Protein AF-A0A0F8YC65-F1 (afdb_monomer_lite)

Structure (mmCIF, N/CA/C/O backbone):
data_AF-A0A0F8YC65-F1
#
_entry.id   AF-A0A0F8YC65-F1
#
loop_
_atom_site.group_PDB
_atom_site.id
_atom_site.type_symbol
_atom_site.label_atom_id
_atom_site.label_alt_id
_atom_site.label_comp_id
_atom_site.label_asym_id
_atom_site.label_entity_id
_atom_site.label_seq_id
_atom_site.pdbx_PDB_ins_code
_atom_site.Cartn_x
_atom_site.Cartn_y
_atom_site.Cartn_z
_atom_site.occupancy
_atom_site.B_iso_or_equiv
_atom_site.auth_seq_id
_atom_site.auth_comp_id
_atom_site.auth_asym_id
_atom_site.auth_atom_id
_atom_site.pdbx_PDB_model_num
ATOM 1 N N . ILE A 1 1 ? 24.825 3.970 12.256 1.00 79.50 1 ILE A N 1
ATOM 2 C CA . ILE A 1 1 ? 26.077 4.246 11.510 1.00 79.50 1 ILE A CA 1
ATOM 3 C C . ILE A 1 1 ? 26.152 5.718 11.125 1.00 79.50 1 ILE A C 1
ATOM 5 O O . ILE A 1 1 ? 26.924 6.404 11.767 1.00 79.50 1 ILE A O 1
ATOM 9 N N . ILE A 1 2 ? 25.295 6.236 10.233 1.00 83.81 2 ILE A N 1
ATOM 10 C CA . ILE A 1 2 ? 25.283 7.670 9.850 1.00 83.81 2 ILE A CA 1
ATOM 11 C C . ILE A 1 2 ? 25.228 8.607 11.068 1.00 83.81 2 ILE A C 1
ATOM 13 O O . ILE A 1 2 ? 26.026 9.524 11.170 1.00 83.81 2 ILE A O 1
ATOM 17 N N . PHE A 1 3 ? 24.347 8.339 12.039 1.00 83.88 3 PHE A N 1
ATOM 18 C CA . PHE A 1 3 ? 24.266 9.139 13.270 1.00 83.88 3 PHE A CA 1
ATOM 19 C C . PHE A 1 3 ? 25.581 9.158 14.071 1.00 83.88 3 PHE A C 1
ATOM 21 O O . PHE A 1 3 ? 26.007 10.207 14.534 1.00 83.88 3 PHE A O 1
ATOM 28 N N . ILE A 1 4 ? 26.251 8.006 14.189 1.00 86.06 4 ILE A N 1
ATOM 29 C CA . ILE A 1 4 ? 27.536 7.882 14.896 1.00 86.06 4 ILE A CA 1
ATOM 30 C C . ILE A 1 4 ? 28.634 8.612 14.114 1.00 86.06 4 ILE A C 1
ATOM 32 O O . ILE A 1 4 ? 29.395 9.370 14.703 1.00 86.06 4 ILE A O 1
ATOM 36 N N . ALA A 1 5 ? 28.672 8.443 12.789 1.00 85.50 5 ALA A N 1
ATOM 37 C CA . ALA A 1 5 ? 29.586 9.169 11.913 1.00 85.50 5 ALA A CA 1
ATOM 38 C C . ALA A 1 5 ? 29.375 10.688 12.010 1.00 85.50 5 ALA A C 1
ATOM 40 O O . ALA A 1 5 ? 30.346 11.428 12.041 1.00 85.50 5 ALA A O 1
ATOM 41 N N . GLY A 1 6 ? 28.128 11.146 12.156 1.00 84.75 6 GLY A N 1
ATOM 42 C CA . GLY A 1 6 ? 27.801 12.553 12.392 1.00 84.75 6 GLY A CA 1
ATOM 43 C C . GLY A 1 6 ? 28.335 13.087 13.720 1.00 84.75 6 GLY A C 1
ATOM 44 O O . GLY A 1 6 ? 28.867 14.192 13.751 1.00 84.75 6 GLY A O 1
ATOM 45 N N . ILE A 1 7 ? 28.264 12.300 14.800 1.00 85.75 7 ILE A N 1
ATOM 46 C CA . ILE A 1 7 ? 28.873 12.666 16.091 1.00 85.75 7 ILE A CA 1
ATOM 47 C C . ILE A 1 7 ? 30.396 12.776 15.947 1.00 85.75 7 ILE A C 1
ATOM 49 O O . ILE A 1 7 ? 30.976 13.768 16.380 1.00 85.75 7 ILE A O 1
ATOM 53 N N . ILE A 1 8 ? 31.035 11.794 15.303 1.00 88.00 8 ILE A N 1
ATOM 54 C CA . ILE A 1 8 ? 32.488 11.786 15.068 1.00 88.00 8 ILE A CA 1
ATOM 55 C C . ILE A 1 8 ? 32.904 12.988 14.210 1.00 88.00 8 ILE A C 1
ATOM 57 O O . ILE A 1 8 ? 33.835 13.701 14.570 1.00 88.00 8 ILE A O 1
ATOM 61 N N . SER A 1 9 ? 32.185 13.257 13.119 1.00 87.25 9 SER A N 1
ATOM 62 C CA . SER A 1 9 ? 32.426 14.413 12.253 1.00 87.25 9 SER A CA 1
ATOM 63 C C . SER A 1 9 ? 32.269 15.740 12.985 1.00 87.25 9 SER A C 1
ATOM 65 O O . SER A 1 9 ? 33.091 16.632 12.797 1.00 87.25 9 SER A O 1
ATOM 67 N N . SER A 1 10 ? 31.252 15.867 13.844 1.00 86.56 10 SER A N 1
ATOM 68 C CA . SER A 1 10 ? 31.053 17.065 14.665 1.00 86.56 10 SER A CA 1
ATOM 69 C C . SER A 1 10 ? 32.160 17.245 15.703 1.00 86.56 10 SER A C 1
ATOM 71 O O . SER A 1 10 ? 32.519 18.377 16.001 1.00 86.56 10 SER A O 1
ATOM 73 N N . TYR A 1 11 ? 32.687 16.151 16.256 1.00 90.31 11 TYR A N 1
ATOM 74 C CA . TYR A 1 11 ? 33.773 16.184 17.234 1.00 90.31 11 TYR A CA 1
ATOM 75 C C . TYR A 1 11 ? 35.121 16.541 16.592 1.00 90.31 11 TYR A C 1
ATOM 77 O O . TYR A 1 11 ? 35.874 17.339 17.138 1.00 90.31 11 TYR A O 1
ATOM 85 N N . LEU A 1 12 ? 35.411 15.982 15.413 1.00 90.00 12 LEU A N 1
ATOM 86 C CA . LEU A 1 12 ? 36.660 16.206 14.674 1.00 90.00 12 LEU A CA 1
ATOM 87 C C . LEU A 1 12 ? 36.631 17.456 13.780 1.00 90.00 12 LEU A C 1
ATOM 89 O O . LEU A 1 12 ? 37.616 17.733 13.101 1.00 90.00 12 LEU A O 1
ATOM 93 N N . ASN A 1 13 ? 35.504 18.176 13.740 1.00 86.81 13 ASN A N 1
ATOM 94 C CA . ASN A 1 13 ? 35.242 19.294 12.828 1.00 86.81 13 ASN A CA 1
ATOM 95 C C . ASN A 1 13 ? 35.592 18.974 11.357 1.00 86.81 13 ASN A C 1
ATOM 97 O O . ASN A 1 13 ? 36.109 19.813 10.624 1.00 86.81 13 ASN A O 1
ATOM 101 N N . ASN A 1 14 ? 35.335 17.729 10.939 1.00 84.69 14 ASN A N 1
ATOM 102 C CA . ASN A 1 14 ? 35.646 17.216 9.608 1.00 84.69 14 ASN A CA 1
ATOM 103 C C . ASN A 1 14 ? 34.463 16.389 9.080 1.00 84.69 14 ASN A C 1
ATOM 105 O O . ASN A 1 14 ? 34.074 15.377 9.675 1.00 84.69 14 ASN A O 1
ATOM 109 N N . SER A 1 15 ? 33.886 16.803 7.950 1.00 85.12 15 SER A N 1
ATOM 110 C CA . SER A 1 15 ? 32.696 16.167 7.374 1.00 85.12 15 SER A CA 1
ATOM 111 C C . SER A 1 15 ? 32.973 14.820 6.702 1.00 85.12 15 SER A C 1
ATOM 113 O O . SER A 1 15 ? 32.024 14.077 6.461 1.00 85.12 15 SER A O 1
ATOM 115 N N . ILE A 1 16 ? 34.240 14.441 6.481 1.00 85.75 16 ILE A N 1
ATOM 116 C CA . ILE A 1 16 ? 34.607 13.260 5.685 1.00 85.75 16 ILE A CA 1
ATOM 117 C C . ILE A 1 16 ? 33.971 11.957 6.188 1.00 85.75 16 ILE A C 1
ATOM 119 O O . ILE A 1 16 ? 33.531 11.138 5.384 1.00 85.75 16 ILE A O 1
ATOM 123 N N . PHE A 1 17 ? 33.857 11.759 7.508 1.00 86.00 17 PHE A N 1
ATOM 124 C CA . PHE A 1 17 ? 33.253 10.548 8.078 1.00 86.00 17 PHE A CA 1
ATOM 125 C C . PHE A 1 17 ? 31.749 10.484 7.813 1.00 86.00 17 PHE A C 1
ATOM 127 O O . PHE A 1 17 ? 31.231 9.431 7.434 1.00 86.00 17 PHE A O 1
ATOM 134 N N . LEU A 1 18 ? 31.045 11.602 7.999 1.00 87.44 18 LEU A N 1
ATOM 135 C CA . LEU A 1 18 ? 29.626 11.723 7.689 1.00 87.44 18 LEU A CA 1
ATOM 136 C C . LEU A 1 18 ? 29.374 11.543 6.189 1.00 87.44 18 LEU A C 1
ATOM 138 O O . LEU A 1 18 ? 28.502 10.760 5.810 1.00 87.44 18 LEU A O 1
ATOM 142 N N . ASP A 1 19 ? 30.162 12.215 5.353 1.00 88.50 19 ASP A N 1
ATOM 143 C CA . ASP A 1 19 ? 30.016 12.198 3.900 1.00 88.50 19 ASP A CA 1
ATOM 144 C C . ASP A 1 19 ? 30.293 10.796 3.338 1.00 88.50 19 ASP A C 1
ATOM 146 O O . ASP A 1 19 ? 29.484 10.260 2.580 1.00 88.50 19 ASP A O 1
ATOM 150 N N . THR A 1 20 ? 31.350 10.132 3.817 1.00 88.31 20 THR A N 1
ATOM 151 C CA . THR A 1 20 ? 31.661 8.730 3.487 1.00 88.31 20 THR A CA 1
ATOM 152 C C . THR A 1 20 ? 30.544 7.790 3.935 1.00 88.31 20 THR A C 1
ATOM 154 O O . THR A 1 20 ? 30.114 6.917 3.177 1.00 88.31 20 THR A O 1
ATOM 157 N N . ALA A 1 21 ? 30.017 7.971 5.151 1.00 87.19 21 ALA A N 1
ATOM 158 C CA . ALA A 1 21 ? 28.910 7.156 5.643 1.00 87.19 21 ALA A CA 1
ATOM 159 C C . ALA A 1 21 ? 27.643 7.319 4.788 1.00 87.19 21 ALA A C 1
ATOM 161 O O . ALA A 1 21 ? 26.904 6.347 4.616 1.00 87.19 21 ALA A O 1
ATOM 162 N N . PHE A 1 22 ? 27.393 8.510 4.236 1.00 87.44 22 PHE A N 1
ATOM 163 C CA . PHE A 1 22 ? 26.302 8.742 3.291 1.00 87.44 22 PHE A CA 1
ATOM 164 C C . PHE A 1 22 ? 26.574 8.116 1.919 1.00 87.44 22 PHE A C 1
ATOM 166 O O . PHE A 1 22 ? 25.712 7.381 1.430 1.00 87.44 22 PHE A O 1
ATOM 173 N N . ALA A 1 23 ? 27.758 8.318 1.334 1.00 86.38 23 ALA A N 1
ATOM 174 C CA . ALA A 1 23 ? 28.126 7.756 0.030 1.00 86.38 23 ALA A CA 1
ATOM 175 C C . ALA A 1 23 ? 28.064 6.218 0.004 1.00 86.38 23 ALA A C 1
ATOM 177 O O . ALA A 1 23 ? 27.632 5.612 -0.979 1.00 86.38 23 ALA A O 1
ATOM 178 N N . PHE A 1 24 ? 28.412 5.568 1.117 1.00 87.62 24 PHE A N 1
ATOM 179 C CA . PHE A 1 24 ? 28.343 4.111 1.260 1.00 87.62 24 PHE A CA 1
ATOM 180 C C . PHE A 1 24 ? 27.090 3.599 1.980 1.00 87.62 24 PHE A C 1
ATOM 182 O O . PHE A 1 24 ? 26.946 2.390 2.167 1.00 87.62 24 PHE A O 1
ATOM 189 N N . SER A 1 25 ? 26.149 4.475 2.347 1.00 86.19 25 SER A N 1
ATOM 190 C CA . SER A 1 25 ? 24.951 4.110 3.123 1.00 86.19 25 SER A CA 1
ATOM 191 C C . SER A 1 25 ? 24.153 2.965 2.495 1.00 86.19 25 SER A C 1
ATOM 193 O O . SER A 1 25 ? 23.695 2.062 3.193 1.00 86.19 25 SER A O 1
ATOM 195 N N . PHE A 1 26 ? 24.039 2.956 1.171 1.00 81.50 26 PHE A N 1
ATOM 196 C CA . PHE A 1 26 ? 23.331 1.922 0.430 1.00 81.50 26 PHE A CA 1
ATOM 197 C C . PHE A 1 26 ? 24.027 0.553 0.487 1.00 81.50 26 PHE A C 1
ATOM 199 O O . PHE A 1 26 ? 23.371 -0.460 0.729 1.00 81.50 26 PHE A O 1
ATOM 206 N N . TRP A 1 27 ? 25.356 0.514 0.358 1.00 83.94 27 TRP A N 1
ATOM 207 C CA . TRP A 1 27 ? 26.142 -0.717 0.517 1.00 83.94 27 TRP A CA 1
ATOM 208 C C . TRP A 1 27 ? 26.082 -1.243 1.940 1.00 83.94 27 TRP A C 1
ATOM 210 O O . TRP A 1 27 ? 25.949 -2.445 2.150 1.00 83.94 27 TRP A O 1
ATOM 220 N N . ILE A 1 28 ? 26.105 -0.339 2.918 1.00 84.56 28 ILE A N 1
ATOM 221 C CA . ILE A 1 28 ? 25.918 -0.679 4.326 1.00 84.56 28 ILE A CA 1
ATOM 222 C C . ILE A 1 28 ? 24.555 -1.348 4.526 1.00 84.56 28 ILE A C 1
ATOM 224 O O . ILE A 1 28 ? 24.494 -2.397 5.160 1.00 84.56 28 ILE A O 1
ATOM 228 N N . ILE A 1 29 ? 23.474 -0.792 3.964 1.00 82.31 29 ILE A N 1
ATOM 229 C CA . ILE A 1 29 ? 22.130 -1.391 4.033 1.00 82.31 29 ILE A CA 1
ATOM 230 C C . ILE A 1 29 ? 22.116 -2.784 3.392 1.00 82.31 29 ILE A C 1
ATOM 232 O O . ILE A 1 29 ? 21.541 -3.706 3.967 1.00 82.31 29 ILE A O 1
ATOM 236 N N . LEU A 1 30 ? 22.775 -2.958 2.244 1.00 79.06 30 LEU A N 1
ATOM 237 C CA . LEU A 1 30 ? 22.858 -4.239 1.540 1.00 79.06 30 LEU A CA 1
ATOM 238 C C . LEU A 1 30 ? 23.606 -5.296 2.365 1.00 79.06 30 LEU A C 1
ATOM 240 O O . LEU A 1 30 ? 23.101 -6.406 2.549 1.00 79.06 30 LEU A O 1
ATOM 244 N N . ILE A 1 31 ? 24.775 -4.946 2.907 1.00 84.06 31 ILE A N 1
ATOM 245 C CA . ILE A 1 31 ? 25.578 -5.822 3.771 1.00 84.06 31 ILE A CA 1
ATOM 246 C C . ILE A 1 31 ? 24.783 -6.186 5.026 1.00 84.06 31 ILE A C 1
ATOM 248 O O . ILE A 1 31 ? 24.700 -7.360 5.384 1.00 84.06 31 ILE A O 1
ATOM 252 N N . LEU A 1 32 ? 24.139 -5.206 5.664 1.00 84.00 32 LEU A N 1
ATOM 253 C CA . LEU A 1 32 ? 23.306 -5.438 6.840 1.00 84.00 32 LEU A CA 1
ATOM 254 C C . LEU A 1 32 ? 22.121 -6.357 6.510 1.00 84.00 32 LEU A C 1
ATOM 256 O O . LEU A 1 32 ? 21.806 -7.255 7.285 1.00 84.00 32 LEU A O 1
ATOM 260 N N . GLY A 1 33 ? 21.495 -6.176 5.344 1.00 80.94 33 GLY A N 1
ATOM 261 C CA . GLY A 1 33 ? 20.435 -7.047 4.841 1.00 80.94 33 GLY A CA 1
ATOM 262 C C . GLY A 1 33 ? 20.907 -8.492 4.682 1.00 80.94 33 GLY A C 1
ATOM 263 O O . GLY A 1 33 ? 20.236 -9.417 5.141 1.00 80.94 33 GLY A O 1
ATOM 264 N N . PHE A 1 34 ? 22.097 -8.704 4.119 1.00 82.88 34 PHE A N 1
ATOM 265 C CA . PHE A 1 34 ? 22.683 -10.039 4.016 1.00 82.88 34 PHE A CA 1
ATOM 266 C C . PHE A 1 34 ? 23.042 -10.633 5.388 1.00 82.88 34 PHE A C 1
ATOM 268 O O . PHE A 1 34 ? 22.783 -11.810 5.619 1.00 82.88 34 PHE A O 1
ATOM 275 N N . ILE A 1 35 ? 23.567 -9.835 6.325 1.00 84.88 35 ILE A N 1
ATOM 276 C CA . ILE A 1 35 ? 23.860 -10.278 7.701 1.00 84.88 35 ILE A CA 1
ATOM 277 C C . ILE A 1 35 ? 22.574 -10.707 8.426 1.00 84.88 35 ILE A C 1
ATOM 279 O O . ILE A 1 35 ? 22.557 -11.737 9.095 1.00 84.88 35 ILE A O 1
ATOM 283 N N . LEU A 1 36 ? 21.487 -9.944 8.279 1.00 81.75 36 LEU A N 1
ATOM 284 C CA . LEU A 1 36 ? 20.227 -10.186 8.988 1.00 81.75 36 LEU A CA 1
ATOM 285 C C . LEU A 1 36 ? 19.387 -11.316 8.373 1.00 81.75 36 LEU A C 1
ATOM 287 O O . LEU A 1 36 ? 18.750 -12.074 9.102 1.00 81.75 36 LEU A O 1
ATOM 291 N N . PHE A 1 37 ? 19.363 -11.434 7.042 1.00 78.31 37 PHE A N 1
ATOM 292 C CA . PHE A 1 37 ? 18.476 -12.362 6.325 1.00 78.31 37 PHE A CA 1
ATOM 293 C C . PHE A 1 37 ? 19.219 -13.512 5.614 1.00 78.31 37 PHE A C 1
ATOM 295 O O . PHE A 1 37 ? 18.586 -14.423 5.064 1.00 78.31 37 PHE A O 1
ATOM 302 N N . GLY A 1 38 ? 20.554 -13.510 5.635 1.00 82.50 38 GLY A N 1
ATOM 303 C CA . GLY A 1 38 ? 21.412 -14.537 5.047 1.00 82.50 38 GLY A CA 1
ATOM 304 C C . GLY A 1 38 ? 21.206 -14.707 3.541 1.00 82.50 38 GLY A C 1
ATOM 305 O O . GLY A 1 38 ? 20.854 -13.776 2.816 1.00 82.50 38 GLY A O 1
ATOM 306 N N . ARG A 1 39 ? 21.342 -15.952 3.060 1.00 79.69 39 ARG A N 1
ATOM 307 C CA . ARG A 1 39 ? 21.152 -16.312 1.639 1.00 79.69 39 ARG A CA 1
ATOM 308 C C . ARG A 1 39 ? 19.777 -15.929 1.078 1.00 79.69 39 ARG A C 1
ATOM 310 O O . ARG A 1 39 ? 19.642 -15.821 -0.132 1.00 79.69 39 ARG A O 1
ATOM 317 N N . LYS A 1 40 ? 18.756 -15.709 1.915 1.00 73.56 40 LYS A N 1
ATOM 318 C CA . LYS A 1 40 ? 17.415 -15.309 1.450 1.00 73.56 40 LYS A CA 1
ATOM 319 C C . LYS A 1 40 ? 17.401 -13.893 0.885 1.00 73.56 40 LYS A C 1
ATOM 321 O O . LYS A 1 40 ? 16.663 -13.620 -0.057 1.00 73.56 40 LYS A O 1
ATOM 326 N N . TYR A 1 41 ? 18.269 -13.023 1.403 1.00 76.69 41 TYR A N 1
ATOM 327 C CA . TYR A 1 41 ? 18.435 -11.676 0.869 1.00 76.69 41 TYR A CA 1
ATOM 328 C C . TYR A 1 41 ? 18.953 -11.682 -0.574 1.00 76.69 41 TYR A C 1
ATOM 330 O O . TYR A 1 41 ? 18.733 -10.718 -1.295 1.00 76.69 41 TYR A O 1
ATOM 338 N N . LEU A 1 42 ? 19.553 -12.790 -1.043 1.00 74.50 42 LEU A N 1
ATOM 339 C CA . LEU A 1 42 ? 19.951 -12.934 -2.445 1.00 74.50 42 LEU A CA 1
ATOM 340 C C . LEU A 1 42 ? 18.760 -12.838 -3.401 1.00 74.50 42 LEU A C 1
ATOM 342 O O . LEU A 1 42 ? 18.946 -12.416 -4.531 1.00 74.50 42 LEU A O 1
ATOM 346 N N . ILE A 1 43 ? 17.545 -13.208 -2.984 1.00 70.62 43 ILE A N 1
ATOM 347 C CA . ILE A 1 43 ? 16.355 -13.057 -3.836 1.00 70.62 43 ILE A CA 1
ATOM 348 C C . ILE A 1 43 ? 16.064 -11.570 -4.050 1.00 70.62 43 ILE A C 1
ATOM 350 O O . ILE A 1 43 ? 15.949 -11.132 -5.191 1.00 70.62 43 ILE A O 1
ATOM 354 N N . VAL A 1 44 ? 16.028 -10.790 -2.966 1.00 70.75 44 VAL A N 1
ATOM 355 C CA . VAL A 1 44 ? 15.873 -9.326 -3.021 1.00 70.75 44 VAL A CA 1
ATOM 356 C C . VAL A 1 44 ? 17.005 -8.698 -3.833 1.00 70.75 44 VAL A C 1
ATOM 358 O O . VAL A 1 44 ? 16.754 -7.874 -4.706 1.00 70.75 44 VAL A O 1
ATOM 361 N N . TRP A 1 45 ? 18.238 -9.161 -3.622 1.00 70.50 45 TRP A N 1
ATOM 362 C CA . TRP A 1 45 ? 19.406 -8.725 -4.381 1.00 70.50 45 TRP A CA 1
ATOM 363 C C . TRP A 1 45 ? 19.284 -9.005 -5.884 1.00 70.50 45 TRP A C 1
ATOM 365 O O . TRP A 1 45 ? 19.608 -8.144 -6.696 1.00 70.50 45 TRP A O 1
ATOM 375 N N . ARG A 1 46 ? 18.765 -10.179 -6.269 1.00 71.81 46 ARG A N 1
ATOM 376 C CA . ARG A 1 46 ? 18.518 -10.530 -7.674 1.00 71.81 46 ARG A CA 1
ATOM 377 C C . ARG A 1 46 ? 17.468 -9.608 -8.291 1.00 71.81 46 ARG A C 1
ATOM 379 O O . ARG A 1 46 ? 17.695 -9.120 -9.389 1.00 71.81 46 ARG A O 1
ATOM 386 N N . PHE A 1 47 ? 16.371 -9.311 -7.597 1.00 65.75 47 PHE A N 1
ATOM 387 C CA . PHE A 1 47 ? 15.318 -8.435 -8.133 1.00 65.75 47 PHE A CA 1
ATOM 388 C C . PHE A 1 47 ? 15.726 -6.963 -8.277 1.00 65.75 47 PHE A C 1
ATOM 390 O O . PHE A 1 47 ? 15.209 -6.286 -9.154 1.00 65.75 47 PHE A O 1
ATOM 397 N N . LEU A 1 48 ? 16.673 -6.493 -7.471 1.00 68.19 48 LEU A N 1
ATOM 398 C CA . LEU A 1 48 ? 17.246 -5.140 -7.539 1.00 68.19 48 LEU A CA 1
ATOM 399 C C . LEU A 1 48 ? 18.567 -5.099 -8.351 1.00 68.19 48 LEU A C 1
ATOM 401 O O . LEU A 1 48 ? 19.312 -4.118 -8.325 1.00 68.19 48 LEU A O 1
ATOM 405 N N . SER A 1 49 ? 18.912 -6.206 -9.023 1.00 62.34 49 SER A N 1
ATOM 406 C CA . SER A 1 49 ? 20.226 -6.416 -9.644 1.00 62.34 49 SER A CA 1
ATOM 407 C C . S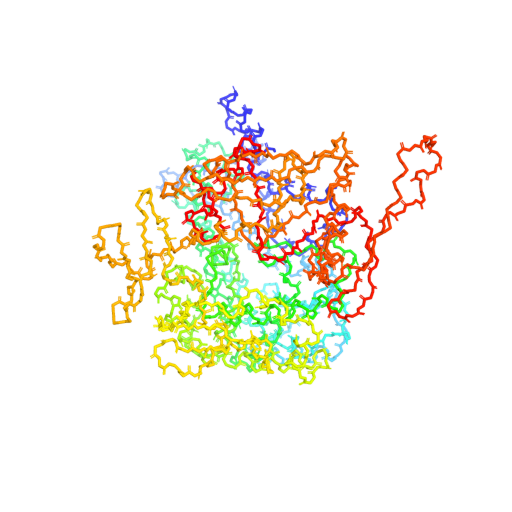ER A 1 49 ? 20.618 -5.456 -10.779 1.00 62.34 49 SER A C 1
ATOM 409 O O . SER A 1 49 ? 21.814 -5.162 -10.855 1.00 62.34 49 SER A O 1
ATOM 411 N N . PRO A 1 50 ? 19.716 -4.931 -11.640 1.00 66.06 50 PRO A N 1
ATOM 412 C CA . PRO A 1 50 ? 20.112 -3.970 -12.673 1.00 66.06 50 PRO A CA 1
ATOM 413 C C . PRO A 1 50 ? 20.657 -2.657 -12.088 1.00 66.06 50 PRO A C 1
ATOM 415 O O . PRO A 1 50 ? 21.700 -2.158 -12.521 1.00 66.06 50 PRO A O 1
ATOM 418 N N . GLU A 1 51 ? 19.983 -2.107 -11.079 1.00 72.31 51 GLU A N 1
ATOM 419 C CA . GLU A 1 51 ? 20.374 -0.863 -10.418 1.00 72.31 51 GLU A CA 1
ATOM 420 C C . GLU A 1 51 ? 21.657 -1.059 -9.605 1.00 72.31 51 GLU A C 1
ATOM 422 O O . GLU A 1 51 ? 22.553 -0.217 -9.655 1.00 72.31 51 GLU A O 1
ATOM 427 N N . TYR A 1 52 ? 21.792 -2.201 -8.916 1.00 71.06 52 TYR A N 1
ATOM 428 C CA . TYR A 1 52 ? 23.019 -2.557 -8.198 1.00 71.06 52 TYR A CA 1
ATOM 429 C C . TYR A 1 52 ? 24.217 -2.703 -9.117 1.00 71.06 52 TYR A C 1
ATOM 431 O O . TYR A 1 52 ? 25.290 -2.199 -8.799 1.00 71.06 52 TYR A O 1
ATOM 439 N N . LEU A 1 53 ? 24.044 -3.392 -10.244 1.00 69.69 53 LEU A N 1
ATOM 440 C CA . LEU A 1 53 ? 25.090 -3.545 -11.242 1.00 69.69 53 LEU A CA 1
ATOM 441 C C . LEU A 1 53 ? 25.534 -2.175 -11.753 1.00 69.69 53 LEU A C 1
ATOM 443 O O . LEU A 1 53 ? 26.727 -1.915 -11.848 1.00 69.69 53 LEU A O 1
ATOM 447 N N . THR A 1 54 ? 24.575 -1.294 -12.033 1.00 74.19 54 THR A N 1
ATOM 448 C CA . THR A 1 54 ? 24.863 0.064 -12.495 1.00 74.19 54 THR A CA 1
ATOM 449 C C . THR A 1 54 ? 25.630 0.854 -11.439 1.00 74.19 54 THR A C 1
ATOM 451 O O . THR A 1 54 ? 26.684 1.406 -11.741 1.00 74.19 54 THR A O 1
ATOM 454 N N . LEU A 1 55 ? 25.173 0.841 -10.184 1.00 79.31 55 LEU A N 1
ATOM 455 C CA . LEU A 1 55 ? 25.859 1.524 -9.086 1.00 79.31 55 LEU A CA 1
ATOM 456 C C . LEU A 1 55 ? 27.260 0.950 -8.835 1.00 79.31 55 LEU A C 1
ATOM 458 O O . LEU A 1 55 ? 28.205 1.699 -8.616 1.00 79.31 55 LEU A O 1
ATOM 462 N N . PHE A 1 56 ? 27.407 -0.373 -8.885 1.00 80.31 56 PHE A N 1
ATOM 463 C CA . PHE A 1 56 ? 28.689 -1.053 -8.732 1.00 80.31 56 PHE A CA 1
ATOM 464 C C . PHE A 1 56 ? 29.672 -0.657 -9.833 1.00 80.31 56 PHE A C 1
ATOM 466 O O . PHE A 1 56 ? 30.820 -0.329 -9.548 1.00 80.31 56 PHE A O 1
ATOM 473 N N . LEU A 1 57 ? 29.219 -0.638 -11.088 1.00 78.94 57 LEU A N 1
ATOM 474 C CA . LEU A 1 57 ? 30.039 -0.220 -12.221 1.00 78.94 57 LEU A CA 1
ATOM 475 C C . LEU A 1 57 ? 30.375 1.271 -12.162 1.00 78.94 57 LEU A C 1
ATOM 477 O O . LEU A 1 57 ? 31.491 1.639 -12.511 1.00 78.94 57 LEU A O 1
ATOM 481 N N . TYR A 1 58 ? 29.470 2.118 -11.665 1.00 81.69 58 TYR A N 1
ATOM 482 C CA . TYR A 1 58 ? 29.768 3.528 -11.399 1.00 81.69 58 TYR A CA 1
ATOM 483 C C . TYR A 1 58 ? 30.844 3.694 -10.329 1.00 81.69 58 TYR A C 1
ATOM 485 O O . TYR A 1 58 ? 31.706 4.551 -10.477 1.00 81.69 58 TYR A O 1
ATOM 493 N N . ILE A 1 59 ? 30.849 2.857 -9.290 1.00 83.94 59 ILE A N 1
ATOM 494 C CA . ILE A 1 59 ? 31.910 2.864 -8.276 1.00 83.94 59 ILE A CA 1
ATOM 495 C C . ILE A 1 59 ? 33.227 2.389 -8.859 1.00 83.94 59 ILE A C 1
ATOM 497 O O . ILE A 1 59 ? 34.235 3.042 -8.635 1.00 83.94 59 ILE A O 1
ATOM 501 N N . ILE A 1 60 ? 33.238 1.283 -9.609 1.00 83.19 60 ILE A N 1
ATOM 502 C CA . ILE A 1 60 ? 34.462 0.799 -10.263 1.00 83.19 60 ILE A CA 1
ATOM 503 C C . ILE A 1 60 ? 35.027 1.883 -11.168 1.00 83.19 60 ILE A C 1
ATOM 505 O O . ILE A 1 60 ? 36.211 2.179 -11.107 1.00 83.19 60 ILE A O 1
ATOM 509 N N . ALA A 1 61 ? 34.184 2.495 -11.987 1.00 78.69 61 ALA A N 1
ATOM 510 C CA . ALA A 1 61 ? 34.603 3.556 -12.878 1.00 78.69 61 ALA A CA 1
ATOM 511 C C . ALA A 1 61 ? 35.141 4.774 -12.149 1.00 78.69 61 ALA A C 1
ATOM 513 O O . ALA A 1 61 ? 36.165 5.320 -12.537 1.00 78.69 61 ALA A O 1
ATOM 514 N N . TRP A 1 62 ? 34.464 5.172 -11.078 1.00 79.50 62 TRP A N 1
ATOM 515 C CA . TRP A 1 62 ? 34.921 6.251 -10.229 1.00 79.50 62 TRP A CA 1
ATOM 516 C C . TRP A 1 62 ? 36.268 5.910 -9.567 1.00 79.50 62 TRP A C 1
ATOM 518 O O . TRP A 1 62 ? 37.177 6.728 -9.599 1.00 79.50 62 TRP A O 1
ATOM 528 N N . LEU A 1 63 ? 36.453 4.684 -9.064 1.00 81.31 63 LEU A N 1
ATOM 529 C CA . LEU A 1 63 ? 37.726 4.210 -8.507 1.00 81.31 63 LEU A CA 1
ATOM 530 C C . LEU A 1 63 ? 38.843 4.179 -9.554 1.00 81.31 63 LEU A C 1
ATOM 532 O O . LEU A 1 63 ? 39.972 4.538 -9.243 1.00 81.31 63 LEU A O 1
ATOM 536 N N . VAL A 1 64 ? 38.537 3.760 -10.785 1.00 79.06 64 VAL A N 1
ATOM 537 C CA . VAL A 1 64 ? 39.481 3.794 -11.909 1.00 79.06 64 VAL A CA 1
ATOM 538 C C . VAL A 1 64 ? 39.889 5.235 -12.202 1.00 79.06 64 VAL A C 1
ATOM 540 O O . VAL A 1 64 ? 41.075 5.501 -12.322 1.00 79.06 64 VAL A O 1
ATOM 543 N N . VAL A 1 65 ? 38.934 6.166 -12.249 1.00 75.19 65 VAL A N 1
ATOM 544 C CA . VAL A 1 65 ? 39.204 7.599 -12.436 1.00 75.19 65 VAL A CA 1
ATOM 545 C C . VAL A 1 65 ? 40.114 8.144 -11.334 1.00 75.19 65 VAL A C 1
ATOM 547 O O . VAL A 1 65 ? 41.150 8.718 -11.643 1.00 75.19 65 VAL A O 1
ATOM 550 N N . VAL A 1 66 ? 39.796 7.889 -10.063 1.00 73.25 66 VAL A N 1
ATOM 551 C CA . VAL A 1 66 ? 40.625 8.323 -8.923 1.00 73.25 66 VAL A CA 1
ATOM 552 C C . VAL A 1 66 ? 42.024 7.722 -8.970 1.00 73.25 66 VAL A C 1
ATOM 554 O O . VAL A 1 66 ? 43.003 8.413 -8.714 1.00 73.25 66 VAL A O 1
ATOM 557 N N . PHE A 1 67 ? 42.133 6.433 -9.292 1.00 77.19 67 PHE A N 1
ATOM 558 C CA . PHE A 1 67 ? 43.425 5.770 -9.416 1.00 77.19 67 PHE A CA 1
ATOM 559 C C . PHE A 1 67 ? 44.267 6.418 -10.518 1.00 77.19 67 PHE A C 1
ATOM 561 O O . PHE A 1 67 ? 45.454 6.665 -10.326 1.00 77.19 67 PHE A O 1
ATOM 568 N N . ILE A 1 68 ? 43.663 6.715 -11.668 1.00 73.94 68 ILE A N 1
ATOM 569 C CA . ILE A 1 68 ? 44.389 7.346 -12.762 1.00 73.94 68 ILE A CA 1
ATOM 570 C C . ILE A 1 68 ? 44.822 8.770 -12.372 1.00 73.94 68 ILE A C 1
ATOM 572 O O . ILE A 1 68 ? 45.985 9.102 -12.590 1.00 73.94 68 ILE A O 1
ATOM 576 N N . ASP A 1 69 ? 43.966 9.553 -11.714 1.00 70.31 69 ASP A N 1
ATOM 577 C CA . ASP A 1 69 ? 44.310 10.897 -11.215 1.00 70.31 69 ASP A CA 1
ATOM 578 C C . ASP A 1 69 ? 45.440 10.888 -10.189 1.00 70.31 69 ASP A C 1
ATOM 580 O O . ASP A 1 69 ? 46.279 11.784 -10.165 1.00 70.31 69 ASP A O 1
ATOM 584 N N . GLN A 1 70 ? 45.478 9.866 -9.334 1.00 72.88 70 GLN A N 1
ATOM 585 C CA . GLN A 1 70 ? 46.491 9.749 -8.292 1.00 72.88 70 GLN A CA 1
ATOM 586 C C . GLN A 1 70 ? 47.854 9.290 -8.836 1.00 72.88 70 GLN A C 1
ATOM 588 O O . GLN A 1 70 ? 48.891 9.684 -8.301 1.00 72.88 70 GLN A O 1
ATOM 593 N N . TYR A 1 71 ? 47.866 8.426 -9.856 1.00 73.94 71 TYR A N 1
ATOM 594 C CA . TYR A 1 71 ? 49.073 7.713 -10.297 1.00 73.94 71 TYR A CA 1
ATOM 595 C C . TYR A 1 71 ? 49.540 8.057 -11.717 1.00 73.94 71 TYR A C 1
ATOM 597 O O . TYR A 1 71 ? 50.564 7.535 -12.163 1.00 73.94 71 TYR A O 1
ATOM 605 N N . THR A 1 72 ? 48.835 8.926 -12.442 1.00 67.88 72 THR A N 1
ATOM 606 C CA . THR A 1 72 ? 49.217 9.369 -13.791 1.00 67.88 72 THR A CA 1
ATOM 607 C C . THR A 1 72 ? 49.137 10.895 -13.912 1.00 67.88 72 THR A C 1
ATOM 609 O O . THR A 1 72 ? 48.416 11.528 -13.150 1.00 67.88 72 THR A O 1
ATOM 612 N N . PRO A 1 73 ? 49.836 11.524 -14.877 1.00 59.78 73 PRO A N 1
ATOM 613 C CA . PRO A 1 73 ? 49.744 12.971 -15.105 1.00 59.78 73 PRO A CA 1
ATOM 614 C C . PRO A 1 73 ? 48.427 13.404 -15.781 1.00 59.78 73 PRO A C 1
ATOM 616 O O . PRO A 1 73 ? 48.305 14.549 -16.212 1.00 59.78 73 PRO A O 1
ATOM 619 N N . LEU A 1 74 ? 47.466 12.490 -15.942 1.00 60.88 74 LEU A N 1
ATOM 620 C CA . LEU A 1 74 ? 46.161 12.761 -16.531 1.00 60.88 74 LEU A CA 1
ATOM 621 C C . LEU A 1 74 ? 45.181 13.120 -15.409 1.00 60.88 74 LEU A C 1
ATOM 623 O O . LEU A 1 74 ? 44.985 12.318 -14.505 1.00 60.88 74 LEU A O 1
ATOM 627 N N . THR A 1 75 ? 44.554 14.293 -15.488 1.00 61.97 75 THR A N 1
ATOM 628 C CA . THR A 1 75 ? 43.534 14.746 -14.531 1.00 61.97 75 THR A CA 1
ATOM 629 C C . THR A 1 75 ? 42.127 14.564 -15.111 1.00 61.97 75 THR A C 1
ATOM 631 O O . THR A 1 75 ? 41.666 15.315 -15.969 1.00 61.97 75 THR A O 1
ATOM 634 N N . PHE A 1 76 ? 41.431 13.531 -14.654 1.00 60.38 76 PHE A N 1
ATOM 635 C CA . PHE A 1 76 ? 40.072 13.150 -15.032 1.00 60.38 76 PHE A CA 1
ATOM 636 C C . PHE A 1 76 ? 39.007 13.809 -14.141 1.00 60.38 76 PHE A C 1
ATOM 638 O O . PHE A 1 76 ? 37.884 14.086 -14.582 1.00 60.38 76 PHE A O 1
ATOM 645 N N . ILE A 1 77 ? 39.342 14.134 -12.892 1.00 58.47 77 ILE A N 1
ATOM 646 C CA . ILE A 1 77 ? 38.548 15.011 -12.026 1.00 58.47 77 ILE A CA 1
ATOM 647 C C . ILE A 1 77 ? 38.904 16.458 -12.399 1.00 58.47 77 ILE A C 1
ATOM 649 O O . ILE A 1 77 ? 39.603 17.175 -11.695 1.00 58.47 77 ILE A O 1
ATOM 653 N N . SER A 1 78 ? 38.477 16.883 -13.589 1.00 54.03 78 SER A N 1
ATOM 654 C CA . SER A 1 78 ? 38.650 18.267 -14.030 1.00 54.03 78 SER A CA 1
ATOM 655 C C . SER A 1 78 ? 37.567 19.158 -13.417 1.00 54.03 78 SER A C 1
ATOM 657 O O . SER A 1 78 ? 36.376 18.986 -13.696 1.00 54.03 78 SER A O 1
ATOM 659 N N . ASP A 1 79 ? 37.984 20.146 -12.620 1.00 53.53 79 ASP A N 1
ATOM 660 C CA . ASP A 1 79 ? 37.126 21.202 -12.053 1.00 53.53 79 ASP A CA 1
ATOM 661 C C . ASP A 1 79 ? 36.685 22.258 -13.066 1.00 53.53 79 ASP A C 1
ATOM 663 O O . ASP A 1 79 ? 35.882 23.149 -12.757 1.00 53.53 79 ASP A O 1
ATOM 667 N N . LYS A 1 80 ? 37.240 22.212 -14.280 1.00 56.50 80 LYS A N 1
ATOM 668 C CA . LYS A 1 80 ? 36.963 23.223 -15.291 1.00 56.50 80 LYS A CA 1
ATOM 669 C C . LYS A 1 80 ? 35.516 23.083 -15.749 1.00 56.50 80 LYS A C 1
ATOM 671 O O . LYS A 1 80 ? 35.133 22.124 -16.421 1.00 56.50 80 LYS A O 1
ATOM 676 N N . ARG A 1 81 ? 34.695 24.068 -15.382 1.00 56.03 81 ARG A N 1
ATOM 677 C CA . ARG A 1 81 ? 33.330 24.204 -15.898 1.00 56.03 81 ARG A CA 1
ATOM 678 C C . ARG A 1 81 ? 33.397 24.334 -17.417 1.00 56.03 81 ARG A C 1
ATOM 680 O O . ARG A 1 81 ? 34.226 25.077 -17.936 1.00 56.03 81 ARG A O 1
ATOM 687 N N . ILE A 1 82 ? 32.493 23.661 -18.129 1.00 56.28 82 ILE A N 1
ATOM 688 C CA . ILE A 1 82 ? 32.339 23.866 -19.574 1.00 56.28 82 ILE A CA 1
ATOM 689 C C . ILE A 1 82 ? 32.135 25.369 -19.822 1.00 56.28 82 ILE A C 1
ATOM 691 O O . ILE A 1 82 ? 31.179 25.953 -19.314 1.00 56.28 82 ILE A O 1
ATOM 695 N N . GLY A 1 83 ? 33.054 25.984 -20.572 1.00 58.19 83 GLY A N 1
ATOM 696 C CA . GLY A 1 83 ? 33.058 27.423 -20.857 1.00 58.19 83 GLY A CA 1
ATOM 697 C C . GLY A 1 83 ? 34.014 28.277 -20.011 1.00 58.19 83 GLY A C 1
ATOM 698 O O . GLY A 1 83 ? 34.063 29.483 -20.232 1.00 58.19 83 GLY A O 1
ATOM 699 N N . SER A 1 84 ? 34.786 27.704 -19.078 1.00 65.38 84 SER A N 1
ATOM 700 C CA . SER A 1 84 ? 35.915 28.414 -18.456 1.00 65.38 84 SER A CA 1
ATOM 701 C C . SER A 1 84 ? 37.086 28.555 -19.435 1.00 65.38 84 SER A C 1
ATOM 703 O O . SER A 1 84 ? 37.306 27.669 -20.266 1.00 65.38 84 SER A O 1
ATOM 705 N N . GLU A 1 85 ? 37.873 29.628 -19.314 1.00 54.94 85 GLU A N 1
ATOM 706 C CA . GLU A 1 85 ? 39.092 29.804 -20.113 1.00 54.94 85 GLU A CA 1
ATOM 707 C C . GLU A 1 85 ? 40.020 28.580 -19.980 1.00 54.94 85 GLU A C 1
ATOM 709 O O . GLU A 1 85 ? 40.287 28.095 -18.880 1.00 54.94 85 GLU A O 1
ATOM 714 N N . GLY A 1 86 ? 40.468 28.032 -21.115 1.00 63.97 86 GLY A N 1
ATOM 715 C CA . GLY A 1 86 ? 41.352 26.861 -21.155 1.00 63.97 86 GLY A CA 1
ATOM 716 C C . GLY A 1 86 ? 40.674 25.491 -21.003 1.00 63.97 86 GLY A C 1
ATOM 717 O O . GLY A 1 86 ? 41.372 24.525 -20.688 1.00 63.97 86 GLY A O 1
ATOM 718 N N . PHE A 1 87 ? 39.352 25.380 -21.197 1.00 65.62 87 PHE A N 1
ATOM 719 C CA . PHE A 1 87 ? 38.656 24.091 -21.330 1.00 65.62 87 PHE A CA 1
ATOM 720 C C . PHE A 1 87 ? 38.876 23.495 -22.730 1.00 65.62 87 PHE A C 1
ATOM 722 O O . PHE A 1 87 ? 38.478 24.083 -23.737 1.00 65.62 87 PHE A O 1
ATOM 729 N N . THR A 1 88 ? 39.504 22.324 -22.803 1.00 71.44 88 THR A N 1
ATOM 730 C CA . THR A 1 88 ? 39.792 21.617 -24.058 1.00 71.44 88 THR A CA 1
ATOM 731 C C . THR A 1 88 ? 38.803 20.478 -24.320 1.00 71.44 88 THR A C 1
ATOM 733 O O . THR A 1 88 ? 38.118 19.987 -23.426 1.00 71.44 88 THR A O 1
ATOM 736 N N . PHE A 1 89 ? 38.740 19.998 -25.565 1.00 70.44 89 PHE A N 1
ATOM 737 C CA . PHE A 1 89 ? 37.961 18.800 -25.903 1.00 70.44 89 PHE A CA 1
ATOM 738 C C . PHE A 1 89 ? 38.467 17.539 -25.174 1.00 70.44 89 PHE A C 1
ATOM 740 O O . PHE A 1 89 ? 37.678 16.653 -24.849 1.00 70.44 89 PHE A O 1
ATOM 747 N N . LEU A 1 90 ? 39.767 17.477 -24.867 1.00 68.75 90 LEU A N 1
ATOM 748 C CA . LEU A 1 90 ? 40.337 16.412 -24.042 1.00 68.75 90 LEU A CA 1
ATOM 749 C C . LEU A 1 90 ? 39.825 16.496 -22.598 1.00 68.75 90 LEU A C 1
ATOM 751 O O . LEU A 1 90 ? 39.412 15.472 -22.065 1.00 68.75 90 LEU A O 1
ATOM 755 N N . ASP A 1 91 ? 39.729 17.694 -22.011 1.00 68.69 91 ASP A N 1
ATOM 756 C CA . ASP A 1 91 ? 39.147 17.881 -20.669 1.00 68.69 91 ASP A CA 1
ATOM 757 C C . ASP A 1 91 ? 37.688 17.394 -20.599 1.00 68.69 91 ASP A C 1
ATOM 759 O O . ASP A 1 91 ? 37.254 16.862 -19.580 1.00 68.69 91 ASP A O 1
ATOM 763 N N . PHE A 1 92 ? 36.928 17.532 -21.691 1.00 72.62 92 PHE A N 1
ATOM 764 C CA . PHE A 1 92 ? 35.560 17.016 -21.785 1.00 72.62 92 PHE A CA 1
ATOM 765 C C . PHE A 1 92 ? 35.500 15.485 -21.779 1.00 72.62 92 PHE A C 1
ATOM 767 O O . PHE A 1 92 ? 34.710 14.905 -21.034 1.00 72.62 92 PHE A O 1
ATOM 774 N N . ILE A 1 93 ? 36.323 14.827 -22.603 1.00 73.50 93 ILE A N 1
ATOM 775 C CA . ILE A 1 93 ? 36.357 13.358 -22.703 1.00 73.50 93 ILE A CA 1
ATOM 776 C C . ILE A 1 93 ? 36.845 12.731 -21.397 1.00 73.50 93 ILE A C 1
ATOM 778 O O . ILE A 1 93 ? 36.349 11.684 -20.984 1.00 73.50 93 ILE A O 1
ATOM 782 N N . MET A 1 94 ? 37.808 13.375 -20.745 1.00 70.50 94 MET A N 1
ATOM 783 C CA . MET A 1 94 ? 38.423 12.865 -19.523 1.00 70.50 94 MET A CA 1
ATOM 784 C C . MET A 1 94 ? 37.584 13.167 -18.280 1.00 70.50 94 MET A C 1
ATOM 786 O O . MET A 1 94 ? 37.911 12.708 -17.197 1.00 70.50 94 MET A O 1
ATOM 790 N N . ASN A 1 95 ? 36.464 13.877 -18.413 1.00 77.25 95 ASN A N 1
ATOM 791 C CA . ASN A 1 95 ? 35.625 14.216 -17.279 1.00 77.25 95 ASN A CA 1
ATOM 792 C C . ASN A 1 95 ? 34.828 13.005 -16.741 1.00 77.25 95 ASN A C 1
ATOM 794 O O . ASN A 1 95 ? 34.229 12.238 -17.505 1.00 77.25 95 ASN A O 1
ATOM 798 N N . ILE A 1 96 ? 34.717 12.892 -15.411 1.00 80.44 96 ILE A N 1
ATOM 799 C CA . ILE A 1 96 ? 33.893 11.884 -14.725 1.00 80.44 96 ILE A CA 1
ATOM 800 C C . ILE A 1 96 ? 32.452 11.784 -15.264 1.00 80.44 96 ILE A C 1
ATOM 802 O O . ILE A 1 96 ? 31.939 10.672 -15.402 1.00 80.44 96 ILE A O 1
ATOM 806 N N . TYR A 1 97 ? 31.791 12.893 -15.634 1.00 86.19 97 TYR A N 1
ATOM 807 C CA . TYR A 1 97 ? 30.435 12.837 -16.207 1.00 86.19 97 TYR A CA 1
ATOM 808 C C . TYR A 1 97 ? 30.422 12.084 -17.544 1.00 86.19 97 TYR A C 1
ATOM 810 O O . TYR A 1 97 ? 29.536 11.259 -17.772 1.00 86.19 97 TYR A O 1
ATOM 818 N N . PHE A 1 98 ? 31.404 12.332 -18.418 1.00 86.62 98 PHE A N 1
ATOM 819 C CA . PHE A 1 98 ? 31.505 11.668 -19.719 1.00 86.62 98 PHE A CA 1
ATOM 820 C C . PHE A 1 98 ? 31.767 10.168 -19.556 1.00 86.62 98 PHE A C 1
ATOM 822 O O . PHE A 1 98 ? 31.104 9.350 -20.197 1.00 86.62 98 PHE A O 1
ATOM 829 N N . ILE A 1 99 ? 32.659 9.797 -18.636 1.00 85.56 99 ILE A N 1
ATOM 830 C CA . ILE A 1 99 ? 32.951 8.396 -18.311 1.00 85.56 99 ILE A CA 1
ATOM 831 C C . ILE A 1 99 ? 31.690 7.679 -17.822 1.00 85.56 99 ILE A C 1
ATOM 833 O O . ILE A 1 99 ? 31.342 6.618 -18.346 1.00 85.56 99 ILE A O 1
ATOM 837 N N . LEU A 1 100 ? 30.950 8.274 -16.881 1.00 87.38 100 LEU A N 1
ATOM 838 C CA . LEU A 1 100 ? 29.694 7.704 -16.383 1.00 87.38 100 LEU A CA 1
ATOM 839 C C . LEU A 1 100 ? 28.638 7.568 -17.491 1.00 87.38 100 LEU A C 1
ATOM 841 O O . LEU A 1 100 ? 27.933 6.559 -17.541 1.00 87.38 100 LEU A O 1
ATOM 845 N N . ILE A 1 101 ? 28.563 8.528 -18.421 1.00 91.00 101 ILE A N 1
ATOM 846 C CA . ILE A 1 101 ? 27.711 8.423 -19.614 1.00 91.00 101 ILE A CA 1
ATOM 847 C C . ILE A 1 101 ? 28.139 7.224 -20.470 1.00 91.00 101 ILE A C 1
ATOM 849 O O . ILE A 1 101 ? 27.286 6.413 -20.834 1.00 91.00 101 ILE A O 1
ATOM 853 N N . MET A 1 102 ? 29.430 7.061 -20.766 1.00 90.38 102 MET A N 1
ATOM 854 C CA . MET A 1 102 ? 29.936 5.921 -21.543 1.00 90.38 102 MET A CA 1
ATOM 855 C C . MET A 1 102 ? 29.611 4.579 -20.885 1.00 90.38 102 MET A C 1
ATOM 857 O O . MET A 1 102 ? 29.171 3.649 -21.561 1.00 90.38 102 MET A O 1
ATOM 861 N N . ILE A 1 103 ? 29.743 4.482 -19.564 1.00 88.31 103 ILE A N 1
ATOM 862 C CA . ILE A 1 103 ? 29.408 3.264 -18.816 1.00 88.31 103 ILE A CA 1
ATOM 863 C C . ILE A 1 103 ? 27.914 2.981 -18.848 1.00 88.31 103 ILE A C 1
ATOM 865 O O . ILE A 1 103 ? 27.522 1.836 -19.052 1.00 88.31 103 ILE A O 1
ATOM 869 N N . ASN A 1 104 ? 27.072 4.002 -18.702 1.00 89.81 104 ASN A N 1
ATOM 870 C CA . ASN A 1 104 ? 25.624 3.862 -18.828 1.00 89.81 104 ASN A CA 1
ATOM 871 C C . ASN A 1 104 ? 25.234 3.277 -20.202 1.00 89.81 104 ASN A C 1
ATOM 873 O O . ASN A 1 104 ? 24.413 2.361 -20.286 1.00 89.81 104 ASN A O 1
ATOM 877 N N . TRP A 1 105 ? 25.882 3.732 -21.280 1.00 93.25 105 TRP A N 1
ATOM 878 C CA . TRP A 1 105 ? 25.691 3.173 -22.623 1.00 93.25 105 TRP A CA 1
ATOM 879 C C . TRP A 1 105 ? 26.246 1.755 -22.769 1.00 93.25 105 TRP A C 1
ATOM 881 O O . TRP A 1 105 ? 25.573 0.893 -23.340 1.00 93.25 105 TRP A O 1
ATOM 891 N N . LEU A 1 106 ? 27.432 1.480 -22.223 1.00 91.19 106 LEU A N 1
ATOM 892 C CA . LEU A 1 106 ? 28.006 0.135 -22.197 1.00 91.19 106 LEU A CA 1
ATOM 893 C C . LEU A 1 106 ? 27.045 -0.847 -21.514 1.00 91.19 106 LEU A C 1
ATOM 895 O O . LEU A 1 106 ? 26.705 -1.874 -22.103 1.00 91.19 106 LEU A O 1
ATOM 899 N N . ILE A 1 107 ? 26.548 -0.493 -20.322 1.00 88.50 107 ILE A N 1
ATOM 900 C CA . ILE A 1 107 ? 25.557 -1.265 -19.560 1.00 88.50 107 ILE A CA 1
ATOM 901 C C . ILE A 1 107 ? 24.312 -1.496 -20.399 1.00 88.50 107 ILE A C 1
ATOM 903 O O . ILE A 1 107 ? 23.857 -2.632 -20.494 1.00 88.50 107 ILE A O 1
ATOM 907 N N . TYR A 1 108 ? 23.775 -0.457 -21.040 1.00 91.56 108 TYR A N 1
ATOM 908 C CA . TYR A 1 108 ? 22.597 -0.588 -21.888 1.00 91.56 108 TYR A CA 1
ATOM 909 C C . TYR A 1 108 ? 22.778 -1.687 -22.948 1.00 91.56 108 TYR A C 1
ATOM 911 O O . TYR A 1 108 ? 21.923 -2.573 -23.050 1.00 91.56 108 TYR A O 1
ATOM 919 N N . PHE A 1 109 ? 23.906 -1.707 -23.667 1.00 92.62 109 PHE A N 1
ATOM 920 C CA . PHE A 1 109 ? 24.165 -2.711 -24.704 1.00 92.62 109 PHE A CA 1
ATOM 921 C C . PHE A 1 109 ? 24.353 -4.133 -24.160 1.00 92.62 109 PHE A C 1
ATOM 923 O O . PHE A 1 109 ? 23.834 -5.076 -24.761 1.00 92.62 109 PHE A O 1
ATOM 930 N N . ILE A 1 110 ? 25.045 -4.301 -23.028 1.00 90.38 110 ILE A N 1
ATOM 931 C CA . ILE A 1 110 ? 25.361 -5.629 -22.462 1.00 90.38 110 ILE A CA 1
ATOM 932 C C . ILE A 1 110 ? 24.318 -6.142 -21.452 1.00 90.38 110 ILE A C 1
ATOM 934 O O . ILE A 1 110 ? 24.348 -7.318 -21.073 1.00 90.38 110 ILE A O 1
ATOM 938 N N . SER A 1 111 ? 23.373 -5.289 -21.038 1.00 87.62 111 SER A N 1
ATOM 939 C CA . SER A 1 111 ? 22.380 -5.548 -19.982 1.00 87.62 111 SER A CA 1
ATOM 940 C C . SER A 1 111 ? 21.633 -6.864 -20.173 1.00 87.62 111 SER A C 1
ATOM 942 O O . SER A 1 111 ? 21.466 -7.621 -19.221 1.00 87.62 111 SER A O 1
ATOM 944 N N . GLY A 1 112 ? 21.237 -7.191 -21.407 1.00 88.81 112 GLY A N 1
ATOM 945 C CA . GLY A 1 112 ? 20.491 -8.410 -21.717 1.00 88.81 112 GLY A CA 1
ATOM 946 C C . GLY A 1 112 ? 21.214 -9.692 -21.296 1.00 88.81 112 GLY A C 1
ATOM 947 O O . GLY A 1 112 ? 20.596 -10.607 -20.753 1.00 88.81 112 GLY A O 1
ATOM 948 N N . PHE A 1 113 ? 22.526 -9.773 -21.526 1.00 88.62 113 PHE A N 1
ATOM 949 C CA . PHE A 1 113 ? 23.327 -10.931 -21.127 1.00 88.62 113 PHE A CA 1
ATOM 950 C C . PHE A 1 113 ? 23.555 -10.974 -19.615 1.00 88.62 113 PHE A C 1
ATOM 952 O O . PHE A 1 113 ? 23.422 -12.038 -19.007 1.00 88.62 113 PHE A O 1
ATOM 959 N N . ILE A 1 114 ? 23.873 -9.829 -19.011 1.00 86.62 114 ILE A N 1
ATOM 960 C CA . ILE A 1 114 ? 24.172 -9.771 -17.580 1.00 86.62 114 ILE A CA 1
ATOM 961 C C . ILE A 1 114 ? 22.925 -10.103 -16.755 1.00 86.62 114 ILE A C 1
ATOM 963 O O . ILE A 1 114 ? 23.002 -10.904 -15.823 1.00 86.62 114 ILE A O 1
ATOM 967 N N . LEU A 1 115 ? 21.764 -9.563 -17.133 1.00 86.62 115 LEU A N 1
ATOM 968 C CA . LEU A 1 115 ? 20.513 -9.803 -16.418 1.00 86.62 115 LEU A CA 1
ATOM 969 C C . LEU A 1 115 ? 20.068 -11.263 -16.485 1.00 86.62 115 LEU A C 1
ATOM 971 O O . LEU A 1 115 ? 19.644 -11.785 -15.461 1.00 86.62 115 LEU A O 1
ATOM 975 N N . ASP A 1 116 ? 20.255 -11.970 -17.608 1.00 88.44 116 ASP A N 1
ATOM 976 C CA . ASP A 1 116 ? 20.011 -13.423 -17.657 1.00 88.44 116 ASP A CA 1
ATOM 977 C C . ASP A 1 116 ? 20.789 -14.163 -16.553 1.00 88.44 116 ASP A C 1
ATOM 979 O O . ASP A 1 116 ? 20.261 -15.077 -15.918 1.00 88.44 116 ASP A O 1
ATOM 983 N N . LYS A 1 117 ? 22.051 -13.776 -16.319 1.00 87.25 117 LYS A N 1
ATOM 984 C CA . LYS A 1 117 ? 22.926 -14.412 -15.326 1.00 87.25 117 LYS A CA 1
ATOM 985 C C . LYS A 1 117 ? 22.562 -14.009 -13.900 1.00 87.25 117 LYS A C 1
ATOM 987 O O . LYS A 1 117 ? 22.399 -14.893 -13.063 1.00 87.25 117 LYS A O 1
ATOM 992 N N . LEU A 1 118 ? 22.391 -12.712 -13.633 1.00 82.94 118 LEU A N 1
ATOM 993 C CA . LEU A 1 118 ? 22.057 -12.197 -12.299 1.00 82.94 118 LEU A CA 1
ATOM 994 C C . LEU A 1 118 ? 20.679 -12.691 -11.839 1.00 82.94 118 LEU A C 1
ATOM 996 O O . LEU A 1 118 ? 20.527 -13.221 -10.737 1.00 82.94 118 LEU A O 1
ATOM 1000 N N . LEU A 1 119 ? 19.679 -12.621 -12.717 1.00 81.31 119 LEU A N 1
ATOM 1001 C CA . LEU A 1 119 ? 18.333 -13.124 -12.454 1.00 81.31 119 LEU A CA 1
ATOM 1002 C C . LEU A 1 119 ? 18.221 -14.642 -12.658 1.00 81.31 119 LEU A C 1
ATOM 1004 O O . LEU A 1 119 ? 17.169 -15.215 -12.408 1.00 81.31 119 LEU A O 1
ATOM 1008 N N . GLY A 1 120 ? 19.288 -15.345 -13.047 1.00 86.44 120 GLY A N 1
ATOM 1009 C CA . GLY A 1 120 ? 19.275 -16.797 -13.274 1.00 86.44 120 GLY A CA 1
ATOM 1010 C C . GLY A 1 120 ? 18.140 -17.263 -14.193 1.00 86.44 120 GLY A C 1
ATOM 1011 O O . GLY A 1 120 ? 17.531 -18.307 -13.949 1.00 86.44 120 GLY A O 1
ATOM 1012 N N . ILE A 1 121 ? 17.845 -16.468 -15.221 1.00 89.94 121 ILE A N 1
ATOM 1013 C CA . ILE A 1 121 ? 16.797 -16.724 -16.205 1.00 89.94 121 ILE A CA 1
ATOM 1014 C C . ILE A 1 121 ? 17.278 -17.799 -17.175 1.00 89.94 121 ILE A C 1
ATOM 1016 O O . ILE A 1 121 ? 18.361 -17.711 -17.758 1.00 89.94 121 ILE A O 1
ATOM 1020 N N . LYS A 1 122 ? 16.448 -18.822 -17.378 1.00 92.06 122 LYS A N 1
ATOM 1021 C CA . LYS A 1 122 ? 16.712 -19.916 -18.318 1.00 92.06 122 LYS A CA 1
ATOM 1022 C C . LYS A 1 122 ? 15.830 -19.772 -19.548 1.00 92.06 122 LYS A C 1
ATOM 1024 O O . LYS A 1 122 ? 14.708 -19.290 -19.461 1.00 92.06 122 LYS A O 1
ATOM 1029 N N . ARG A 1 123 ? 16.320 -20.192 -20.714 1.00 93.62 123 ARG A N 1
ATOM 1030 C CA . ARG A 1 123 ? 15.541 -20.121 -21.958 1.00 93.62 123 ARG A CA 1
ATOM 1031 C C . ARG A 1 123 ? 14.367 -21.094 -21.925 1.00 93.62 123 ARG A C 1
ATOM 1033 O O . ARG A 1 123 ? 14.545 -22.263 -21.587 1.00 93.62 123 ARG A O 1
ATOM 1040 N N . VAL A 1 124 ? 13.190 -20.592 -22.291 1.00 91.00 124 VAL A N 1
ATOM 1041 C CA . VAL A 1 124 ? 11.961 -21.387 -22.373 1.00 91.00 124 VAL A CA 1
ATOM 1042 C C . VAL A 1 124 ? 12.050 -22.338 -23.562 1.00 91.00 124 VAL A C 1
ATOM 1044 O O . VAL A 1 124 ? 12.444 -21.934 -24.655 1.00 91.00 124 VAL A O 1
ATOM 1047 N N . LYS A 1 125 ? 11.679 -23.602 -23.336 1.00 88.56 125 LYS A N 1
ATOM 1048 C CA . LYS A 1 125 ? 11.513 -24.624 -24.384 1.00 88.56 125 LYS A CA 1
ATOM 1049 C C . LYS A 1 125 ? 10.046 -24.958 -24.666 1.00 88.56 125 LYS A C 1
ATOM 1051 O O . LYS A 1 125 ? 9.758 -25.588 -25.679 1.00 88.56 125 LYS A O 1
ATOM 1056 N N . ASP A 1 126 ? 9.150 -24.555 -23.771 1.00 88.56 126 ASP A N 1
ATOM 1057 C CA . ASP A 1 126 ? 7.715 -24.770 -23.891 1.00 88.56 126 ASP A CA 1
ATOM 1058 C C . ASP A 1 126 ? 7.160 -24.052 -25.130 1.00 88.56 126 ASP A C 1
ATOM 1060 O O . ASP A 1 126 ? 7.268 -22.831 -25.266 1.00 88.56 126 ASP A O 1
ATOM 1064 N N . LYS A 1 127 ? 6.585 -24.832 -26.050 1.00 89.88 127 LYS A N 1
ATOM 1065 C CA . LYS A 1 127 ? 6.054 -24.333 -27.319 1.00 89.88 127 LYS A CA 1
ATOM 1066 C C . LYS A 1 127 ? 4.785 -23.508 -27.129 1.00 89.88 127 LYS A C 1
ATOM 1068 O O . LYS A 1 127 ? 4.567 -22.599 -27.925 1.00 89.88 127 LYS A O 1
ATOM 1073 N N . GLU A 1 128 ? 3.956 -23.807 -26.133 1.00 89.94 128 GLU A N 1
ATOM 1074 C CA . GLU A 1 128 ? 2.703 -23.077 -25.912 1.00 89.94 128 GLU A CA 1
ATOM 1075 C C . GLU A 1 128 ? 2.988 -21.679 -25.383 1.00 89.94 128 GLU A C 1
ATOM 1077 O O . GLU A 1 128 ? 2.522 -20.689 -25.949 1.00 89.94 128 GLU A O 1
ATOM 1082 N N . LEU A 1 129 ? 3.876 -21.587 -24.393 1.00 89.69 129 LEU A N 1
ATOM 1083 C CA . LEU A 1 129 ? 4.323 -20.313 -23.845 1.00 89.69 129 LEU A CA 1
ATOM 1084 C C . LEU A 1 129 ? 5.010 -19.436 -24.902 1.00 89.69 129 LEU A C 1
ATOM 1086 O O . LEU A 1 129 ? 4.768 -18.232 -24.973 1.00 89.69 129 LEU A O 1
ATOM 1090 N N . LEU A 1 130 ? 5.836 -20.037 -25.767 1.00 93.50 130 LEU A N 1
ATOM 1091 C CA . LEU A 1 130 ? 6.460 -19.324 -26.885 1.00 93.50 130 LEU A CA 1
ATOM 1092 C C . LEU A 1 130 ? 5.423 -18.818 -27.898 1.00 93.50 130 LEU A C 1
ATOM 1094 O O . LEU A 1 130 ? 5.509 -17.663 -28.310 1.00 93.50 130 LEU A O 1
ATOM 1098 N N . LYS A 1 131 ? 4.423 -19.637 -28.257 1.00 94.31 131 LYS A N 1
ATOM 1099 C CA . LYS A 1 131 ? 3.319 -19.225 -29.142 1.00 94.31 131 LYS A CA 1
ATOM 1100 C C . LYS A 1 131 ? 2.508 -18.076 -28.542 1.00 94.31 131 LYS A C 1
ATOM 1102 O O . LYS A 1 131 ? 2.168 -17.143 -29.267 1.00 94.31 131 LYS A O 1
ATOM 1107 N N . LEU A 1 132 ? 2.225 -18.122 -27.239 1.00 94.00 132 LEU A N 1
ATOM 1108 C CA . LEU A 1 132 ? 1.510 -17.060 -26.532 1.00 94.00 132 LEU A CA 1
ATOM 1109 C C . LEU A 1 132 ? 2.283 -15.738 -26.591 1.00 94.00 132 LEU A C 1
ATOM 1111 O O . LEU A 1 132 ? 1.729 -14.715 -26.992 1.00 94.00 132 LEU A O 1
ATOM 1115 N N . VAL A 1 133 ? 3.577 -15.764 -26.254 1.00 95.19 133 VAL A N 1
ATOM 1116 C CA . VAL A 1 133 ? 4.437 -14.573 -26.327 1.00 95.19 133 VAL A CA 1
ATOM 1117 C C . VAL A 1 133 ? 4.524 -14.050 -27.760 1.00 95.19 133 VAL A C 1
ATOM 1119 O O . VAL A 1 133 ? 4.438 -12.842 -27.969 1.00 95.19 133 VAL A O 1
ATOM 1122 N N . ASP A 1 134 ? 4.665 -14.929 -28.755 1.00 95.94 134 ASP A N 1
ATOM 1123 C CA . ASP A 1 134 ? 4.726 -14.529 -30.162 1.00 95.94 134 ASP A CA 1
ATOM 1124 C C . ASP A 1 134 ? 3.420 -13.891 -30.650 1.00 95.94 134 ASP A C 1
ATOM 1126 O O . ASP A 1 134 ? 3.480 -12.900 -31.382 1.00 95.94 134 ASP A O 1
ATOM 1130 N N . LYS A 1 135 ? 2.260 -14.396 -30.212 1.00 96.50 135 LYS A N 1
ATOM 1131 C CA . LYS A 1 135 ? 0.953 -13.786 -30.491 1.00 96.50 135 LYS A CA 1
ATOM 1132 C C . LYS A 1 135 ? 0.885 -12.363 -29.934 1.00 96.50 135 LYS A C 1
ATOM 1134 O O . LYS A 1 135 ? 0.713 -11.422 -30.701 1.00 96.50 135 LYS A O 1
ATOM 1139 N N . ILE A 1 136 ? 1.135 -12.188 -28.635 1.00 97.25 136 ILE A N 1
ATOM 1140 C CA . ILE A 1 136 ? 1.063 -10.872 -27.975 1.00 97.25 136 ILE A CA 1
ATOM 1141 C C . ILE A 1 136 ? 2.091 -9.902 -28.575 1.00 97.25 136 ILE A C 1
ATOM 1143 O O . ILE A 1 136 ? 1.801 -8.734 -28.818 1.00 97.25 136 ILE A O 1
ATOM 1147 N N . LYS A 1 137 ? 3.302 -10.381 -28.880 1.00 96.75 137 LYS A N 1
ATOM 1148 C CA . LYS A 1 137 ? 4.340 -9.603 -29.573 1.00 96.75 137 LYS A CA 1
ATOM 1149 C C . LYS A 1 137 ? 3.836 -9.049 -30.909 1.00 96.75 137 LYS A C 1
ATOM 1151 O O . LYS A 1 137 ? 4.149 -7.899 -31.237 1.00 96.75 137 LYS A O 1
ATOM 1156 N N . ASN A 1 138 ? 3.096 -9.853 -31.671 1.00 96.56 138 ASN A N 1
ATOM 1157 C CA . ASN A 1 138 ? 2.513 -9.434 -32.942 1.00 96.56 138 ASN A CA 1
ATOM 1158 C C . ASN A 1 138 ? 1.389 -8.413 -32.726 1.00 96.56 138 ASN A C 1
ATOM 1160 O O . ASN A 1 138 ? 1.406 -7.382 -33.394 1.00 96.56 138 ASN A O 1
ATOM 1164 N N . ASP A 1 139 ? 0.511 -8.633 -31.745 1.00 96.88 139 ASP A N 1
ATOM 1165 C CA . ASP A 1 139 ? -0.580 -7.708 -31.398 1.00 96.88 139 ASP A CA 1
ATOM 1166 C C . ASP A 1 139 ? -0.048 -6.329 -30.957 1.00 96.88 139 ASP A C 1
ATOM 1168 O O . ASP A 1 139 ? -0.547 -5.283 -31.368 1.00 96.88 139 ASP A O 1
ATOM 1172 N N . ILE A 1 140 ? 1.048 -6.306 -30.189 1.00 96.94 140 ILE A N 1
ATOM 1173 C CA . ILE A 1 140 ? 1.757 -5.077 -29.782 1.00 96.94 140 ILE A CA 1
ATOM 1174 C C . ILE A 1 140 ? 2.531 -4.440 -30.962 1.00 96.94 140 ILE A C 1
ATOM 1176 O O . ILE A 1 140 ? 2.898 -3.255 -30.935 1.00 96.94 140 ILE A O 1
ATOM 1180 N N . GLY A 1 141 ? 2.795 -5.204 -32.025 1.00 95.56 141 GLY A N 1
ATOM 1181 C CA . GLY A 1 141 ? 3.457 -4.746 -33.247 1.00 95.56 141 GLY A CA 1
ATOM 1182 C C . GLY A 1 141 ? 4.985 -4.690 -33.155 1.00 95.56 141 GLY A C 1
ATOM 1183 O O . GLY A 1 141 ? 5.615 -3.777 -33.714 1.00 95.56 141 GLY A O 1
ATOM 1184 N N . ILE A 1 142 ? 5.615 -5.615 -32.427 1.00 94.94 142 ILE A N 1
ATOM 1185 C CA . ILE A 1 142 ? 7.080 -5.713 -32.334 1.00 94.94 142 ILE A CA 1
ATOM 1186 C C . ILE A 1 142 ? 7.623 -6.544 -33.498 1.00 94.94 142 ILE A C 1
ATOM 1188 O O . ILE A 1 142 ? 7.313 -7.720 -33.651 1.00 94.94 142 ILE A O 1
ATOM 1192 N N . LYS A 1 143 ? 8.522 -5.941 -34.282 1.00 90.12 143 LYS A N 1
ATOM 1193 C CA . LYS A 1 143 ? 9.267 -6.637 -35.339 1.00 90.12 143 LYS A CA 1
ATOM 1194 C C . LYS A 1 143 ? 10.516 -7.329 -34.780 1.00 90.12 143 LYS A C 1
ATOM 1196 O O . LYS A 1 143 ? 11.208 -6.772 -33.916 1.00 90.12 143 LYS A O 1
ATOM 1201 N N . GLY A 1 144 ? 10.843 -8.490 -35.343 1.00 88.12 144 GLY A N 1
ATOM 1202 C CA . GLY A 1 144 ? 12.034 -9.272 -35.009 1.00 88.12 144 GLY A CA 1
ATOM 1203 C C . GLY A 1 144 ? 11.823 -10.282 -33.877 1.00 88.12 144 GLY A C 1
ATOM 1204 O O . GLY A 1 144 ? 10.723 -10.451 -33.351 1.00 88.12 144 GLY A O 1
ATOM 1205 N N . LYS A 1 145 ? 12.901 -10.985 -33.522 1.00 91.06 145 LYS A N 1
ATOM 1206 C CA . LYS A 1 145 ? 12.886 -12.026 -32.490 1.00 91.06 145 LYS A CA 1
ATOM 1207 C C . LYS A 1 145 ? 12.972 -11.405 -31.094 1.00 91.06 145 LYS A C 1
ATOM 1209 O O . LYS A 1 145 ? 13.836 -10.568 -30.847 1.00 91.06 145 LYS A O 1
ATOM 1214 N N . VAL A 1 146 ? 12.109 -11.855 -30.185 1.00 94.69 146 VAL A N 1
ATOM 1215 C CA . VAL A 1 146 ? 12.202 -11.581 -28.745 1.00 94.69 146 VAL A CA 1
ATOM 1216 C C . VAL A 1 146 ? 12.654 -12.867 -28.067 1.00 94.69 146 VAL A C 1
ATOM 1218 O O . VAL A 1 146 ? 12.074 -13.929 -28.291 1.00 94.69 146 VAL A O 1
ATOM 1221 N N . LYS A 1 147 ? 13.728 -12.810 -27.277 1.00 95.31 147 LYS A N 1
ATOM 1222 C CA . LYS A 1 147 ? 14.230 -13.997 -26.578 1.00 95.31 147 LYS A CA 1
ATOM 1223 C C . LYS A 1 147 ? 13.448 -14.186 -25.280 1.00 95.31 147 LYS A C 1
ATOM 1225 O O . LYS A 1 147 ? 13.584 -13.379 -24.363 1.00 95.31 147 LYS A O 1
ATOM 1230 N N . VAL A 1 148 ? 12.699 -15.278 -25.186 1.00 95.69 148 VAL A N 1
ATOM 1231 C CA . VAL A 1 148 ? 11.887 -15.610 -24.008 1.00 95.69 148 VAL A CA 1
ATOM 1232 C C . VAL A 1 148 ? 12.712 -16.401 -22.995 1.00 95.69 148 VAL A C 1
ATOM 1234 O O . VAL A 1 148 ? 13.495 -17.290 -23.351 1.00 95.69 148 VAL A O 1
ATOM 1237 N N . GLY A 1 149 ? 12.586 -16.038 -21.729 1.00 94.44 149 GLY A N 1
ATOM 1238 C CA . GLY A 1 149 ? 13.204 -16.709 -20.599 1.00 94.44 149 GLY A CA 1
ATOM 1239 C C . GLY A 1 149 ? 12.205 -16.944 -19.472 1.00 94.44 149 GLY A C 1
ATOM 1240 O O . GLY A 1 149 ? 11.128 -16.358 -19.460 1.00 94.44 149 GLY A O 1
ATOM 1241 N N . TYR A 1 150 ? 12.570 -17.814 -18.539 1.00 92.69 150 TYR A N 1
ATOM 1242 C CA . TYR A 1 150 ? 11.794 -18.142 -17.355 1.00 92.69 150 TYR A CA 1
ATOM 1243 C C . TYR A 1 150 ? 12.687 -18.169 -16.115 1.00 92.69 150 TYR A C 1
ATOM 1245 O O . TYR A 1 150 ? 13.796 -18.717 -16.148 1.00 92.69 150 TYR A O 1
ATOM 1253 N N . GLY A 1 151 ? 12.197 -17.585 -15.026 1.00 89.06 151 GLY A N 1
ATOM 1254 C CA . GLY A 1 151 ? 12.798 -17.625 -13.700 1.00 89.06 151 GLY A CA 1
ATOM 1255 C C . GLY A 1 151 ? 11.810 -18.184 -12.680 1.00 89.06 151 GLY A C 1
ATOM 1256 O O . GLY A 1 151 ? 10.655 -17.772 -12.657 1.00 89.06 151 GLY A O 1
ATOM 1257 N N . ASN A 1 152 ? 12.276 -19.097 -11.823 1.00 87.19 152 ASN A N 1
ATOM 1258 C CA . ASN A 1 152 ? 11.456 -19.671 -10.756 1.00 87.19 152 ASN A CA 1
ATOM 1259 C C . ASN A 1 152 ? 11.471 -18.762 -9.515 1.00 87.19 152 ASN A C 1
ATOM 1261 O O . ASN A 1 152 ? 12.509 -18.639 -8.854 1.00 87.19 152 ASN A O 1
ATOM 1265 N N . TYR A 1 153 ? 10.333 -18.126 -9.231 1.00 82.12 153 TYR A N 1
ATOM 1266 C CA . TYR A 1 153 ? 10.158 -17.141 -8.164 1.00 82.12 153 TYR A CA 1
ATOM 1267 C C . TYR A 1 153 ? 8.721 -17.148 -7.617 1.00 82.12 153 TYR A C 1
ATOM 1269 O O . TYR A 1 153 ? 7.792 -17.379 -8.375 1.00 82.12 153 TYR A O 1
ATOM 1277 N N . PRO A 1 154 ? 8.485 -16.808 -6.339 1.00 74.94 154 PRO A N 1
ATOM 1278 C CA . PRO A 1 154 ? 7.176 -16.962 -5.683 1.00 74.94 154 PRO A CA 1
ATOM 1279 C C . PRO A 1 154 ? 6.101 -15.931 -6.098 1.00 74.94 154 PRO A C 1
ATOM 1281 O O . PRO A 1 154 ? 5.106 -15.776 -5.395 1.00 74.94 154 PRO A O 1
ATOM 1284 N N . ILE A 1 155 ? 6.306 -15.188 -7.190 1.00 78.25 155 ILE A N 1
ATOM 1285 C CA . ILE A 1 155 ? 5.417 -14.125 -7.682 1.00 78.25 155 ILE A CA 1
ATOM 1286 C C . ILE A 1 155 ? 5.185 -14.348 -9.168 1.00 78.25 155 ILE A C 1
ATOM 1288 O O . ILE A 1 155 ? 6.146 -14.639 -9.875 1.00 78.25 155 ILE A O 1
ATOM 1292 N N . LEU A 1 156 ? 3.953 -14.137 -9.637 1.00 84.19 156 LEU A N 1
ATOM 1293 C CA . LEU A 1 156 ? 3.665 -14.003 -11.059 1.00 84.19 156 LEU A CA 1
ATOM 1294 C C . LEU A 1 156 ? 4.008 -12.590 -11.538 1.00 84.19 156 LEU A C 1
ATOM 1296 O O . LEU A 1 156 ? 3.354 -11.621 -11.155 1.00 84.19 156 LEU A O 1
ATOM 1300 N N . ASN A 1 157 ? 5.030 -12.483 -12.377 1.00 87.12 157 ASN A N 1
ATOM 1301 C CA . ASN A 1 157 ? 5.417 -11.253 -13.047 1.00 87.12 157 ASN A CA 1
ATOM 1302 C C . ASN A 1 157 ? 6.081 -11.572 -14.400 1.00 87.12 157 ASN A C 1
ATOM 1304 O O . ASN A 1 157 ? 6.389 -12.723 -14.716 1.00 87.12 157 ASN A O 1
ATOM 1308 N N . ALA A 1 158 ? 6.356 -10.553 -15.198 1.00 90.31 158 ALA A N 1
ATOM 1309 C CA . ALA A 1 158 ? 7.306 -10.649 -16.290 1.00 90.31 158 ALA A CA 1
ATOM 1310 C C . ALA A 1 158 ? 8.163 -9.386 -16.315 1.00 90.31 158 ALA A C 1
ATOM 1312 O O . ALA A 1 158 ? 7.863 -8.405 -15.646 1.00 90.31 158 ALA A O 1
ATOM 1313 N N . MET A 1 159 ? 9.257 -9.430 -17.060 1.00 90.88 159 MET A N 1
ATOM 1314 C CA . MET A 1 159 ? 10.138 -8.286 -17.232 1.00 90.88 159 MET A CA 1
ATOM 1315 C C . MET A 1 159 ? 10.630 -8.257 -18.668 1.00 90.88 159 MET A C 1
ATOM 1317 O O . MET A 1 159 ? 11.238 -9.228 -19.133 1.00 90.88 159 MET A O 1
ATOM 1321 N N . ALA A 1 160 ? 10.410 -7.147 -19.362 1.00 92.06 160 ALA A N 1
ATOM 1322 C CA . ALA A 1 160 ? 11.094 -6.852 -20.611 1.00 92.06 160 ALA A CA 1
ATOM 1323 C C . ALA A 1 160 ? 12.414 -6.122 -20.347 1.00 92.06 160 ALA A C 1
ATOM 1325 O O . ALA A 1 160 ? 12.475 -5.154 -19.593 1.00 92.06 160 ALA A O 1
ATOM 1326 N N . TYR A 1 161 ? 13.491 -6.579 -20.982 1.00 90.81 161 TYR A N 1
ATOM 1327 C CA . TYR A 1 161 ? 14.829 -6.033 -20.761 1.00 90.81 161 TYR A CA 1
ATOM 1328 C C . TYR A 1 161 ? 15.735 -6.211 -21.980 1.00 90.81 161 TYR A C 1
ATOM 1330 O O . TYR A 1 161 ? 15.414 -6.914 -22.944 1.00 90.81 161 TYR A O 1
ATOM 1338 N N . GLY A 1 162 ? 16.897 -5.566 -21.904 1.00 88.94 162 GLY A N 1
ATOM 1339 C CA . GLY A 1 162 ? 17.889 -5.520 -22.967 1.00 88.94 162 GLY A CA 1
ATOM 1340 C C . GLY A 1 162 ? 17.812 -4.246 -23.807 1.00 88.94 162 GLY A C 1
ATOM 1341 O O . GLY A 1 162 ? 16.979 -3.354 -23.595 1.00 88.94 162 GLY A O 1
ATOM 1342 N N . SER A 1 163 ? 18.738 -4.155 -24.756 1.00 92.12 163 SER A N 1
ATOM 1343 C CA . SER A 1 163 ? 18.863 -3.016 -25.659 1.00 92.12 163 SER A CA 1
ATOM 1344 C C . SER A 1 163 ? 17.927 -3.142 -26.862 1.00 92.12 163 SER A C 1
ATOM 1346 O O . SER A 1 163 ? 17.330 -4.185 -27.129 1.00 92.12 163 SER A O 1
ATOM 1348 N N . LEU A 1 164 ? 17.848 -2.080 -27.663 1.00 91.94 164 LEU A N 1
ATOM 1349 C CA . LEU A 1 164 ? 17.086 -2.048 -28.914 1.00 91.94 164 LEU A CA 1
ATOM 1350 C C . LEU A 1 164 ? 17.438 -3.202 -29.876 1.00 91.94 164 LEU A C 1
ATOM 1352 O O . LEU A 1 164 ? 16.570 -3.652 -30.630 1.00 91.94 164 LEU A O 1
ATOM 1356 N N . ILE A 1 165 ? 18.693 -3.664 -29.844 1.00 91.50 165 ILE A N 1
ATOM 1357 C CA . ILE A 1 165 ? 19.223 -4.744 -30.689 1.00 91.50 165 ILE A CA 1
ATOM 1358 C C . ILE A 1 165 ? 19.145 -6.130 -30.026 1.00 91.50 165 ILE A C 1
ATOM 1360 O O . ILE A 1 165 ? 19.267 -7.139 -30.715 1.00 91.50 165 ILE A O 1
ATOM 1364 N N . ASP A 1 166 ? 18.892 -6.202 -28.716 1.00 93.25 166 ASP A N 1
ATOM 1365 C CA . ASP A 1 166 ? 18.783 -7.449 -27.951 1.00 93.25 166 ASP A CA 1
ATOM 1366 C C . ASP A 1 166 ? 17.508 -7.460 -27.099 1.00 93.25 166 ASP A C 1
ATOM 1368 O O . ASP A 1 166 ? 17.535 -7.216 -25.896 1.00 93.25 166 ASP A O 1
ATOM 1372 N N . LYS A 1 167 ? 16.373 -7.754 -27.740 1.00 94.88 167 LYS A N 1
ATOM 1373 C CA . LYS A 1 167 ? 15.053 -7.762 -27.096 1.00 94.88 167 LYS A CA 1
ATOM 1374 C C . LYS A 1 167 ? 14.834 -9.058 -26.323 1.00 94.88 167 LYS A C 1
ATOM 1376 O O . LYS A 1 167 ? 14.841 -10.146 -26.914 1.00 94.88 167 LYS A O 1
ATOM 1381 N N . ARG A 1 168 ? 14.588 -8.955 -25.018 1.00 95.00 168 ARG A N 1
ATOM 1382 C CA . ARG A 1 168 ? 14.358 -10.102 -24.134 1.00 95.00 168 ARG A CA 1
ATOM 1383 C C . ARG A 1 168 ? 13.123 -9.892 -23.277 1.00 95.00 168 ARG A C 1
ATOM 1385 O O . ARG A 1 168 ? 12.778 -8.765 -22.938 1.00 95.00 168 ARG A O 1
ATOM 1392 N N . ILE A 1 169 ? 12.492 -11.001 -22.916 1.00 95.19 169 ILE A N 1
ATOM 1393 C CA . ILE A 1 169 ? 11.430 -11.033 -21.917 1.00 95.19 169 ILE A CA 1
ATOM 1394 C C . ILE A 1 169 ? 11.638 -12.235 -21.002 1.00 95.19 169 ILE A C 1
ATOM 1396 O O . ILE A 1 169 ? 11.924 -13.336 -21.480 1.00 95.19 169 ILE A O 1
ATOM 1400 N N . ALA A 1 170 ? 11.532 -12.024 -19.696 1.00 93.00 170 ALA A N 1
ATOM 1401 C CA . ALA A 1 170 ? 11.605 -13.068 -18.685 1.00 93.00 170 ALA A CA 1
ATOM 1402 C C . ALA A 1 170 ? 10.252 -13.195 -18.000 1.00 93.00 170 ALA A C 1
ATOM 1404 O O . ALA A 1 170 ? 9.729 -12.210 -17.496 1.00 93.00 170 ALA A O 1
ATOM 1405 N N . ILE A 1 171 ? 9.713 -14.407 -17.964 1.00 92.88 171 ILE A N 1
ATOM 1406 C CA . ILE A 1 171 ? 8.525 -14.748 -17.187 1.00 92.88 171 ILE A CA 1
ATOM 1407 C C . ILE A 1 171 ? 8.997 -15.230 -15.820 1.00 92.88 171 ILE A C 1
ATOM 1409 O O . ILE A 1 171 ? 9.921 -16.036 -15.712 1.00 92.88 171 ILE A O 1
ATOM 1413 N N . ILE A 1 172 ? 8.389 -14.697 -14.777 1.00 88.56 172 ILE A N 1
ATOM 1414 C CA . ILE A 1 172 ? 8.758 -14.900 -13.384 1.00 88.56 172 ILE A CA 1
ATOM 1415 C C . ILE A 1 172 ? 7.525 -15.507 -12.728 1.00 88.56 172 ILE A C 1
ATOM 1417 O O . ILE A 1 172 ? 6.478 -14.873 -12.692 1.00 88.56 172 ILE A O 1
ATOM 1421 N N . ALA A 1 173 ? 7.619 -16.761 -12.303 1.00 87.00 173 ALA A N 1
ATOM 1422 C CA . ALA A 1 173 ? 6.520 -17.471 -11.655 1.00 87.00 173 ALA A CA 1
ATOM 1423 C C . ALA A 1 173 ? 7.061 -18.655 -10.849 1.00 87.00 173 ALA A C 1
ATOM 1425 O O . ALA A 1 173 ? 8.208 -19.063 -11.036 1.00 87.00 173 ALA A O 1
ATOM 1426 N N . GLU A 1 174 ? 6.252 -19.197 -9.938 1.00 82.25 174 GLU A N 1
ATOM 1427 C CA . GLU A 1 174 ? 6.685 -20.314 -9.088 1.00 82.25 174 GLU A CA 1
ATOM 1428 C C . GLU A 1 174 ? 6.704 -21.622 -9.888 1.00 82.25 174 GLU A C 1
ATOM 1430 O O . GLU A 1 174 ? 7.631 -22.429 -9.789 1.00 82.25 174 GLU A O 1
ATOM 1435 N N . SER A 1 175 ? 5.689 -21.791 -10.732 1.00 81.00 175 SER A N 1
ATOM 1436 C CA . SER A 1 175 ? 5.526 -22.920 -11.636 1.00 81.00 175 SER A CA 1
ATOM 1437 C C . SER A 1 175 ? 4.938 -22.434 -12.962 1.00 81.00 175 SER A C 1
ATOM 1439 O O . SER A 1 175 ? 4.031 -21.602 -12.935 1.00 81.00 175 SER A O 1
ATOM 1441 N N . PRO A 1 176 ? 5.408 -22.922 -14.127 1.00 73.56 176 PRO A N 1
ATOM 1442 C CA . PRO A 1 176 ? 4.785 -22.619 -15.415 1.00 73.56 176 PRO A CA 1
ATOM 1443 C C . PRO A 1 176 ? 3.335 -23.114 -15.515 1.00 73.56 176 PRO A C 1
ATOM 1445 O O . PRO A 1 176 ? 2.546 -22.518 -16.237 1.00 73.56 176 PRO A O 1
ATOM 1448 N N . ALA A 1 177 ? 2.987 -24.180 -14.785 1.00 72.38 177 ALA A N 1
ATOM 1449 C CA . ALA A 1 177 ? 1.685 -24.847 -14.872 1.00 72.38 177 ALA A CA 1
ATOM 1450 C C . ALA A 1 177 ? 0.565 -24.155 -14.070 1.00 72.38 177 ALA A C 1
ATOM 1452 O O . ALA A 1 177 ? -0.603 -24.468 -14.263 1.00 72.38 177 ALA A O 1
ATOM 1453 N N . GLU A 1 178 ? 0.906 -23.231 -13.168 1.00 69.75 178 GLU A N 1
ATOM 1454 C CA . GLU A 1 178 ? -0.044 -22.599 -12.234 1.00 69.75 178 GLU A CA 1
ATOM 1455 C C . GLU A 1 178 ? -0.306 -21.122 -12.564 1.00 69.75 178 GLU A C 1
ATOM 1457 O O . GLU A 1 178 ? -0.796 -20.363 -11.729 1.00 69.75 178 GLU A O 1
ATOM 1462 N N . ILE A 1 179 ? 0.057 -20.684 -13.770 1.00 79.00 179 ILE A N 1
ATOM 1463 C CA . ILE A 1 179 ? -0.077 -19.289 -14.178 1.00 79.00 179 ILE A CA 1
ATOM 1464 C C . ILE A 1 179 ? -1.471 -19.064 -14.780 1.00 79.00 179 ILE A C 1
ATOM 1466 O O . ILE A 1 179 ? -1.761 -19.643 -15.827 1.00 79.00 179 ILE A O 1
ATOM 1470 N N . PRO A 1 180 ? -2.318 -18.186 -14.207 1.00 85.25 180 PRO A N 1
ATOM 1471 C CA . PRO A 1 180 ? -3.562 -17.787 -14.852 1.00 85.25 180 PRO A CA 1
ATOM 1472 C C . PRO A 1 180 ? -3.268 -17.132 -16.208 1.00 85.25 180 PRO A C 1
ATOM 1474 O O . PRO A 1 180 ? -2.609 -16.089 -16.274 1.00 85.25 180 PRO A O 1
ATOM 1477 N N . GLU A 1 181 ? -3.745 -17.748 -17.292 1.00 88.69 181 GLU A N 1
ATOM 1478 C CA . GLU A 1 181 ? -3.401 -17.354 -18.665 1.00 88.69 181 GLU A CA 1
ATOM 1479 C C . GLU A 1 181 ? -3.777 -15.893 -18.959 1.00 88.69 181 GLU A C 1
ATOM 1481 O O . GLU A 1 181 ? -2.991 -15.157 -19.555 1.00 88.69 181 GLU A O 1
ATOM 1486 N N . ASP A 1 182 ? -4.946 -15.447 -18.487 1.00 89.94 182 ASP A N 1
ATOM 1487 C CA . ASP A 1 182 ? -5.409 -14.061 -18.617 1.00 89.94 182 ASP A CA 1
ATOM 1488 C C . ASP A 1 182 ? -4.443 -13.067 -17.970 1.00 89.94 182 ASP A C 1
ATOM 1490 O O . ASP A 1 182 ? -4.085 -12.059 -18.568 1.00 89.94 182 ASP A O 1
ATOM 1494 N N . GLU A 1 183 ? -3.979 -13.339 -16.751 1.00 91.81 183 GLU A N 1
ATOM 1495 C CA . GLU A 1 183 ? -3.066 -12.428 -16.056 1.00 91.81 183 GLU A CA 1
ATOM 1496 C C . GLU A 1 183 ? -1.714 -12.369 -16.759 1.00 91.81 183 GLU A C 1
ATOM 1498 O O . GLU A 1 183 ? -1.155 -11.289 -16.951 1.00 91.81 183 GLU A O 1
ATOM 1503 N N . LEU A 1 184 ? -1.218 -13.527 -17.201 1.00 93.81 184 LEU A N 1
ATOM 1504 C CA . LEU A 1 184 ? 0.020 -13.607 -17.958 1.00 93.81 184 LEU A CA 1
ATOM 1505 C C . LEU A 1 184 ? -0.070 -12.828 -19.269 1.00 93.81 184 LEU A C 1
ATOM 1507 O O . LEU A 1 184 ? 0.867 -12.105 -19.592 1.00 93.81 184 LEU A O 1
ATOM 1511 N N . LYS A 1 185 ? -1.189 -12.921 -20.000 1.00 96.00 185 LYS A N 1
ATOM 1512 C CA . LYS A 1 185 ? -1.424 -12.125 -21.216 1.00 96.00 185 LYS A CA 1
ATOM 1513 C C . LYS A 1 185 ? -1.295 -10.631 -20.940 1.00 96.00 185 LYS A C 1
ATOM 1515 O O . LYS A 1 185 ? -0.560 -9.947 -21.649 1.00 96.00 185 LYS A O 1
ATOM 1520 N N . GLY A 1 186 ? -1.960 -10.145 -19.892 1.00 96.06 186 GLY A N 1
ATOM 1521 C CA . GLY A 1 186 ? -1.922 -8.737 -19.495 1.00 96.06 186 GLY A CA 1
ATOM 1522 C C . GLY A 1 186 ? -0.515 -8.261 -19.139 1.00 96.06 186 GLY A C 1
ATOM 1523 O O . GLY A 1 186 ? -0.060 -7.236 -19.645 1.00 96.06 186 GLY A O 1
ATOM 1524 N N . ILE A 1 187 ? 0.202 -9.034 -18.319 1.00 95.50 187 ILE A N 1
ATOM 1525 C CA . ILE A 1 187 ? 1.577 -8.720 -17.906 1.00 95.50 187 ILE A CA 1
ATOM 1526 C C . ILE A 1 187 ? 2.523 -8.740 -19.116 1.00 95.50 187 ILE A C 1
ATOM 1528 O O . ILE A 1 187 ? 3.295 -7.806 -19.318 1.00 95.50 187 ILE A O 1
ATOM 1532 N N . LEU A 1 188 ? 2.449 -9.772 -19.961 1.00 97.00 188 LEU A N 1
ATOM 1533 C CA . LEU A 1 188 ? 3.272 -9.870 -21.168 1.00 97.00 188 LEU A CA 1
ATOM 1534 C C . LEU A 1 188 ? 3.000 -8.715 -22.136 1.00 97.00 188 LEU A C 1
ATOM 1536 O O . LEU A 1 188 ? 3.948 -8.182 -22.709 1.00 97.00 188 LEU A O 1
ATOM 1540 N N . ALA A 1 189 ? 1.738 -8.315 -22.314 1.00 97.81 189 ALA A N 1
ATOM 1541 C CA . ALA A 1 189 ? 1.375 -7.177 -23.152 1.00 97.81 189 ALA A CA 1
ATOM 1542 C C . ALA A 1 189 ? 2.020 -5.877 -22.645 1.00 97.81 189 ALA A C 1
ATOM 1544 O O . ALA A 1 189 ? 2.635 -5.162 -23.440 1.00 97.81 189 ALA A O 1
ATOM 1545 N N . HIS A 1 190 ? 1.969 -5.630 -21.330 1.00 97.38 190 HIS A N 1
ATOM 1546 C CA . HIS A 1 190 ? 2.600 -4.477 -20.672 1.00 97.38 190 HIS A CA 1
ATOM 1547 C C . HIS A 1 190 ? 4.114 -4.438 -20.871 1.00 97.38 190 HIS A C 1
ATOM 1549 O O . HIS A 1 190 ? 4.675 -3.455 -21.361 1.00 97.38 190 HIS A O 1
ATOM 1555 N N . GLU A 1 191 ? 4.786 -5.546 -20.582 1.00 96.50 191 GLU A N 1
ATOM 1556 C CA . GLU A 1 191 ? 6.239 -5.636 -20.712 1.00 96.50 191 GLU A CA 1
ATOM 1557 C C . GLU A 1 191 ? 6.691 -5.528 -22.181 1.00 96.50 191 GLU A C 1
ATOM 1559 O O . GLU A 1 191 ? 7.645 -4.823 -22.532 1.00 96.50 191 GLU A O 1
ATOM 1564 N N . LEU A 1 192 ? 5.973 -6.165 -23.107 1.00 97.56 192 LEU A N 1
ATOM 1565 C CA . LEU A 1 192 ? 6.249 -6.025 -24.536 1.00 97.56 192 LEU A CA 1
ATOM 1566 C C . LEU A 1 192 ? 5.973 -4.596 -25.023 1.00 97.56 192 LEU A C 1
ATOM 1568 O O . LEU A 1 192 ? 6.722 -4.082 -25.860 1.00 97.56 192 LEU A O 1
ATOM 1572 N N . ALA A 1 193 ? 4.982 -3.897 -24.471 1.00 97.44 193 ALA A N 1
ATOM 1573 C CA . ALA A 1 193 ? 4.760 -2.490 -24.771 1.00 97.44 193 ALA A CA 1
ATOM 1574 C C . ALA A 1 193 ? 5.964 -1.609 -24.392 1.00 97.44 193 ALA A C 1
ATOM 1576 O O . ALA A 1 193 ? 6.323 -0.723 -25.175 1.00 97.44 193 ALA A O 1
ATOM 1577 N N . HIS A 1 194 ? 6.663 -1.889 -23.284 1.00 96.31 194 HIS A N 1
ATOM 1578 C CA . HIS A 1 194 ? 7.939 -1.228 -22.972 1.00 96.31 194 HIS A CA 1
ATOM 1579 C C . HIS A 1 194 ? 8.995 -1.454 -24.060 1.00 96.31 194 HIS A C 1
ATOM 1581 O O . HIS A 1 194 ? 9.671 -0.512 -24.493 1.00 96.31 194 HIS A O 1
ATOM 1587 N N . THR A 1 195 ? 9.100 -2.690 -24.561 1.00 95.75 195 THR A N 1
ATOM 1588 C CA . THR A 1 195 ? 10.012 -3.036 -25.663 1.00 95.75 195 THR A CA 1
ATOM 1589 C C . THR A 1 195 ? 9.650 -2.278 -26.942 1.00 95.75 195 THR A C 1
ATOM 1591 O O . THR A 1 195 ? 10.522 -1.727 -27.618 1.00 95.75 195 THR A O 1
ATOM 1594 N N . LYS A 1 196 ? 8.357 -2.211 -27.282 1.00 96.50 196 LYS A N 1
ATOM 1595 C CA . LYS A 1 196 ? 7.854 -1.482 -28.454 1.00 96.50 196 LYS A CA 1
ATOM 1596 C C . LYS A 1 196 ? 8.119 0.019 -28.354 1.00 96.50 196 LYS A C 1
ATOM 1598 O O . LYS A 1 196 ? 8.537 0.625 -29.343 1.00 96.50 196 LYS A O 1
ATOM 1603 N N . GLY A 1 197 ? 7.900 0.593 -27.173 1.00 95.31 197 GLY A N 1
ATOM 1604 C CA . GLY A 1 197 ? 8.143 2.000 -26.864 1.00 95.31 197 GLY A CA 1
ATOM 1605 C C . GLY A 1 197 ? 9.621 2.367 -26.716 1.00 95.31 197 GLY A C 1
ATOM 1606 O O . GLY A 1 197 ? 9.935 3.548 -26.601 1.00 95.31 197 GLY A O 1
ATOM 1607 N N . LYS A 1 198 ? 10.534 1.382 -26.746 1.00 95.62 198 LYS A N 1
ATOM 1608 C CA . LYS A 1 198 ? 11.983 1.563 -26.540 1.00 95.62 198 LYS A CA 1
ATOM 1609 C C . LYS A 1 198 ? 12.297 2.246 -25.203 1.00 95.62 198 LYS A C 1
ATOM 1611 O O . LYS A 1 198 ? 13.191 3.086 -25.125 1.00 95.62 198 LYS A O 1
ATOM 1616 N N . HIS A 1 199 ? 11.551 1.916 -24.150 1.00 94.88 199 HIS A N 1
ATOM 1617 C CA . HIS A 1 199 ? 11.643 2.637 -22.878 1.00 94.88 199 HIS A CA 1
ATOM 1618 C C . HIS A 1 199 ? 13.020 2.519 -22.215 1.00 94.88 199 HIS A C 1
ATOM 1620 O O . HIS A 1 199 ? 13.481 3.497 -21.639 1.00 94.88 199 HIS A O 1
ATOM 1626 N N . THR A 1 200 ? 13.717 1.388 -22.372 1.00 91.56 200 THR A N 1
ATOM 1627 C CA . THR A 1 200 ? 15.095 1.224 -21.876 1.00 91.56 200 THR A CA 1
ATOM 1628 C C . THR A 1 200 ? 16.056 2.230 -22.516 1.00 91.56 200 THR A C 1
ATOM 1630 O O . THR A 1 200 ? 16.824 2.866 -21.806 1.00 91.56 200 THR A O 1
ATOM 1633 N N . LEU A 1 201 ? 15.949 2.466 -23.831 1.00 95.50 201 LEU A N 1
ATOM 1634 C CA . LEU A 1 201 ? 16.731 3.490 -24.537 1.00 95.50 201 LEU A CA 1
ATOM 1635 C C . LEU A 1 201 ? 16.387 4.904 -24.056 1.00 95.50 201 LEU A C 1
ATOM 1637 O O . LEU A 1 201 ? 17.279 5.722 -23.855 1.00 95.50 201 LEU A O 1
ATOM 1641 N N . ILE A 1 202 ? 15.094 5.199 -23.884 1.00 95.94 202 ILE A N 1
ATOM 1642 C CA . ILE A 1 202 ? 14.646 6.507 -23.387 1.00 95.94 202 ILE A CA 1
ATOM 1643 C C . ILE A 1 202 ? 15.200 6.750 -21.981 1.00 95.94 202 ILE A C 1
ATOM 1645 O O . ILE A 1 202 ? 15.658 7.852 -21.700 1.00 95.94 202 ILE A O 1
ATOM 1649 N N . LEU A 1 203 ? 15.205 5.731 -21.120 1.00 92.56 203 LEU A N 1
ATOM 1650 C CA . LEU A 1 203 ? 15.758 5.837 -19.775 1.00 92.56 203 LEU A CA 1
ATOM 1651 C C . LEU A 1 203 ? 17.271 6.089 -19.804 1.00 92.56 203 LEU A C 1
ATOM 1653 O O . LEU A 1 203 ? 17.729 6.987 -19.106 1.00 92.56 203 LEU A O 1
ATOM 1657 N N . THR A 1 204 ? 18.022 5.381 -20.656 1.00 93.19 204 THR A N 1
ATOM 1658 C CA . THR A 1 204 ? 19.458 5.637 -20.878 1.00 93.19 204 THR A CA 1
ATOM 1659 C C . THR A 1 204 ? 19.713 7.070 -21.348 1.00 93.19 204 THR A C 1
ATOM 1661 O O . THR A 1 204 ? 20.630 7.724 -20.860 1.00 93.19 204 THR A O 1
ATOM 1664 N N . LEU A 1 205 ? 18.880 7.600 -22.250 1.00 96.06 205 LEU A N 1
ATOM 1665 C CA . LEU A 1 205 ? 18.981 8.992 -22.698 1.00 96.06 205 LEU A CA 1
ATOM 1666 C C . LEU A 1 205 ? 18.677 9.982 -21.569 1.00 96.06 205 LEU A C 1
ATOM 1668 O O . LEU A 1 205 ? 19.404 10.956 -21.411 1.00 96.06 205 LEU A O 1
ATOM 1672 N N . ILE A 1 206 ? 17.636 9.734 -20.768 1.00 94.75 206 ILE A N 1
ATOM 1673 C CA . ILE A 1 206 ? 17.281 10.580 -19.621 1.00 94.75 206 ILE A CA 1
ATOM 1674 C C . ILE A 1 206 ? 18.427 10.621 -18.605 1.00 94.75 206 ILE A C 1
ATOM 1676 O O . ILE A 1 206 ? 18.778 11.705 -18.145 1.00 94.75 206 ILE A O 1
ATOM 1680 N N . THR A 1 207 ? 19.035 9.478 -18.275 1.00 91.38 207 THR A N 1
ATOM 1681 C CA . THR A 1 207 ? 20.163 9.436 -17.331 1.00 91.38 207 THR A CA 1
ATOM 1682 C C . THR A 1 207 ? 21.418 10.097 -17.903 1.00 91.38 207 THR A C 1
ATOM 1684 O O . THR A 1 207 ? 22.130 10.779 -17.170 1.00 91.38 207 THR A O 1
ATOM 1687 N N . SER A 1 208 ? 21.665 9.996 -19.213 1.00 94.44 208 SER A N 1
ATOM 1688 C CA . SER A 1 208 ? 22.724 10.773 -19.871 1.00 94.44 208 SER A CA 1
ATOM 1689 C C . SER A 1 208 ? 22.457 12.280 -19.833 1.00 94.44 208 SER A C 1
ATOM 1691 O O . SER A 1 208 ? 23.371 13.047 -19.549 1.00 94.44 208 SER A O 1
ATOM 1693 N N . ILE A 1 209 ? 21.217 12.714 -20.077 1.00 95.19 209 ILE A N 1
ATOM 1694 C CA . ILE A 1 209 ? 20.830 14.129 -19.995 1.00 95.19 209 ILE A CA 1
ATOM 1695 C C . ILE A 1 209 ? 20.976 14.646 -18.560 1.00 95.19 209 ILE A C 1
ATOM 1697 O O . ILE A 1 209 ? 21.487 15.746 -18.380 1.00 95.19 209 ILE A O 1
ATOM 1701 N N . ASP A 1 210 ? 20.588 13.867 -17.546 1.00 94.00 210 ASP A N 1
ATOM 1702 C CA . ASP A 1 210 ? 20.783 14.228 -16.134 1.00 94.00 210 ASP A CA 1
ATOM 1703 C C . ASP A 1 210 ? 22.264 14.491 -15.821 1.00 94.00 210 ASP A C 1
ATOM 1705 O O . ASP A 1 210 ? 22.601 15.540 -15.274 1.00 94.00 210 ASP A O 1
ATOM 1709 N N . LEU A 1 211 ? 23.164 13.600 -16.253 1.00 91.12 211 LEU A N 1
ATOM 1710 C CA . LEU A 1 211 ? 24.609 13.787 -16.086 1.00 91.12 211 LEU A CA 1
ATOM 1711 C C . LEU A 1 211 ? 25.131 15.024 -16.832 1.00 91.12 211 LEU A C 1
ATOM 1713 O O . LEU A 1 211 ? 25.948 15.760 -16.282 1.00 91.12 211 LEU A O 1
ATOM 1717 N N . ILE A 1 212 ? 24.631 15.302 -18.041 1.00 90.75 212 ILE A N 1
ATOM 1718 C CA . ILE A 1 212 ? 24.994 16.512 -18.797 1.00 90.75 212 ILE A CA 1
ATOM 1719 C C . ILE A 1 212 ? 24.519 17.776 -18.073 1.00 90.75 212 ILE A C 1
ATOM 1721 O O . ILE A 1 212 ? 25.274 18.736 -17.946 1.00 90.75 212 ILE A O 1
ATOM 1725 N N . VAL A 1 213 ? 23.285 17.793 -17.568 1.00 90.88 213 VAL A N 1
ATOM 1726 C CA . VAL A 1 213 ? 22.742 18.940 -16.824 1.00 90.88 213 VAL A CA 1
ATOM 1727 C C . VAL A 1 213 ? 23.531 19.169 -15.536 1.00 90.88 213 VAL A C 1
ATOM 1729 O O . VAL A 1 213 ? 23.879 20.307 -15.229 1.00 90.88 213 VAL A O 1
ATOM 1732 N N . ARG A 1 214 ? 23.869 18.102 -14.805 1.00 90.06 214 ARG A N 1
ATOM 1733 C CA . ARG A 1 214 ? 24.720 18.180 -13.608 1.00 90.06 214 ARG A CA 1
ATOM 1734 C C . ARG A 1 214 ? 26.092 18.759 -13.923 1.00 90.06 214 ARG A C 1
ATOM 1736 O O . ARG A 1 214 ? 26.524 19.674 -13.228 1.00 90.06 214 ARG A O 1
ATOM 1743 N N . MET A 1 215 ? 26.712 18.296 -15.007 1.00 85.00 215 MET A N 1
ATOM 1744 C CA . MET A 1 215 ? 27.982 18.818 -15.505 1.00 85.00 215 MET A CA 1
ATOM 1745 C C . MET A 1 215 ? 27.907 20.321 -15.798 1.00 85.00 215 MET A C 1
ATOM 1747 O O . MET A 1 215 ? 28.750 21.076 -15.322 1.00 85.00 215 MET A O 1
ATOM 1751 N N . LEU A 1 216 ? 26.874 20.775 -16.520 1.00 84.31 216 LEU A N 1
ATOM 1752 C CA . LEU A 1 216 ? 26.682 22.192 -16.862 1.00 84.31 216 LEU A CA 1
ATOM 1753 C C . LEU A 1 216 ? 26.435 23.077 -15.632 1.00 84.31 216 LEU A C 1
ATOM 1755 O O . LEU A 1 216 ? 26.883 24.220 -15.590 1.00 84.31 216 LEU A O 1
ATOM 1759 N N . LEU A 1 217 ? 25.730 22.555 -14.627 1.00 86.00 217 LEU A N 1
ATOM 1760 C CA . LEU A 1 217 ? 25.407 23.279 -13.394 1.00 86.00 217 LEU A CA 1
ATOM 1761 C C . LEU A 1 217 ? 26.480 23.133 -12.301 1.00 86.00 217 LEU A C 1
ATOM 1763 O O . LEU A 1 217 ? 26.331 23.712 -11.225 1.00 86.00 217 LEU A O 1
ATOM 1767 N N . GLY A 1 218 ? 27.542 22.357 -12.543 1.00 81.00 218 GLY A N 1
ATOM 1768 C CA . GLY A 1 218 ? 28.578 22.058 -11.551 1.00 81.00 218 GLY A CA 1
ATOM 1769 C C . GLY A 1 218 ? 28.071 21.258 -10.344 1.00 81.00 218 GLY A C 1
ATOM 1770 O O . GLY A 1 218 ? 28.669 21.318 -9.271 1.00 81.00 218 GLY A O 1
ATOM 1771 N N . ILE A 1 219 ? 26.958 20.536 -10.493 1.00 88.25 219 ILE A N 1
ATOM 1772 C CA . ILE A 1 219 ? 26.392 19.674 -9.450 1.00 88.25 219 ILE A CA 1
ATOM 1773 C C . ILE A 1 219 ? 27.150 18.345 -9.474 1.00 88.25 219 ILE A C 1
ATOM 1775 O O . ILE A 1 219 ? 27.200 17.739 -10.541 1.00 88.25 219 ILE A O 1
ATOM 1779 N N . PRO A 1 220 ? 27.655 17.832 -8.336 1.00 88.19 220 PRO A N 1
ATOM 1780 C CA . PRO A 1 220 ? 28.333 16.538 -8.309 1.00 88.19 220 PRO A CA 1
ATOM 1781 C C . PRO A 1 220 ? 27.510 15.412 -8.959 1.00 88.19 220 PRO A C 1
ATOM 1783 O O . PRO A 1 220 ? 26.287 15.310 -8.776 1.00 88.19 220 PRO A O 1
ATOM 1786 N N . ALA A 1 221 ? 28.190 14.562 -9.730 1.00 86.31 221 ALA A N 1
ATOM 1787 C CA . ALA A 1 221 ? 27.601 13.477 -10.511 1.00 86.31 221 ALA A CA 1
ATOM 1788 C C . ALA A 1 221 ? 26.958 12.416 -9.613 1.00 86.31 221 ALA A C 1
ATOM 1790 O O . ALA A 1 221 ? 25.879 11.903 -9.903 1.00 86.31 221 ALA A O 1
ATOM 1791 N N . THR A 1 222 ? 27.630 12.086 -8.509 1.00 87.25 222 THR A N 1
ATOM 1792 C CA . THR A 1 222 ? 27.231 11.046 -7.555 1.00 87.25 222 THR A CA 1
ATOM 1793 C C . THR A 1 222 ? 27.586 11.460 -6.127 1.00 87.25 222 THR A C 1
ATOM 1795 O O . THR A 1 222 ? 28.291 12.443 -5.910 1.00 87.25 222 THR A O 1
ATOM 1798 N N . PHE A 1 223 ? 27.133 10.694 -5.130 1.00 87.00 223 PHE A N 1
ATOM 1799 C CA . PHE A 1 223 ? 27.597 10.878 -3.751 1.00 87.00 223 PHE A CA 1
ATOM 1800 C C . PHE A 1 223 ? 29.091 10.559 -3.576 1.00 87.00 223 PHE A C 1
ATOM 1802 O O . PHE A 1 223 ? 29.720 11.161 -2.719 1.00 87.00 223 PHE A O 1
ATOM 1809 N N . TYR A 1 224 ? 29.674 9.677 -4.396 1.00 85.06 224 TYR A N 1
ATOM 1810 C CA . TYR A 1 224 ? 31.119 9.405 -4.370 1.00 85.06 224 TYR A CA 1
ATOM 1811 C C . TYR A 1 224 ? 31.915 10.612 -4.859 1.00 85.06 224 TYR A C 1
ATOM 1813 O O . TYR A 1 224 ? 32.834 11.066 -4.187 1.00 85.06 224 TYR A O 1
ATOM 1821 N N . ASP A 1 225 ? 31.486 11.179 -5.984 1.00 83.56 225 ASP A N 1
ATOM 1822 C CA . ASP A 1 225 ? 32.047 12.410 -6.538 1.00 83.56 225 ASP A CA 1
ATOM 1823 C C . ASP A 1 225 ? 31.854 13.603 -5.584 1.00 83.56 225 ASP A C 1
ATOM 1825 O O . ASP A 1 225 ? 32.744 14.425 -5.450 1.00 83.56 225 ASP A O 1
ATOM 1829 N N . TYR A 1 226 ? 30.751 13.671 -4.830 1.00 87.44 226 TYR A N 1
ATOM 1830 C CA . TYR A 1 226 ? 30.613 14.670 -3.765 1.00 87.44 226 TYR A CA 1
ATOM 1831 C C . TYR A 1 226 ? 31.658 14.481 -2.646 1.00 87.44 226 TYR A C 1
ATOM 1833 O O . TYR A 1 226 ? 32.248 15.454 -2.188 1.00 87.44 226 TYR A O 1
ATOM 1841 N N . THR A 1 227 ? 31.851 13.249 -2.163 1.00 86.25 227 THR A N 1
ATOM 1842 C CA . THR A 1 227 ? 32.646 12.970 -0.952 1.00 86.25 227 THR A CA 1
ATOM 1843 C C . THR A 1 227 ? 34.152 13.041 -1.175 1.00 86.25 227 THR A C 1
ATOM 1845 O O . THR A 1 227 ? 34.881 13.409 -0.259 1.00 86.25 227 THR A O 1
ATOM 1848 N N . PHE A 1 228 ? 34.619 12.646 -2.355 1.00 80.81 228 PHE A N 1
ATOM 1849 C CA . PHE A 1 228 ? 36.035 12.370 -2.604 1.00 80.81 228 PHE A CA 1
ATOM 1850 C C . PHE A 1 228 ? 36.649 13.243 -3.705 1.00 80.81 228 PHE A C 1
ATOM 1852 O O . PHE A 1 228 ? 37.788 13.006 -4.098 1.00 80.81 228 PHE A O 1
ATOM 1859 N N . ARG A 1 229 ? 35.904 14.220 -4.232 1.00 77.19 229 ARG A N 1
ATOM 1860 C CA . ARG A 1 229 ? 36.454 15.224 -5.146 1.00 77.19 229 ARG A CA 1
ATOM 1861 C C . ARG A 1 229 ? 37.389 16.168 -4.390 1.00 77.19 229 ARG A C 1
ATOM 1863 O O . ARG A 1 229 ? 37.075 16.584 -3.275 1.00 77.19 229 ARG A O 1
ATOM 1870 N N . ASP A 1 230 ? 38.487 16.533 -5.041 1.00 72.75 230 ASP A N 1
ATOM 1871 C CA . ASP A 1 230 ? 39.414 17.575 -4.605 1.00 72.75 230 ASP A CA 1
ATOM 1872 C C . ASP A 1 230 ? 39.484 18.658 -5.696 1.00 72.75 230 ASP A C 1
ATOM 1874 O O . ASP A 1 230 ? 39.791 18.305 -6.836 1.00 72.75 230 ASP A O 1
ATOM 1878 N N . PRO A 1 231 ? 39.145 19.929 -5.396 1.00 73.50 231 PRO A N 1
ATOM 1879 C CA . PRO A 1 231 ? 38.688 20.464 -4.120 1.00 73.50 231 PRO A CA 1
ATOM 1880 C C . PRO A 1 231 ? 37.248 20.041 -3.780 1.00 73.50 231 PRO A C 1
ATOM 1882 O O . PRO A 1 231 ? 36.418 19.808 -4.667 1.00 73.50 231 PRO A O 1
ATOM 1885 N N . PRO A 1 232 ? 36.904 19.978 -2.481 1.00 77.06 232 PRO A N 1
ATOM 1886 C CA . PRO A 1 232 ? 35.584 19.550 -2.046 1.00 77.06 232 PRO A CA 1
ATOM 1887 C C . PRO A 1 232 ? 34.478 20.496 -2.553 1.00 77.06 232 PRO A C 1
ATOM 1889 O O . PRO A 1 232 ? 34.692 21.708 -2.681 1.00 77.06 232 PRO A O 1
ATOM 1892 N N . PRO A 1 233 ? 33.258 19.984 -2.804 1.00 81.62 233 PRO A N 1
ATOM 1893 C CA . PRO A 1 233 ? 32.141 20.812 -3.242 1.00 81.62 233 PRO A CA 1
ATOM 1894 C C . PRO A 1 233 ? 31.814 21.923 -2.234 1.00 81.62 233 PRO A C 1
ATOM 1896 O O . PRO A 1 233 ? 31.682 21.679 -1.039 1.00 81.62 233 PRO A O 1
ATOM 1899 N N . GLN A 1 234 ? 31.568 23.141 -2.725 1.00 83.31 234 GLN A N 1
ATOM 1900 C CA . GLN A 1 234 ? 31.145 24.272 -1.879 1.00 83.31 234 GLN A CA 1
ATOM 1901 C C . GLN A 1 234 ? 29.727 24.099 -1.297 1.00 83.31 234 GLN A C 1
ATOM 1903 O O . GLN A 1 234 ? 29.348 24.768 -0.338 1.00 83.31 234 GLN A O 1
ATOM 1908 N N . MET A 1 235 ? 28.908 23.231 -1.898 1.00 86.50 235 MET A N 1
ATOM 1909 C CA . MET A 1 235 ? 27.530 22.984 -1.476 1.00 86.50 235 MET A CA 1
ATOM 1910 C C . MET A 1 235 ? 27.493 22.052 -0.255 1.00 86.50 235 MET A C 1
ATOM 1912 O O . MET A 1 235 ? 28.032 20.957 -0.350 1.00 86.50 235 MET A O 1
ATOM 1916 N N . PRO A 1 236 ? 26.776 22.386 0.837 1.00 89.31 236 PRO A N 1
ATOM 1917 C CA . PRO A 1 236 ? 26.618 21.476 1.971 1.00 89.31 236 PRO A CA 1
ATOM 1918 C C . PRO A 1 236 ? 25.892 20.170 1.607 1.00 89.31 236 PRO A C 1
ATOM 1920 O O . PRO A 1 236 ? 24.894 20.190 0.880 1.00 89.31 236 PRO A O 1
ATOM 1923 N N . MET A 1 237 ? 26.294 19.050 2.217 1.00 86.56 237 MET A N 1
ATOM 1924 C CA . MET A 1 237 ? 25.759 17.706 1.932 1.00 86.56 237 MET A CA 1
ATOM 1925 C C . MET A 1 237 ? 24.235 17.639 2.076 1.00 86.56 237 MET A C 1
ATOM 1927 O O . MET A 1 237 ? 23.548 17.024 1.266 1.00 86.56 237 MET A O 1
ATOM 1931 N N . ILE A 1 238 ? 23.668 18.321 3.075 1.00 88.62 238 ILE A N 1
ATOM 1932 C CA . ILE A 1 238 ? 22.214 18.349 3.272 1.00 88.62 238 ILE A CA 1
ATOM 1933 C C . ILE A 1 238 ? 21.479 18.995 2.088 1.00 88.62 238 ILE A C 1
ATOM 1935 O O . ILE A 1 238 ? 20.429 18.504 1.674 1.00 88.62 238 ILE A O 1
ATOM 1939 N N . VAL A 1 239 ? 22.051 20.052 1.499 1.00 91.69 239 VAL A N 1
ATOM 1940 C CA . VAL A 1 239 ? 21.508 20.709 0.302 1.00 91.69 239 VAL A CA 1
ATOM 1941 C C . VAL A 1 239 ? 21.623 19.764 -0.889 1.00 91.69 239 VAL A C 1
ATOM 1943 O O . VAL A 1 239 ? 20.649 19.593 -1.620 1.00 91.69 239 VAL A O 1
ATOM 1946 N N . PHE A 1 240 ? 22.759 19.078 -1.033 1.00 91.69 240 PHE A N 1
ATOM 1947 C CA . PHE A 1 240 ? 22.965 18.087 -2.088 1.00 91.69 240 PHE A CA 1
ATOM 1948 C C . PHE A 1 240 ? 21.982 16.906 -1.993 1.00 91.69 240 PHE A C 1
ATOM 1950 O O . PHE A 1 240 ? 21.436 16.475 -3.011 1.00 91.69 240 PHE A O 1
ATOM 1957 N N . ILE A 1 241 ? 21.675 16.420 -0.784 1.00 90.75 241 ILE A N 1
ATOM 1958 C CA . ILE A 1 241 ? 20.667 15.373 -0.550 1.00 90.75 241 ILE A CA 1
ATOM 1959 C C . ILE A 1 241 ? 19.279 15.843 -1.004 1.00 90.75 241 ILE A C 1
ATOM 1961 O O . ILE A 1 241 ? 18.613 15.136 -1.763 1.00 90.75 241 ILE A O 1
ATOM 1965 N N . PHE A 1 242 ? 18.838 17.032 -0.577 1.00 92.81 242 PHE A N 1
ATOM 1966 C CA . PHE A 1 242 ? 17.522 17.557 -0.961 1.00 92.81 242 PHE A CA 1
ATOM 1967 C C . PHE A 1 242 ? 17.427 17.881 -2.457 1.00 92.81 242 PHE A C 1
ATOM 1969 O O . PHE A 1 242 ? 16.381 17.643 -3.064 1.00 92.81 242 PHE A O 1
ATOM 1976 N N . LEU A 1 243 ? 18.514 18.360 -3.065 1.00 93.44 243 LEU A N 1
ATOM 1977 C CA . LEU A 1 243 ? 18.604 18.583 -4.506 1.00 93.44 243 LEU A CA 1
ATOM 1978 C C . LEU A 1 243 ? 18.442 17.269 -5.279 1.00 93.44 243 LEU A C 1
ATOM 1980 O O . LEU A 1 243 ? 17.587 17.183 -6.158 1.00 93.44 243 LEU A O 1
ATOM 1984 N N . ASN A 1 244 ? 19.192 16.223 -4.911 1.00 91.81 244 ASN A N 1
ATOM 1985 C CA . ASN A 1 244 ? 19.061 14.905 -5.536 1.00 91.81 244 ASN A CA 1
ATOM 1986 C C . ASN A 1 244 ? 17.661 14.324 -5.343 1.00 91.81 244 ASN A C 1
ATOM 1988 O O . ASN A 1 244 ? 17.090 13.789 -6.286 1.00 91.81 244 ASN A O 1
ATOM 1992 N N . PHE A 1 245 ? 17.072 14.473 -4.156 1.00 90.69 245 PHE A N 1
ATOM 1993 C CA . PHE A 1 245 ? 15.694 14.059 -3.900 1.00 90.69 245 PHE A CA 1
ATOM 1994 C C . PHE A 1 245 ? 14.697 14.751 -4.845 1.00 90.69 245 PHE A C 1
ATOM 1996 O O . PHE A 1 245 ? 13.828 14.093 -5.417 1.00 90.69 245 PHE A O 1
ATOM 2003 N N . GLY A 1 246 ? 14.852 16.061 -5.065 1.00 92.31 246 GLY A N 1
ATOM 2004 C CA . GLY A 1 246 ? 14.053 16.815 -6.033 1.00 92.31 246 GLY A CA 1
ATOM 2005 C C . GLY A 1 246 ? 14.243 16.330 -7.474 1.00 92.31 246 GLY A C 1
ATOM 2006 O O . GLY A 1 246 ? 13.257 16.122 -8.183 1.00 92.31 246 GLY A O 1
ATOM 2007 N N . ILE A 1 247 ? 15.490 16.083 -7.889 1.00 92.19 247 ILE A N 1
ATOM 2008 C CA . ILE A 1 247 ? 15.815 15.531 -9.213 1.00 92.19 247 ILE A CA 1
ATOM 2009 C C . ILE A 1 247 ? 15.171 14.149 -9.391 1.00 92.19 247 ILE A C 1
ATOM 2011 O O . ILE A 1 247 ? 14.496 13.919 -10.391 1.00 92.19 247 ILE A O 1
ATOM 2015 N N . TYR A 1 248 ? 15.280 13.252 -8.406 1.00 90.00 248 TYR A N 1
ATOM 2016 C CA . TYR A 1 248 ? 14.666 11.922 -8.467 1.00 90.00 248 TYR A CA 1
ATOM 2017 C C . TYR A 1 248 ? 13.148 11.976 -8.624 1.00 90.00 248 TYR A C 1
ATOM 2019 O O . TYR A 1 248 ? 12.595 11.224 -9.424 1.00 90.00 248 TYR A O 1
ATOM 2027 N N . ILE A 1 249 ? 12.468 12.892 -7.927 1.00 90.12 249 ILE A N 1
ATOM 2028 C CA . ILE A 1 249 ? 11.025 13.104 -8.099 1.00 90.12 249 ILE A CA 1
ATOM 2029 C C . ILE A 1 249 ? 10.696 13.458 -9.557 1.00 90.12 249 ILE A C 1
ATOM 2031 O O . ILE A 1 249 ? 9.739 12.923 -10.117 1.00 90.12 249 ILE A O 1
ATOM 2035 N N . ILE A 1 250 ? 11.489 14.331 -10.185 1.00 91.50 250 ILE A N 1
ATOM 2036 C CA . ILE A 1 250 ? 11.305 14.725 -11.589 1.00 91.50 250 ILE A CA 1
ATOM 2037 C C . ILE A 1 250 ? 11.571 13.539 -12.525 1.00 91.50 250 ILE A C 1
ATOM 2039 O O . ILE A 1 250 ? 10.751 13.252 -13.399 1.00 91.50 250 ILE A O 1
ATOM 2043 N N . LEU A 1 251 ? 12.670 12.807 -12.322 1.00 92.31 251 LEU A N 1
ATOM 2044 C CA . LEU A 1 251 ? 13.012 11.622 -13.114 1.00 92.31 251 LEU A CA 1
ATOM 2045 C C . LEU A 1 251 ? 11.921 10.545 -13.025 1.00 92.31 251 LEU A C 1
ATOM 2047 O O . LEU A 1 251 ? 11.514 9.986 -14.044 1.00 92.31 251 LEU A O 1
ATOM 2051 N N . PHE A 1 252 ? 11.366 10.308 -11.836 1.00 91.06 252 PHE A N 1
ATOM 2052 C CA . PHE A 1 252 ? 10.261 9.368 -11.650 1.00 91.06 252 PHE A CA 1
ATOM 2053 C C . PHE A 1 252 ? 8.975 9.805 -12.342 1.00 91.06 252 PHE A C 1
ATOM 2055 O O . PHE A 1 252 ? 8.226 8.941 -12.789 1.00 91.06 252 PHE A O 1
ATOM 2062 N N . ILE A 1 253 ? 8.717 11.104 -12.520 1.00 93.19 253 ILE A N 1
ATOM 2063 C CA . ILE A 1 253 ? 7.591 11.542 -13.357 1.00 93.19 253 ILE A CA 1
ATOM 2064 C C . ILE A 1 253 ? 7.785 11.050 -14.797 1.00 93.19 253 ILE A C 1
ATOM 2066 O O . ILE A 1 253 ? 6.833 10.534 -15.379 1.00 93.19 253 ILE A O 1
ATOM 2070 N N . PHE A 1 254 ? 8.994 11.134 -15.363 1.00 94.75 254 PHE A N 1
ATOM 2071 C CA . PHE A 1 254 ? 9.260 10.590 -16.699 1.00 94.75 254 PHE A CA 1
ATOM 2072 C C . PHE A 1 254 ? 9.090 9.072 -16.751 1.00 94.75 254 PHE A C 1
ATOM 2074 O O . PHE A 1 254 ? 8.423 8.582 -17.660 1.00 94.75 254 PHE A O 1
ATOM 2081 N N . VAL A 1 255 ? 9.607 8.336 -15.761 1.00 93.75 255 VAL A N 1
ATOM 2082 C CA . VAL A 1 255 ? 9.419 6.877 -15.668 1.00 93.75 255 VAL A CA 1
ATOM 2083 C C . VAL A 1 255 ? 7.930 6.524 -15.634 1.00 93.75 255 VAL A C 1
ATOM 2085 O O . VAL A 1 255 ? 7.471 5.715 -16.431 1.00 93.75 255 VAL A O 1
ATOM 2088 N N . ARG A 1 256 ? 7.128 7.222 -14.826 1.00 94.81 256 ARG A N 1
ATOM 2089 C CA . ARG A 1 256 ? 5.672 7.022 -14.762 1.00 94.81 256 ARG A CA 1
ATOM 2090 C C . ARG A 1 256 ? 4.943 7.341 -16.062 1.00 94.81 256 ARG A C 1
ATOM 2092 O O . ARG A 1 256 ? 3.915 6.737 -16.348 1.00 94.81 256 ARG A O 1
ATOM 2099 N N . ILE A 1 257 ? 5.439 8.294 -16.850 1.00 96.44 257 ILE A N 1
ATOM 2100 C CA . ILE A 1 257 ? 4.890 8.563 -18.186 1.00 96.44 257 ILE A CA 1
ATOM 2101 C C . ILE A 1 257 ? 5.142 7.366 -19.104 1.00 96.44 257 ILE A C 1
ATOM 2103 O O . ILE A 1 257 ? 4.271 7.024 -19.904 1.00 96.44 257 ILE A O 1
ATOM 2107 N N . LEU A 1 258 ? 6.316 6.737 -19.004 1.00 96.50 258 LEU A N 1
ATOM 2108 C CA . LEU A 1 258 ? 6.633 5.517 -19.744 1.00 96.50 258 LEU A CA 1
ATOM 2109 C C . LEU A 1 258 ? 5.751 4.346 -19.282 1.00 96.50 258 LEU A C 1
ATOM 2111 O O . LEU A 1 258 ? 5.238 3.626 -20.134 1.00 96.50 258 LEU A O 1
ATOM 2115 N N . GLU A 1 259 ? 5.481 4.217 -17.981 1.00 95.94 259 GLU A N 1
ATOM 2116 C CA . GLU A 1 259 ? 4.506 3.251 -17.445 1.00 95.94 259 GLU A CA 1
ATOM 2117 C C . GLU A 1 259 ? 3.114 3.443 -18.051 1.00 95.94 259 GLU A C 1
ATOM 2119 O O . GLU A 1 259 ? 2.592 2.533 -18.691 1.00 95.94 259 GLU A O 1
ATOM 2124 N N . GLY A 1 260 ? 2.556 4.656 -17.971 1.00 96.50 260 GLY A N 1
ATOM 2125 C CA . GLY A 1 260 ? 1.235 4.939 -18.539 1.00 96.50 260 GLY A CA 1
ATOM 2126 C C . GLY A 1 260 ? 1.179 4.760 -20.065 1.00 96.50 260 GLY A C 1
ATOM 2127 O O . GLY A 1 260 ? 0.137 4.423 -20.621 1.00 96.50 260 GLY A O 1
ATOM 2128 N N . ARG A 1 261 ? 2.298 4.957 -20.782 1.00 97.44 261 ARG A N 1
ATOM 2129 C CA . ARG A 1 261 ? 2.387 4.661 -22.227 1.00 97.44 261 ARG A CA 1
ATOM 2130 C C . ARG A 1 261 ? 2.345 3.162 -22.512 1.00 97.44 261 ARG A C 1
ATOM 2132 O O . ARG A 1 261 ? 1.766 2.773 -23.524 1.00 97.44 261 ARG A O 1
ATOM 2139 N N . ALA A 1 262 ? 2.953 2.341 -21.661 1.00 97.31 262 ALA A N 1
ATOM 2140 C CA . ALA A 1 262 ? 2.886 0.890 -21.792 1.00 97.31 262 ALA A CA 1
ATOM 2141 C C . ALA A 1 262 ? 1.497 0.349 -21.442 1.00 97.31 262 ALA A C 1
ATOM 2143 O O . ALA A 1 262 ? 0.955 -0.445 -22.212 1.00 97.31 262 ALA A O 1
ATOM 2144 N N . ASP A 1 263 ? 0.876 0.871 -20.380 1.00 97.56 263 ASP A N 1
ATOM 2145 C CA . ASP A 1 263 ? -0.518 0.580 -20.027 1.00 97.56 263 ASP A CA 1
ATOM 2146 C C . ASP A 1 263 ? -1.455 0.922 -21.204 1.00 97.56 263 ASP A C 1
ATOM 2148 O O . ASP A 1 263 ? -2.241 0.084 -21.653 1.00 97.56 263 ASP A O 1
ATOM 2152 N N . LEU A 1 264 ? -1.317 2.123 -21.784 1.00 97.44 264 LEU A N 1
ATOM 2153 C CA . LEU A 1 264 ? -2.108 2.554 -22.943 1.00 97.44 264 LEU A CA 1
ATOM 2154 C C . LEU A 1 264 ? -1.898 1.646 -24.161 1.00 97.44 264 LEU A C 1
ATOM 2156 O O . LEU A 1 264 ? -2.864 1.261 -24.813 1.00 97.44 264 LEU A O 1
ATOM 2160 N N . LYS A 1 265 ? -0.655 1.272 -24.472 1.00 97.50 265 LYS A N 1
ATOM 2161 C CA . LYS A 1 265 ? -0.362 0.399 -25.616 1.00 97.50 265 LYS A CA 1
ATOM 2162 C C . LYS A 1 265 ? -0.935 -1.008 -25.425 1.00 97.50 265 LYS A C 1
ATOM 2164 O O . LYS A 1 265 ? -1.426 -1.597 -26.384 1.00 97.50 265 LYS A O 1
ATOM 2169 N N . SER A 1 266 ? -0.896 -1.525 -24.200 1.00 97.25 266 SER A N 1
ATOM 2170 C CA . SER A 1 266 ? -1.487 -2.822 -23.843 1.00 97.25 266 SER A CA 1
ATOM 2171 C C . SER A 1 266 ? -3.002 -2.791 -23.984 1.00 97.25 266 SER A C 1
ATOM 2173 O O . SER A 1 266 ? -3.598 -3.715 -24.533 1.00 97.25 266 SER A O 1
ATOM 2175 N N . LYS A 1 267 ? -3.620 -1.682 -23.560 1.00 97.00 267 LYS A N 1
ATOM 2176 C CA . LY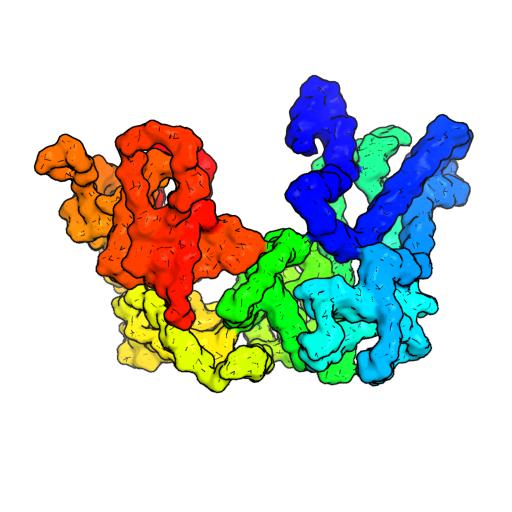S A 1 267 ? -5.042 -1.408 -23.766 1.00 97.00 267 LYS A CA 1
ATOM 2177 C C . LYS A 1 267 ? -5.409 -1.344 -25.249 1.00 97.00 267 LYS A C 1
ATOM 2179 O O . LYS A 1 267 ? -6.361 -2.003 -25.651 1.00 97.00 267 LYS A O 1
ATOM 2184 N N . GLU A 1 268 ? -4.659 -0.597 -26.059 1.00 96.88 268 GLU A N 1
ATOM 2185 C CA . GLU A 1 268 ? -4.865 -0.509 -27.515 1.00 96.88 268 GLU A CA 1
ATOM 2186 C C . GLU A 1 268 ? -4.747 -1.872 -28.210 1.00 96.88 268 GLU A C 1
ATOM 2188 O O . GLU A 1 268 ? -5.426 -2.115 -29.201 1.00 96.88 268 GLU A O 1
ATOM 2193 N N . ALA A 1 269 ? -3.900 -2.762 -27.685 1.00 97.00 269 ALA A N 1
ATOM 2194 C CA . ALA A 1 269 ? -3.747 -4.131 -28.170 1.00 97.00 269 ALA A CA 1
ATOM 2195 C C . ALA A 1 269 ? -4.831 -5.101 -27.654 1.00 97.00 269 ALA A C 1
ATOM 2197 O O . ALA A 1 269 ? -4.798 -6.278 -27.996 1.00 97.00 269 ALA A O 1
ATOM 2198 N N . GLY A 1 270 ? -5.789 -4.626 -26.849 1.00 96.88 270 GLY A N 1
ATOM 2199 C CA . GLY A 1 270 ? -6.928 -5.414 -26.369 1.00 96.88 270 GLY A CA 1
ATOM 2200 C C . GLY A 1 270 ? -6.727 -6.124 -25.028 1.00 96.88 270 GLY A C 1
ATOM 2201 O O . GLY A 1 270 ? -7.609 -6.869 -24.625 1.00 96.88 270 GLY A O 1
ATOM 2202 N N . TYR A 1 271 ? -5.629 -5.870 -24.308 1.00 97.62 271 TYR A N 1
ATOM 2203 C CA . TYR A 1 271 ? -5.253 -6.595 -23.079 1.00 97.62 271 TYR A CA 1
ATOM 2204 C C . TYR A 1 271 ? -5.577 -5.841 -21.774 1.00 97.62 271 TYR A C 1
ATOM 2206 O O . TYR A 1 271 ? -4.940 -6.044 -20.737 1.00 97.62 271 TYR A O 1
ATOM 2214 N N . ALA A 1 272 ? -6.533 -4.908 -21.808 1.00 97.00 272 ALA A N 1
ATOM 2215 C CA . ALA A 1 272 ? -6.841 -4.054 -20.659 1.00 97.00 272 ALA A CA 1
ATOM 2216 C C . ALA A 1 272 ? -7.465 -4.826 -19.484 1.00 97.00 272 ALA A C 1
ATOM 2218 O O . ALA A 1 272 ? -7.082 -4.599 -18.335 1.00 97.00 272 ALA A O 1
ATOM 2219 N N . LYS A 1 273 ? -8.419 -5.734 -19.745 1.00 97.06 273 LYS A N 1
ATOM 2220 C CA . LYS A 1 273 ? -9.116 -6.500 -18.691 1.00 97.06 273 LYS A CA 1
ATOM 2221 C C . LYS A 1 273 ? -8.142 -7.457 -17.999 1.00 97.06 273 LYS A C 1
ATOM 2223 O O . LYS A 1 273 ? -8.115 -7.538 -16.772 1.00 97.06 273 LYS A O 1
ATOM 2228 N N . GLU A 1 274 ? -7.312 -8.118 -18.790 1.00 96.69 274 GLU A N 1
ATOM 2229 C CA . GLU A 1 274 ? -6.227 -9.017 -18.410 1.00 96.69 274 GLU A CA 1
ATOM 2230 C C . GLU A 1 274 ? -5.216 -8.316 -17.499 1.00 96.69 274 GLU A C 1
ATOM 2232 O O . GLU A 1 274 ? -4.912 -8.796 -16.405 1.00 96.69 274 GLU A O 1
ATOM 2237 N N . LEU A 1 275 ? -4.752 -7.129 -17.902 1.00 97.06 275 LEU A N 1
ATOM 2238 C CA . LEU A 1 275 ? -3.808 -6.345 -17.111 1.00 97.06 275 LEU A CA 1
ATOM 2239 C C . LEU A 1 275 ? -4.433 -5.848 -15.800 1.00 97.06 275 LEU A C 1
ATOM 2241 O O . LEU A 1 275 ? -3.785 -5.882 -14.757 1.00 97.06 275 LEU A O 1
ATOM 2245 N N . VAL A 1 276 ? -5.713 -5.463 -15.799 1.00 97.69 276 VAL A N 1
ATOM 2246 C CA . VAL A 1 276 ? -6.430 -5.111 -14.560 1.00 97.69 276 VAL A CA 1
ATOM 2247 C C . VAL A 1 276 ? -6.553 -6.314 -13.617 1.00 97.69 276 VAL A C 1
ATOM 2249 O O . VAL A 1 276 ? -6.324 -6.161 -12.413 1.00 97.69 276 VAL A O 1
ATOM 2252 N N . LYS A 1 277 ? -6.855 -7.517 -14.132 1.00 96.25 277 LYS A N 1
ATOM 2253 C CA . LYS A 1 277 ? -6.856 -8.757 -13.332 1.00 96.25 277 LYS A CA 1
ATOM 2254 C C . LYS A 1 277 ? -5.472 -9.025 -12.729 1.00 96.25 277 LYS A C 1
ATOM 2256 O O . LYS A 1 277 ? -5.404 -9.420 -11.562 1.00 96.25 277 LYS A O 1
ATOM 2261 N N . ALA A 1 278 ? -4.399 -8.813 -13.491 1.00 94.06 278 ALA A N 1
ATOM 2262 C CA . ALA A 1 278 ? -3.027 -8.992 -13.024 1.00 94.06 278 ALA A CA 1
ATOM 2263 C C . ALA A 1 278 ? -2.642 -7.975 -11.937 1.00 94.06 278 ALA A C 1
ATOM 2265 O O . ALA A 1 278 ? -2.135 -8.366 -10.889 1.00 94.06 278 ALA A O 1
ATOM 2266 N N . LEU A 1 279 ? -2.953 -6.687 -12.133 1.00 95.06 279 LEU A N 1
ATOM 2267 C CA . LEU A 1 279 ? -2.714 -5.637 -11.134 1.00 95.06 279 LEU A CA 1
ATOM 2268 C C . LEU A 1 279 ? -3.454 -5.922 -9.824 1.00 95.06 279 LEU A C 1
ATOM 2270 O O . LEU A 1 279 ? -2.893 -5.717 -8.751 1.00 95.06 279 LEU A O 1
ATOM 2274 N N . TYR A 1 280 ? -4.689 -6.426 -9.900 1.00 95.44 280 TYR A N 1
ATOM 2275 C CA . TYR A 1 280 ? -5.437 -6.821 -8.710 1.00 95.44 280 TYR A CA 1
ATOM 2276 C C . TYR A 1 280 ? -4.747 -7.974 -7.959 1.00 95.44 280 TYR A C 1
ATOM 2278 O O . TYR A 1 280 ? -4.519 -7.847 -6.759 1.00 95.44 280 TYR A O 1
ATOM 2286 N N . ASN A 1 281 ? -4.335 -9.049 -8.646 1.00 91.50 281 ASN A N 1
ATOM 2287 C CA . ASN A 1 281 ? -3.606 -10.158 -8.009 1.00 91.50 281 ASN A CA 1
ATOM 2288 C C . ASN A 1 281 ? -2.264 -9.703 -7.408 1.00 91.50 281 ASN A C 1
ATOM 2290 O O . ASN A 1 281 ? -1.937 -10.067 -6.279 1.00 91.50 281 ASN A O 1
ATOM 2294 N N . LEU A 1 282 ? -1.506 -8.877 -8.134 1.00 88.75 282 LEU A N 1
ATOM 2295 C CA . LEU A 1 282 ? -0.218 -8.362 -7.676 1.00 88.75 282 LEU A CA 1
ATOM 2296 C C . LEU A 1 282 ? -0.380 -7.525 -6.399 1.00 88.75 282 LEU A C 1
ATOM 2298 O O . LEU A 1 282 ? 0.315 -7.751 -5.413 1.00 88.75 282 LEU A O 1
ATOM 2302 N N . GLU A 1 283 ? -1.336 -6.597 -6.376 1.00 90.06 283 GLU A N 1
ATOM 2303 C CA . GLU A 1 283 ? -1.636 -5.791 -5.187 1.00 90.06 283 GLU A CA 1
ATOM 2304 C C . GLU A 1 283 ? -2.106 -6.646 -4.003 1.00 90.06 283 GLU A C 1
ATOM 2306 O O . GLU A 1 283 ? -1.727 -6.370 -2.864 1.00 90.06 283 GLU A O 1
ATOM 2311 N N . SER A 1 284 ? -2.864 -7.715 -4.263 1.00 90.00 284 SER A N 1
ATOM 2312 C CA . SER A 1 284 ? -3.257 -8.690 -3.242 1.00 90.00 284 SER A CA 1
ATOM 2313 C C . SER A 1 284 ? -2.056 -9.444 -2.678 1.00 90.00 284 SER A C 1
ATOM 2315 O O . SER A 1 284 ? -1.955 -9.606 -1.467 1.00 90.00 284 SER A O 1
ATOM 2317 N N . PHE A 1 285 ? -1.094 -9.838 -3.515 1.00 84.62 285 PHE A N 1
ATOM 2318 C CA . PHE A 1 285 ? 0.155 -10.457 -3.060 1.00 84.62 285 PHE A CA 1
ATOM 2319 C C . PHE A 1 285 ? 0.976 -9.523 -2.151 1.00 84.62 285 PHE A C 1
ATOM 2321 O O . PHE A 1 285 ? 1.647 -9.968 -1.216 1.00 84.62 285 PHE A O 1
ATOM 2328 N N . TYR A 1 286 ? 0.921 -8.214 -2.409 1.00 81.62 286 TYR A N 1
ATOM 2329 C CA . TYR A 1 286 ? 1.615 -7.192 -1.624 1.00 81.62 286 TYR A CA 1
ATOM 2330 C C . TYR A 1 286 ? 0.785 -6.612 -0.475 1.00 81.62 286 TYR A C 1
ATOM 2332 O O . TYR A 1 286 ? 1.278 -5.715 0.214 1.00 81.62 286 TYR A O 1
ATOM 2340 N N . ALA A 1 287 ? -0.430 -7.115 -0.225 1.00 80.50 287 ALA A N 1
ATOM 2341 C CA . ALA A 1 287 ? -1.415 -6.494 0.659 1.00 80.50 287 ALA A CA 1
ATOM 2342 C C . ALA A 1 287 ? -0.872 -6.140 2.055 1.00 80.50 287 ALA A C 1
ATOM 2344 O O . ALA A 1 287 ? -1.131 -5.035 2.547 1.00 80.50 287 ALA A O 1
ATOM 2345 N N . SER A 1 288 ? -0.068 -7.036 2.636 1.00 62.16 288 SER A N 1
ATOM 2346 C CA . SER A 1 288 ? 0.571 -6.918 3.955 1.00 62.16 288 SER A CA 1
ATOM 2347 C C . SER A 1 288 ? 1.753 -5.932 4.016 1.00 62.16 288 SER A C 1
ATOM 2349 O O . SER A 1 288 ? 2.111 -5.476 5.101 1.00 62.16 288 SER A O 1
ATOM 2351 N N . GLY A 1 289 ? 2.341 -5.561 2.870 1.00 58.41 289 GLY A N 1
ATOM 2352 C CA . GLY A 1 289 ? 3.510 -4.675 2.746 1.00 58.41 289 GLY A CA 1
ATOM 2353 C C . GLY A 1 289 ? 3.276 -3.389 1.939 1.00 58.41 289 GLY A C 1
ATOM 2354 O O . GLY A 1 289 ? 4.225 -2.622 1.743 1.00 58.41 289 GLY A O 1
ATOM 2355 N N . ARG A 1 290 ? 2.034 -3.135 1.489 1.00 59.62 290 ARG A N 1
ATOM 2356 C CA . ARG A 1 290 ? 1.641 -2.033 0.580 1.00 59.62 290 ARG A CA 1
ATOM 2357 C C . ARG A 1 290 ? 2.210 -0.657 0.939 1.00 59.62 290 ARG A C 1
ATOM 2359 O O . ARG A 1 290 ? 2.510 0.124 0.044 1.00 59.62 290 ARG A O 1
ATOM 2366 N N . GLU A 1 291 ? 2.352 -0.343 2.227 1.00 44.97 291 GLU A N 1
ATOM 2367 C CA . GLU A 1 291 ? 2.778 0.989 2.689 1.00 44.97 291 GLU A CA 1
ATOM 2368 C C . GLU A 1 291 ? 4.290 1.127 2.943 1.00 44.97 291 GLU A C 1
ATOM 2370 O O . GLU A 1 291 ? 4.788 2.249 3.003 1.00 44.97 291 GLU A O 1
ATOM 2375 N N . ILE A 1 292 ? 5.026 0.018 3.086 1.00 49.03 292 ILE A N 1
ATOM 2376 C CA . ILE A 1 292 ? 6.452 0.019 3.479 1.00 49.03 292 ILE A CA 1
ATOM 2377 C C . ILE A 1 292 ? 7.361 -0.419 2.311 1.00 49.03 292 ILE A C 1
ATOM 2379 O O . ILE A 1 292 ? 8.574 -0.237 2.370 1.00 49.03 292 ILE A O 1
ATOM 2383 N N . GLY A 1 293 ? 6.790 -0.948 1.219 1.00 47.56 293 GLY A N 1
ATOM 2384 C CA . GLY A 1 293 ? 7.523 -1.292 -0.011 1.00 47.56 293 GLY A CA 1
ATOM 2385 C C . GLY A 1 293 ? 8.422 -2.531 0.106 1.00 47.56 293 GLY A C 1
ATOM 2386 O O . GLY A 1 293 ? 9.152 -2.857 -0.824 1.00 47.56 293 GLY A O 1
ATOM 2387 N N . LEU A 1 294 ? 8.366 -3.240 1.236 1.00 55.59 294 LEU A N 1
ATOM 2388 C CA . LEU A 1 294 ? 9.161 -4.431 1.522 1.00 55.59 294 LEU A CA 1
ATOM 2389 C C . LEU A 1 294 ? 8.208 -5.582 1.850 1.00 55.59 294 LEU A C 1
ATOM 2391 O O . LEU A 1 294 ? 7.591 -5.604 2.913 1.00 55.59 294 LEU A O 1
ATOM 2395 N N . ASN A 1 295 ? 8.065 -6.532 0.922 1.00 64.88 295 ASN A N 1
ATOM 2396 C CA . ASN A 1 295 ? 7.227 -7.706 1.145 1.00 64.88 295 ASN A CA 1
ATOM 2397 C C . ASN A 1 295 ? 8.020 -8.786 1.884 1.00 64.88 295 ASN A C 1
ATOM 2399 O O . ASN A 1 295 ? 8.916 -9.422 1.324 1.00 64.88 295 ASN A O 1
ATOM 2403 N N . THR A 1 296 ? 7.663 -9.012 3.144 1.00 65.56 296 THR A N 1
ATOM 2404 C CA . THR A 1 296 ? 8.248 -10.043 4.008 1.00 65.56 296 THR A CA 1
ATOM 2405 C C . THR A 1 296 ? 8.011 -11.460 3.484 1.00 65.56 296 THR A C 1
ATOM 2407 O O . THR A 1 296 ? 8.766 -12.365 3.847 1.00 65.56 296 THR A O 1
ATOM 2410 N N . MET A 1 297 ? 7.034 -11.664 2.591 1.00 70.88 297 MET A N 1
ATOM 2411 C CA . MET A 1 297 ? 6.788 -12.951 1.937 1.00 70.88 297 MET A CA 1
ATOM 2412 C C . MET A 1 297 ? 7.986 -13.416 1.107 1.00 70.88 297 MET A C 1
ATOM 2414 O O . MET A 1 297 ? 8.354 -14.584 1.185 1.00 70.88 297 MET A O 1
ATOM 2418 N N . LEU A 1 298 ? 8.670 -12.507 0.399 1.00 71.31 298 LEU A N 1
ATOM 2419 C CA . LEU A 1 298 ? 9.876 -12.838 -0.378 1.00 71.31 298 LEU A CA 1
ATOM 2420 C C . LEU A 1 298 ? 11.044 -13.315 0.499 1.00 71.31 298 LEU A C 1
ATOM 2422 O O . LEU A 1 298 ? 11.978 -13.953 0.015 1.00 71.31 298 LEU A O 1
ATOM 2426 N N . LEU A 1 299 ? 10.998 -12.993 1.793 1.00 72.25 299 LEU A N 1
ATOM 2427 C CA . LEU A 1 299 ? 12.025 -13.310 2.783 1.00 72.25 299 LEU A CA 1
ATOM 2428 C C . LEU A 1 299 ? 11.628 -14.499 3.683 1.00 72.25 299 LEU A C 1
ATOM 2430 O O . LEU A 1 299 ? 12.421 -14.942 4.526 1.00 72.25 299 LEU A O 1
ATOM 2434 N N . SER A 1 300 ? 10.420 -15.045 3.507 1.00 72.88 300 SER A N 1
ATOM 2435 C CA . SER A 1 300 ? 9.853 -16.129 4.312 1.00 72.88 300 SER A CA 1
ATOM 2436 C C . SER A 1 300 ? 9.802 -17.456 3.546 1.00 72.88 300 SER A C 1
ATOM 2438 O O . SER A 1 300 ? 9.683 -17.483 2.328 1.00 72.88 300 SER A O 1
ATOM 2440 N N . LYS A 1 301 ? 9.898 -18.581 4.272 1.00 73.38 301 LYS A N 1
ATOM 2441 C CA . LYS A 1 301 ? 9.589 -19.920 3.727 1.00 73.38 301 LYS A CA 1
ATOM 2442 C C . LYS A 1 301 ? 8.104 -20.266 3.858 1.00 73.38 301 LYS A C 1
ATOM 2444 O O . LYS A 1 301 ? 7.599 -21.092 3.111 1.00 73.38 301 LYS A O 1
ATOM 2449 N N . GLU A 1 302 ? 7.441 -19.695 4.862 1.00 80.88 302 GLU A N 1
ATOM 2450 C CA . GLU A 1 302 ? 6.012 -19.896 5.086 1.00 80.88 302 GLU A CA 1
ATOM 2451 C C . GLU A 1 302 ? 5.254 -19.183 3.961 1.00 80.88 302 GLU A C 1
ATOM 2453 O O . GLU A 1 302 ? 5.552 -18.024 3.666 1.00 80.88 302 GLU A O 1
ATOM 2458 N N . LYS A 1 303 ? 4.320 -19.890 3.315 1.00 82.31 303 LYS A N 1
ATOM 2459 C CA . LYS A 1 303 ? 3.408 -19.315 2.321 1.00 82.31 303 LYS A CA 1
ATOM 2460 C C . LYS A 1 303 ? 2.178 -18.741 3.017 1.00 82.31 303 LYS A C 1
ATOM 2462 O O . LYS A 1 303 ? 1.803 -19.195 4.099 1.00 82.31 303 LYS A O 1
ATOM 2467 N N . ILE A 1 304 ? 1.547 -17.756 2.386 1.00 84.50 304 ILE A N 1
ATOM 2468 C CA . ILE A 1 304 ? 0.262 -17.225 2.847 1.00 84.50 304 ILE A CA 1
ATOM 2469 C C . ILE A 1 304 ? -0.782 -18.348 2.777 1.00 84.50 304 ILE A C 1
ATOM 2471 O O . ILE A 1 304 ? -0.846 -19.073 1.783 1.00 84.50 304 ILE A O 1
ATOM 2475 N N . SER A 1 305 ? -1.556 -18.527 3.848 1.00 89.56 305 SER A N 1
ATOM 2476 C CA . SER A 1 305 ? -2.657 -19.494 3.885 1.00 89.56 305 SER A CA 1
ATOM 2477 C C . SER A 1 305 ? -3.785 -19.072 2.939 1.00 89.56 305 SER A C 1
ATOM 2479 O O . SER A 1 305 ? -3.955 -17.886 2.663 1.00 89.56 305 SER A O 1
ATOM 2481 N N . ASN A 1 306 ? -4.601 -20.018 2.468 1.00 90.62 306 ASN A N 1
ATOM 2482 C CA . ASN A 1 306 ? -5.743 -19.686 1.604 1.00 90.62 306 ASN A CA 1
ATOM 2483 C C . ASN A 1 306 ? -6.712 -18.695 2.273 1.00 90.62 306 ASN A C 1
ATOM 2485 O O . ASN A 1 306 ? -7.191 -17.782 1.611 1.00 90.62 306 ASN A O 1
ATOM 2489 N N . ASP A 1 307 ? -6.924 -18.824 3.584 1.00 91.25 307 ASP A N 1
ATOM 2490 C CA . ASP A 1 307 ? -7.776 -17.935 4.381 1.00 91.25 307 ASP A CA 1
ATOM 2491 C C . ASP A 1 307 ? -7.250 -16.488 4.377 1.00 91.25 307 ASP A C 1
ATOM 2493 O O . ASP A 1 307 ? -7.990 -15.551 4.082 1.00 91.25 307 ASP A O 1
ATOM 2497 N N . ASN A 1 308 ? -5.949 -16.294 4.626 1.00 89.56 308 ASN A N 1
ATOM 2498 C CA . ASN A 1 308 ? -5.341 -14.961 4.591 1.00 89.56 308 ASN A CA 1
ATOM 2499 C C . ASN A 1 308 ? -5.276 -14.405 3.169 1.00 89.56 308 ASN A C 1
ATOM 2501 O O . ASN A 1 308 ? -5.533 -13.224 2.965 1.00 89.56 308 ASN A O 1
ATOM 2505 N N . LYS A 1 309 ? -5.021 -15.260 2.172 1.00 91.25 309 LYS A N 1
ATOM 2506 C CA . LYS A 1 309 ? -5.058 -14.868 0.760 1.00 91.25 309 LYS A CA 1
ATOM 2507 C C . LYS A 1 309 ? -6.446 -14.366 0.359 1.00 91.25 309 LYS A C 1
ATOM 2509 O O . LYS A 1 309 ? -6.553 -13.370 -0.351 1.00 91.25 309 LYS A O 1
ATOM 2514 N N . LEU A 1 310 ? -7.504 -15.023 0.833 1.00 93.94 310 LEU A N 1
ATOM 2515 C CA . LEU A 1 310 ? -8.887 -14.598 0.627 1.00 93.94 310 LEU A CA 1
ATOM 2516 C C . LEU A 1 310 ? -9.136 -13.210 1.239 1.00 93.94 310 LEU A C 1
ATOM 2518 O O . LEU A 1 310 ? -9.692 -12.341 0.563 1.00 93.94 310 LEU A O 1
ATOM 2522 N N . LEU A 1 311 ? -8.674 -12.964 2.471 1.00 92.25 311 LEU A N 1
ATOM 2523 C CA . LEU A 1 311 ? -8.774 -11.644 3.112 1.00 92.25 311 LEU A CA 1
ATOM 2524 C C . LEU A 1 311 ? -7.965 -10.569 2.367 1.00 92.25 311 LEU A C 1
ATOM 2526 O O . LEU A 1 311 ? -8.482 -9.482 2.117 1.00 92.25 311 LEU A O 1
ATOM 2530 N N . ASP A 1 312 ? -6.743 -10.880 1.931 1.00 92.44 312 ASP A N 1
ATOM 2531 C CA . ASP A 1 312 ? -5.887 -9.967 1.165 1.00 92.44 312 ASP A CA 1
ATOM 2532 C C . ASP A 1 312 ? -6.540 -9.555 -0.163 1.00 92.44 312 ASP A C 1
ATOM 2534 O O . ASP A 1 312 ? -6.454 -8.397 -0.585 1.00 92.44 312 ASP A O 1
ATOM 2538 N N . TYR A 1 313 ? -7.241 -10.481 -0.819 1.00 94.50 313 TYR A N 1
ATOM 2539 C CA . TYR A 1 313 ? -8.031 -10.212 -2.018 1.00 94.50 313 TYR A CA 1
ATOM 2540 C C . TYR A 1 313 ? -9.226 -9.304 -1.741 1.00 94.50 313 TYR A C 1
ATOM 2542 O O . TYR A 1 313 ? -9.413 -8.310 -2.453 1.00 94.50 313 TYR A O 1
ATOM 2550 N N . ILE A 1 314 ? -9.996 -9.604 -0.697 1.00 94.12 314 ILE A N 1
ATOM 2551 C CA . ILE A 1 314 ? -11.114 -8.776 -0.242 1.00 94.12 314 ILE A CA 1
ATOM 2552 C C . ILE A 1 314 ? -10.645 -7.340 0.030 1.00 94.12 314 ILE A C 1
ATOM 2554 O O . ILE A 1 314 ? -11.169 -6.377 -0.537 1.00 94.12 314 ILE A O 1
ATOM 2558 N N . ASP A 1 315 ? -9.622 -7.191 0.869 1.00 93.19 315 ASP A N 1
ATOM 2559 C CA . ASP A 1 315 ? -9.137 -5.888 1.312 1.00 93.19 315 ASP A CA 1
ATOM 2560 C C . ASP A 1 315 ? -8.535 -5.095 0.155 1.00 93.19 315 ASP A C 1
ATOM 2562 O O . ASP A 1 315 ? -8.679 -3.873 0.081 1.00 93.19 315 ASP A O 1
ATOM 2566 N N . THR A 1 316 ? -7.895 -5.780 -0.793 1.00 95.50 316 THR A N 1
ATOM 2567 C CA . THR A 1 316 ? -7.350 -5.154 -1.999 1.00 95.50 316 THR A CA 1
ATOM 2568 C C . THR A 1 316 ? -8.424 -4.660 -2.952 1.00 95.50 316 THR A C 1
ATOM 2570 O O . THR A 1 316 ? -8.293 -3.545 -3.460 1.00 95.50 316 THR A O 1
ATOM 2573 N N . ALA A 1 317 ? -9.516 -5.398 -3.146 1.00 96.69 317 ALA A N 1
ATOM 2574 C CA . ALA A 1 317 ? -10.622 -4.915 -3.966 1.00 96.69 317 ALA A CA 1
ATOM 2575 C C . ALA A 1 317 ? -11.241 -3.638 -3.382 1.00 96.69 317 ALA A C 1
ATOM 2577 O O . ALA A 1 317 ? -11.412 -2.644 -4.098 1.00 96.69 317 ALA A O 1
ATOM 2578 N N . SER A 1 318 ? -11.520 -3.632 -2.073 1.00 94.88 318 SER A N 1
ATOM 2579 C CA . SER A 1 318 ? -12.015 -2.442 -1.371 1.00 94.88 318 SER A CA 1
ATOM 2580 C C . SER A 1 318 ? -11.008 -1.288 -1.396 1.00 94.88 318 SER A C 1
ATOM 2582 O O . SER A 1 318 ? -11.399 -0.132 -1.574 1.00 94.88 318 SER A O 1
ATOM 2584 N N . TYR A 1 319 ? -9.710 -1.577 -1.262 1.00 94.88 319 TYR A N 1
ATOM 2585 C CA . TYR A 1 319 ? -8.641 -0.582 -1.340 1.00 94.88 319 TYR A CA 1
ATOM 2586 C C . TYR A 1 319 ? -8.565 0.082 -2.718 1.00 94.88 319 TYR A C 1
ATOM 2588 O O . TYR A 1 319 ? -8.561 1.314 -2.790 1.00 94.88 319 TYR A O 1
ATOM 2596 N N . LEU A 1 320 ? -8.527 -0.698 -3.803 1.00 96.19 320 LEU A N 1
ATOM 2597 C CA . LEU A 1 320 ? -8.422 -0.179 -5.169 1.00 96.19 320 LEU A CA 1
ATOM 2598 C C . LEU A 1 320 ? -9.668 0.633 -5.543 1.00 96.19 320 LEU A C 1
ATOM 2600 O O . LEU A 1 320 ? -9.550 1.770 -6.010 1.00 96.19 320 LEU A O 1
ATOM 2604 N N . TYR A 1 321 ? -10.859 0.105 -5.243 1.00 96.19 321 TYR A N 1
ATOM 2605 C CA . TYR A 1 321 ? -12.130 0.795 -5.469 1.00 96.19 321 TYR A CA 1
ATOM 2606 C C . TYR A 1 321 ? -12.235 2.096 -4.658 1.00 96.19 321 TYR A C 1
ATOM 2608 O O . TYR A 1 321 ? -12.479 3.174 -5.208 1.00 96.19 321 TYR A O 1
ATOM 2616 N N . GLY A 1 322 ? -11.986 2.025 -3.347 1.00 94.94 322 GLY A N 1
ATOM 2617 C CA . GLY A 1 322 ? -12.053 3.172 -2.442 1.00 94.94 322 GLY A CA 1
ATOM 2618 C C . GLY A 1 322 ? -11.004 4.246 -2.741 1.00 94.94 322 GLY A C 1
ATOM 2619 O O . GLY A 1 322 ? -11.283 5.441 -2.609 1.00 94.94 322 GLY A O 1
ATOM 2620 N N . SER A 1 323 ? -9.813 3.852 -3.196 1.00 95.31 323 SER A N 1
ATOM 2621 C CA . SER A 1 323 ? -8.731 4.784 -3.539 1.00 95.31 323 SER A CA 1
ATOM 2622 C C . SER A 1 323 ? -8.964 5.514 -4.861 1.00 95.31 323 SER A C 1
ATOM 2624 O O . SER A 1 323 ? -8.518 6.652 -4.994 1.00 95.31 323 SER A O 1
ATOM 2626 N N . MET A 1 324 ? -9.739 4.945 -5.794 1.00 95.50 324 MET A N 1
ATOM 2627 C CA . MET A 1 324 ? -10.243 5.689 -6.958 1.00 95.50 324 MET A CA 1
ATOM 2628 C C . MET A 1 324 ? -11.242 6.798 -6.570 1.00 95.50 324 MET A C 1
ATOM 2630 O O . MET A 1 324 ? -11.423 7.745 -7.334 1.00 95.50 324 MET A O 1
ATOM 2634 N N . ILE A 1 325 ? -11.881 6.710 -5.395 1.00 94.50 325 ILE A N 1
ATOM 2635 C CA . ILE A 1 325 ? -12.792 7.741 -4.864 1.00 94.50 325 ILE A CA 1
ATOM 2636 C C . ILE A 1 325 ? -12.015 8.777 -4.048 1.00 94.50 325 ILE A C 1
ATOM 2638 O O . ILE A 1 325 ? -12.100 9.984 -4.284 1.00 94.50 325 ILE A O 1
ATOM 2642 N N . LYS A 1 326 ? -11.286 8.308 -3.031 1.00 93.56 326 LYS A N 1
ATOM 2643 C CA . LYS A 1 326 ? -10.591 9.162 -2.069 1.00 93.56 326 LYS A CA 1
ATOM 2644 C C . LYS A 1 326 ? -9.313 8.478 -1.574 1.00 93.56 326 LYS A C 1
ATOM 2646 O O . LYS A 1 326 ? -9.327 7.867 -0.502 1.00 93.56 326 LYS A O 1
ATOM 2651 N N . PRO A 1 327 ? -8.195 8.630 -2.299 1.00 93.38 327 PRO A N 1
ATOM 2652 C CA . PRO A 1 327 ? -6.931 8.031 -1.899 1.00 93.38 327 PRO A CA 1
ATOM 2653 C C . PRO A 1 327 ? -6.408 8.667 -0.604 1.00 93.38 327 PRO A C 1
ATOM 2655 O O . PRO A 1 327 ? -6.606 9.864 -0.331 1.00 93.38 327 PRO A O 1
ATOM 2658 N N . SER A 1 328 ? -5.742 7.856 0.222 1.00 90.56 328 SER A N 1
ATOM 2659 C CA . SER A 1 328 ? -5.173 8.319 1.487 1.00 90.56 328 SER A CA 1
ATOM 2660 C C . SER A 1 328 ? -3.976 9.245 1.234 1.00 90.56 328 SER A C 1
ATOM 2662 O O . SER A 1 328 ? -3.234 9.094 0.266 1.00 90.56 328 SER A O 1
ATOM 2664 N N . ARG A 1 329 ? -3.757 10.227 2.120 1.00 89.25 329 ARG A N 1
ATOM 2665 C CA . ARG A 1 329 ? -2.587 11.117 2.004 1.00 89.25 329 ARG A CA 1
ATOM 2666 C C . ARG A 1 329 ? -1.270 10.358 2.139 1.00 89.25 329 ARG A C 1
ATOM 2668 O O . ARG A 1 329 ? -0.318 10.724 1.468 1.00 89.25 329 ARG A O 1
ATOM 2675 N N . ALA A 1 330 ? -1.235 9.333 2.989 1.00 86.75 330 ALA A N 1
ATOM 2676 C CA . ALA A 1 330 ? -0.062 8.487 3.161 1.00 86.75 330 ALA A CA 1
ATOM 2677 C C . ALA A 1 330 ? 0.263 7.742 1.861 1.00 86.75 330 ALA A C 1
ATOM 2679 O O . ALA A 1 330 ? 1.391 7.821 1.402 1.00 86.75 330 ALA A O 1
ATOM 2680 N N . SER A 1 331 ? -0.739 7.146 1.206 1.00 87.06 331 SER A N 1
ATOM 2681 C CA . SER A 1 331 ? -0.557 6.461 -0.080 1.00 87.06 331 SER A CA 1
ATOM 2682 C C . SER A 1 331 ? -0.083 7.414 -1.185 1.00 87.06 331 SER A C 1
ATOM 2684 O O . SER A 1 331 ? 0.849 7.088 -1.914 1.00 87.06 331 SER A O 1
ATOM 2686 N N . LEU A 1 332 ? -0.649 8.625 -1.270 1.00 91.44 332 LEU A N 1
ATOM 2687 C CA . LEU A 1 332 ? -0.226 9.627 -2.258 1.00 91.44 332 LEU A CA 1
ATOM 2688 C C . LEU A 1 332 ? 1.210 10.122 -2.027 1.00 91.44 332 LEU A C 1
ATOM 2690 O O . LEU A 1 332 ? 1.957 10.275 -2.988 1.00 91.44 332 LEU A O 1
ATOM 2694 N N . LEU A 1 333 ? 1.582 10.386 -0.768 1.00 89.00 333 LEU A N 1
ATOM 2695 C CA . LEU A 1 333 ? 2.922 10.855 -0.406 1.00 89.00 333 LEU A CA 1
ATOM 2696 C C . LEU A 1 333 ? 3.969 9.745 -0.516 1.00 89.00 333 LEU A C 1
ATOM 2698 O O . LEU A 1 333 ? 5.050 9.990 -1.037 1.00 89.00 333 LEU A O 1
ATOM 2702 N N . GLY A 1 334 ? 3.642 8.531 -0.073 1.00 83.50 334 GLY A N 1
ATOM 2703 C CA . GLY A 1 334 ? 4.509 7.363 -0.215 1.00 83.50 334 GLY A CA 1
ATOM 2704 C C . GLY A 1 334 ? 4.786 7.057 -1.682 1.00 83.50 334 GLY A C 1
ATOM 2705 O O . GLY A 1 334 ? 5.926 6.795 -2.051 1.00 83.50 334 GLY A O 1
ATOM 2706 N N . ASN A 1 335 ? 3.782 7.221 -2.553 1.00 87.62 335 ASN A N 1
ATOM 2707 C CA . ASN A 1 335 ? 3.985 7.030 -3.980 1.00 87.62 335 ASN A CA 1
ATOM 2708 C C . ASN A 1 335 ? 4.945 8.056 -4.597 1.00 87.62 335 ASN A C 1
ATOM 2710 O O . ASN A 1 335 ? 5.479 7.756 -5.648 1.00 87.62 335 ASN A O 1
ATOM 2714 N N . LEU A 1 336 ? 5.246 9.213 -3.988 1.00 81.31 336 LEU A N 1
ATOM 2715 C CA . LEU A 1 336 ? 6.225 10.169 -4.543 1.00 81.31 336 LEU A CA 1
ATOM 2716 C C . LEU A 1 336 ? 7.618 9.560 -4.760 1.00 81.31 336 LEU A C 1
ATOM 2718 O O . LEU A 1 336 ? 8.351 10.039 -5.618 1.00 81.31 336 LEU A O 1
ATOM 2722 N N . LEU A 1 337 ? 7.940 8.491 -4.031 1.00 77.19 337 LEU A N 1
ATOM 2723 C CA . LEU A 1 337 ? 9.210 7.769 -4.109 1.00 77.19 337 LEU A CA 1
ATOM 2724 C C . LEU A 1 337 ? 9.119 6.453 -4.883 1.00 77.19 337 LEU A C 1
ATOM 2726 O O . LEU A 1 337 ? 10.065 5.674 -4.868 1.00 77.19 337 LEU A O 1
ATOM 2730 N N . ASN A 1 338 ? 8.007 6.215 -5.580 1.00 83.50 338 ASN A N 1
ATOM 2731 C CA . ASN A 1 338 ? 7.813 5.019 -6.392 1.00 83.50 338 ASN A CA 1
ATOM 2732 C C . ASN A 1 338 ? 7.961 5.343 -7.885 1.00 83.50 338 ASN A C 1
ATOM 2734 O O . ASN A 1 338 ? 7.463 6.366 -8.370 1.00 83.50 338 ASN A O 1
ATOM 2738 N N . SER A 1 339 ? 8.591 4.436 -8.628 1.00 81.19 339 SER A N 1
ATOM 2739 C CA . SER A 1 339 ? 8.721 4.506 -10.089 1.00 81.19 339 SER A CA 1
ATOM 2740 C C . SER A 1 339 ? 7.390 4.279 -10.815 1.00 81.19 339 SER A C 1
ATOM 2742 O O . SER A 1 339 ? 7.169 4.867 -11.869 1.00 81.19 339 SER A O 1
ATOM 2744 N N . HIS A 1 340 ? 6.474 3.498 -10.233 1.00 85.31 340 HIS A N 1
ATOM 2745 C CA . HIS A 1 340 ? 5.156 3.223 -10.809 1.00 85.31 340 HIS A CA 1
ATOM 2746 C C . HIS A 1 340 ? 4.069 4.134 -10.217 1.00 85.31 340 HIS A C 1
ATOM 2748 O O . HIS A 1 340 ? 4.062 4.394 -9.001 1.00 85.31 340 HIS A O 1
ATOM 2754 N N . PRO A 1 341 ? 3.103 4.601 -11.034 1.00 89.12 341 PRO A N 1
ATOM 2755 C CA . PRO A 1 341 ? 1.887 5.205 -10.510 1.00 89.12 341 PRO A CA 1
ATOM 2756 C C . PRO A 1 341 ? 1.134 4.208 -9.611 1.00 89.12 341 PRO A C 1
ATOM 2758 O O . PRO A 1 341 ? 1.262 2.996 -9.792 1.00 89.12 341 PRO A O 1
ATOM 2761 N N . PRO A 1 342 ? 0.318 4.682 -8.655 1.00 92.31 342 PRO A N 1
ATOM 2762 C CA . PRO A 1 342 ? -0.516 3.804 -7.847 1.00 92.31 342 PRO A CA 1
ATOM 2763 C C . PRO A 1 342 ? -1.449 2.967 -8.725 1.00 92.31 342 PRO A C 1
ATOM 2765 O O . PRO A 1 342 ? -2.097 3.506 -9.627 1.00 92.31 342 PRO A O 1
ATOM 2768 N N . SER A 1 343 ? -1.595 1.680 -8.411 1.00 94.31 343 SER A N 1
ATOM 2769 C CA . SER A 1 343 ? -2.382 0.737 -9.217 1.00 94.31 343 SER A CA 1
ATOM 2770 C C . SER A 1 343 ? -3.835 1.170 -9.417 1.00 94.31 343 SER A C 1
ATOM 2772 O O . SER A 1 343 ? -4.390 0.977 -10.491 1.00 94.31 343 SER A O 1
ATOM 2774 N N . TYR A 1 344 ? -4.450 1.852 -8.446 1.00 95.00 344 TYR A N 1
ATOM 2775 C CA . TYR A 1 344 ? -5.809 2.384 -8.603 1.00 95.00 344 TYR A CA 1
ATOM 2776 C C . TYR A 1 344 ? -5.919 3.509 -9.654 1.00 95.00 344 TYR A C 1
ATOM 2778 O O . TYR A 1 344 ? -6.985 3.683 -10.239 1.00 95.00 344 TYR A O 1
ATOM 2786 N N . PHE A 1 345 ? -4.851 4.270 -9.928 1.00 96.00 345 PHE A N 1
ATOM 2787 C CA . PHE A 1 345 ? -4.835 5.232 -11.040 1.00 96.00 345 PHE A CA 1
ATOM 2788 C C . PHE A 1 345 ? -4.558 4.546 -12.379 1.00 96.00 345 PHE A C 1
ATOM 2790 O O . PHE A 1 345 ? -5.222 4.891 -13.355 1.00 96.00 345 PHE A O 1
ATOM 2797 N N . ARG A 1 346 ? -3.678 3.537 -12.397 1.00 96.94 346 ARG A N 1
ATOM 2798 C CA . ARG A 1 346 ? -3.426 2.700 -13.583 1.00 96.94 346 ARG A CA 1
ATOM 2799 C C . ARG A 1 346 ? -4.695 1.991 -14.045 1.00 96.94 346 ARG A C 1
ATOM 2801 O O . ARG A 1 346 ? -5.101 2.118 -15.192 1.00 96.94 346 ARG A O 1
ATOM 2808 N N . ILE A 1 347 ? -5.409 1.339 -13.122 1.00 97.50 347 ILE A N 1
ATOM 2809 C CA . ILE A 1 347 ? -6.705 0.692 -13.391 1.00 97.50 347 ILE A CA 1
ATOM 2810 C C . ILE A 1 347 ? -7.720 1.708 -13.928 1.00 97.50 347 ILE A C 1
ATOM 2812 O O . ILE A 1 347 ? -8.432 1.423 -14.890 1.00 97.50 347 ILE A O 1
ATOM 2816 N N . ALA A 1 348 ? -7.771 2.915 -13.355 1.00 97.00 348 ALA A N 1
ATOM 2817 C CA . ALA A 1 348 ? -8.665 3.954 -13.851 1.00 97.00 348 ALA A CA 1
ATOM 2818 C C . ALA A 1 348 ? -8.351 4.364 -15.305 1.00 97.00 348 ALA A C 1
ATOM 2820 O O . ALA A 1 348 ? -9.291 4.588 -16.071 1.00 97.00 348 ALA A O 1
ATOM 2821 N N . ALA A 1 349 ? -7.065 4.426 -15.677 1.00 96.69 349 ALA A N 1
ATOM 2822 C CA . ALA A 1 349 ? -6.582 4.725 -17.030 1.00 96.69 349 ALA A CA 1
ATOM 2823 C C . ALA A 1 349 ? -6.813 3.572 -18.026 1.00 96.69 349 ALA A C 1
ATOM 2825 O O . ALA A 1 349 ? -7.184 3.786 -19.181 1.00 96.69 349 ALA A O 1
ATOM 2826 N N . LEU A 1 350 ? -6.636 2.329 -17.577 1.00 97.38 350 LEU A N 1
ATOM 2827 C CA . LEU A 1 350 ? -6.853 1.140 -18.400 1.00 97.38 350 LEU A CA 1
ATOM 2828 C C . LEU A 1 350 ? -8.326 0.977 -18.789 1.00 97.38 350 LEU A C 1
ATOM 2830 O O . LEU A 1 350 ? -8.625 0.562 -19.905 1.00 97.38 350 LEU A O 1
ATOM 2834 N N . LEU A 1 351 ? -9.251 1.351 -17.901 1.00 96.88 351 LEU A N 1
ATOM 2835 C CA . LEU A 1 351 ? -10.689 1.129 -18.085 1.00 96.88 351 LEU A CA 1
ATOM 2836 C C . LEU A 1 351 ? -11.466 2.329 -18.673 1.00 96.88 351 LEU A C 1
ATOM 2838 O O . LEU A 1 351 ? -12.659 2.198 -18.948 1.00 96.88 351 LEU A O 1
ATOM 2842 N N . ASP A 1 352 ? -10.835 3.492 -18.884 1.00 93.62 352 ASP A N 1
ATOM 2843 C CA . ASP A 1 352 ? -11.458 4.674 -19.519 1.00 93.62 352 ASP A CA 1
ATOM 2844 C C . ASP A 1 352 ? -10.413 5.496 -20.303 1.00 93.62 352 ASP A C 1
ATOM 2846 O O . ASP A 1 352 ? -9.238 5.508 -19.965 1.00 93.62 352 ASP A O 1
ATOM 2850 N N . ASP A 1 353 ? -10.809 6.188 -21.370 1.00 89.56 353 ASP A N 1
ATOM 2851 C CA . ASP A 1 353 ? -9.900 6.919 -22.281 1.00 89.56 353 ASP A CA 1
ATOM 2852 C C . ASP A 1 353 ? -9.637 8.370 -21.854 1.00 89.56 353 ASP A C 1
ATOM 2854 O O . ASP A 1 353 ? -8.907 9.126 -22.496 1.00 89.56 353 ASP A O 1
ATOM 2858 N N . LYS A 1 354 ? -10.233 8.797 -20.739 1.00 89.38 354 LYS A N 1
ATOM 2859 C CA . LYS A 1 354 ? -10.176 10.193 -20.279 1.00 89.38 354 LYS A CA 1
ATOM 2860 C C . LYS A 1 354 ? -8.828 10.597 -19.681 1.00 89.38 354 LYS A C 1
ATOM 2862 O O . LYS A 1 354 ? -8.591 11.795 -19.475 1.00 89.38 354 LYS A O 1
ATOM 2867 N N . LEU A 1 355 ? -7.955 9.639 -19.363 1.00 92.38 355 LEU A N 1
ATOM 2868 C CA . LEU A 1 355 ? -6.675 9.898 -18.712 1.00 92.38 355 LEU A CA 1
ATOM 2869 C C . LEU A 1 355 ? -5.507 9.647 -19.671 1.00 92.38 355 LEU A C 1
ATOM 2871 O O . LEU A 1 355 ? -5.285 8.540 -20.136 1.00 92.38 355 LEU A O 1
ATOM 2875 N N . LYS A 1 356 ? -4.736 10.704 -19.946 1.00 93.81 356 LYS A N 1
ATOM 2876 C CA . LYS A 1 356 ? -3.485 10.601 -20.709 1.00 93.81 356 LYS A CA 1
ATOM 2877 C C . LYS A 1 356 ? -2.337 10.159 -19.786 1.00 93.81 356 LYS A C 1
ATOM 2879 O O . LYS A 1 356 ? -2.318 10.631 -18.643 1.00 93.81 356 LYS A O 1
ATOM 2884 N N . PRO A 1 357 ? -1.318 9.435 -20.292 1.00 94.62 357 PRO A N 1
ATOM 2885 C CA . PRO A 1 357 ? -0.164 8.990 -19.495 1.00 94.62 357 PRO A CA 1
ATOM 2886 C C . PRO A 1 357 ? 0.540 10.115 -18.721 1.00 94.62 357 PRO A C 1
ATOM 2888 O O . PRO A 1 357 ? 0.938 9.961 -17.571 1.00 94.62 357 PRO A O 1
ATOM 2891 N N . THR A 1 358 ? 0.635 11.307 -19.320 1.00 93.69 358 THR A N 1
ATOM 2892 C CA . THR A 1 358 ? 1.232 12.484 -18.669 1.00 93.69 358 THR A CA 1
ATOM 2893 C C . THR A 1 358 ? 0.442 12.979 -17.469 1.00 93.69 358 THR A C 1
ATOM 2895 O O . THR A 1 358 ? 1.033 13.387 -16.474 1.00 93.69 358 THR A O 1
ATOM 2898 N N . LYS A 1 359 ? -0.893 12.940 -17.541 1.00 94.25 359 LYS A N 1
ATOM 2899 C CA . LYS A 1 359 ? -1.751 13.328 -16.418 1.00 94.25 359 LYS A CA 1
ATOM 2900 C C . LYS A 1 359 ? -1.719 12.271 -15.327 1.00 94.25 359 LYS A C 1
ATOM 2902 O O . LYS A 1 359 ? -1.659 12.643 -14.161 1.00 94.25 359 LYS A O 1
ATOM 2907 N N . GLU A 1 360 ? -1.745 10.997 -15.706 1.00 94.19 360 GLU A N 1
ATOM 2908 C CA . GLU A 1 360 ? -1.666 9.860 -14.790 1.00 94.19 360 GLU A CA 1
ATOM 2909 C C . GLU A 1 360 ? -0.420 9.918 -13.899 1.00 94.19 360 GLU A C 1
ATOM 2911 O O . GLU A 1 360 ? -0.540 9.882 -12.673 1.00 94.19 360 GLU A O 1
ATOM 2916 N N . ALA A 1 361 ? 0.752 10.130 -14.504 1.00 93.31 361 ALA A N 1
ATOM 2917 C CA . ALA A 1 361 ? 2.038 10.185 -13.811 1.00 93.31 361 ALA A CA 1
ATOM 2918 C C . ALA A 1 361 ? 2.076 11.186 -12.640 1.00 93.31 361 ALA A C 1
ATOM 2920 O O . ALA A 1 361 ? 2.729 10.946 -11.618 1.00 93.31 361 ALA A O 1
ATOM 2921 N N . ILE A 1 362 ? 1.342 12.296 -12.769 1.00 94.62 362 ILE A N 1
ATOM 2922 C CA . ILE A 1 362 ? 1.311 13.389 -11.791 1.00 94.62 362 ILE A CA 1
ATOM 2923 C C . ILE A 1 362 ? 0.057 13.393 -10.902 1.00 94.62 362 ILE A C 1
ATOM 2925 O O . ILE A 1 362 ? -0.059 14.238 -10.007 1.00 94.62 362 ILE A O 1
ATOM 2929 N N . LEU A 1 363 ? -0.882 12.457 -11.091 1.00 94.00 363 LEU A N 1
ATOM 2930 C CA . LEU A 1 363 ? -2.073 12.351 -10.241 1.00 94.00 363 LEU A CA 1
ATOM 2931 C C . LEU A 1 363 ? -1.758 12.238 -8.744 1.00 94.00 363 LEU A C 1
ATOM 2933 O O . LEU A 1 363 ? -2.473 12.887 -7.976 1.00 94.00 363 LEU A O 1
ATOM 2937 N N . PRO A 1 364 ? -0.714 11.509 -8.293 1.00 93.19 364 PRO A N 1
ATOM 2938 C CA . PRO A 1 364 ? -0.354 11.461 -6.878 1.00 93.19 364 PRO A CA 1
ATOM 2939 C C . PRO A 1 364 ? -0.154 12.851 -6.258 1.00 93.19 364 PRO A C 1
ATOM 2941 O O . PRO A 1 364 ? -0.653 13.117 -5.167 1.00 93.19 364 PRO A O 1
ATOM 2944 N N . PHE A 1 365 ? 0.464 13.776 -6.999 1.00 92.31 365 PHE A N 1
ATOM 2945 C CA . PHE A 1 365 ? 0.679 15.164 -6.581 1.00 92.31 365 PHE A CA 1
ATOM 2946 C C . PHE A 1 365 ? -0.614 15.980 -6.648 1.00 92.31 365 PHE A C 1
ATOM 2948 O O . PHE A 1 365 ? -0.990 16.660 -5.691 1.00 92.31 365 PHE A O 1
ATOM 2955 N N . ILE A 1 366 ? -1.337 15.892 -7.771 1.00 93.75 366 ILE A N 1
ATOM 2956 C CA . ILE A 1 366 ? -2.566 16.665 -7.998 1.00 93.75 366 ILE A CA 1
ATOM 2957 C C . ILE A 1 366 ? -3.636 16.306 -6.955 1.00 93.75 366 ILE A C 1
ATOM 2959 O O . ILE A 1 366 ? -4.313 17.185 -6.411 1.00 93.75 366 ILE A O 1
ATOM 2963 N N . CYS A 1 367 ? -3.771 15.018 -6.645 1.00 94.81 367 CYS A N 1
ATOM 2964 C CA . CYS A 1 367 ? -4.745 14.487 -5.701 1.00 94.81 367 CYS A CA 1
ATOM 2965 C C . CYS A 1 367 ? -4.358 14.697 -4.229 1.00 94.81 367 CYS A C 1
ATOM 2967 O O . CYS A 1 367 ? -5.145 14.337 -3.356 1.00 94.81 367 CYS A O 1
ATOM 2969 N N . LEU A 1 368 ? -3.238 15.356 -3.897 1.00 93.38 368 LEU A N 1
ATOM 2970 C CA . LEU A 1 368 ? -3.022 15.874 -2.534 1.00 93.38 368 LEU A CA 1
ATOM 2971 C C . LEU A 1 368 ? -4.058 16.956 -2.178 1.00 93.38 368 LEU A C 1
ATOM 2973 O O . LEU A 1 368 ? -4.461 17.101 -1.014 1.00 93.38 368 LEU A O 1
ATOM 2977 N N . LYS A 1 369 ? -4.546 17.694 -3.188 1.00 93.75 369 LYS A N 1
ATOM 2978 C CA . LYS A 1 369 ? -5.611 18.691 -3.035 1.00 93.75 369 LYS A CA 1
ATOM 2979 C C . LYS A 1 369 ? -6.986 18.017 -3.042 1.00 93.75 369 LYS A C 1
ATOM 2981 O O . LYS A 1 369 ? -7.400 17.419 -4.031 1.00 93.75 369 LYS A O 1
ATOM 2986 N N . LYS A 1 370 ? -7.762 18.210 -1.967 1.00 88.81 370 LYS A N 1
ATOM 2987 C CA . LYS A 1 370 ? -9.104 17.609 -1.796 1.00 88.81 370 LYS A CA 1
ATOM 2988 C C . LYS A 1 370 ? -10.075 17.901 -2.948 1.00 88.81 370 LYS A C 1
ATOM 2990 O O . LYS A 1 370 ? -10.845 17.028 -3.319 1.00 88.81 370 LYS A O 1
ATOM 2995 N N . SER A 1 371 ? -10.056 19.108 -3.522 1.00 91.56 371 SER A N 1
ATOM 2996 C CA . SER A 1 371 ? -10.947 19.436 -4.647 1.00 91.56 371 SER A CA 1
ATOM 2997 C C . SER A 1 371 ? -10.619 18.631 -5.905 1.00 91.56 371 SER A C 1
ATOM 2999 O O . SER A 1 371 ? -11.519 18.270 -6.657 1.00 91.56 371 SER A O 1
ATOM 3001 N N . LYS A 1 372 ? -9.340 18.303 -6.116 1.00 94.94 372 LYS A N 1
ATOM 3002 C CA . LYS A 1 372 ? -8.912 17.453 -7.225 1.00 94.94 372 LYS A CA 1
ATOM 3003 C C . LYS A 1 372 ? -9.262 15.989 -6.973 1.00 94.94 372 LYS A C 1
ATOM 3005 O O . LYS A 1 372 ? -9.724 15.353 -7.909 1.00 94.94 372 LYS A O 1
ATOM 3010 N N . GLN A 1 373 ? -9.151 15.500 -5.730 1.00 94.06 373 GLN A N 1
ATOM 3011 C CA . GLN A 1 373 ? -9.634 14.155 -5.373 1.00 94.06 373 GLN A CA 1
ATOM 3012 C C . GLN A 1 373 ? -11.094 13.965 -5.785 1.00 94.06 373 GLN A C 1
ATOM 3014 O O . GLN A 1 373 ? -11.401 13.003 -6.466 1.00 94.06 373 GLN A O 1
ATOM 3019 N N . LYS A 1 374 ? -11.972 14.922 -5.466 1.00 93.06 374 LYS A N 1
ATOM 3020 C CA . LYS A 1 374 ? -13.386 14.853 -5.867 1.00 93.06 374 LYS A CA 1
ATOM 3021 C C . LYS A 1 374 ? -13.576 14.860 -7.377 1.00 93.06 374 LYS A C 1
ATOM 3023 O O . LYS A 1 374 ? -14.319 14.036 -7.892 1.00 93.06 374 LYS A O 1
ATOM 3028 N N . LYS A 1 375 ? -12.885 15.765 -8.083 1.00 95.44 375 LYS A N 1
ATOM 3029 C CA . LYS A 1 375 ? -12.951 15.851 -9.549 1.00 95.44 375 LYS A CA 1
ATOM 3030 C C . LYS A 1 375 ? -12.599 14.510 -10.196 1.00 95.44 375 LYS A C 1
ATOM 3032 O O . LYS A 1 375 ? -13.318 14.052 -11.075 1.00 95.44 375 LYS A O 1
ATOM 3037 N N . TYR A 1 376 ? -11.496 13.894 -9.774 1.00 95.31 376 TYR A N 1
ATOM 3038 C CA . TYR A 1 376 ? -11.068 12.604 -10.314 1.00 95.31 376 TYR A CA 1
ATOM 3039 C C . TYR A 1 376 ? -11.920 11.442 -9.794 1.00 95.31 376 TYR A C 1
ATOM 3041 O O . TYR A 1 376 ? -12.207 10.527 -10.552 1.00 95.31 376 TYR A O 1
ATOM 3049 N N . GLY A 1 377 ? -12.437 11.534 -8.568 1.00 94.50 377 GLY A N 1
ATOM 3050 C CA . GLY A 1 377 ? -13.468 10.640 -8.055 1.00 94.50 377 GLY A CA 1
ATOM 3051 C C . GLY A 1 377 ? -14.692 10.616 -8.971 1.00 94.50 377 GLY A C 1
ATOM 3052 O O . GLY A 1 377 ? -15.121 9.543 -9.366 1.00 94.50 377 GLY A O 1
ATOM 3053 N N . GLN A 1 378 ? -15.207 11.763 -9.415 1.00 95.12 378 GLN A N 1
ATOM 3054 C CA . GLN A 1 378 ? -16.290 11.801 -10.412 1.00 95.12 378 GLN A CA 1
ATOM 3055 C C . GLN A 1 378 ? -15.841 11.246 -11.768 1.00 95.12 378 GLN A C 1
ATOM 3057 O O . GLN A 1 378 ? -16.547 10.448 -12.376 1.00 95.12 378 GLN A O 1
ATOM 3062 N N . LEU A 1 379 ? -14.647 11.634 -12.229 1.00 95.81 379 LEU A N 1
ATOM 3063 C CA . LEU A 1 379 ? -14.115 11.205 -13.524 1.00 95.81 379 LEU A CA 1
ATOM 3064 C C . LEU A 1 379 ? -14.008 9.677 -13.642 1.00 95.81 379 LEU A C 1
ATOM 3066 O O . LEU A 1 379 ? -14.312 9.131 -14.698 1.00 95.81 379 LEU A O 1
ATOM 3070 N N . PHE A 1 380 ? -13.592 9.010 -12.563 1.00 96.19 380 PHE A N 1
ATOM 3071 C CA . PHE A 1 380 ? -13.332 7.570 -12.520 1.00 96.19 380 PHE A CA 1
ATOM 3072 C C . PHE A 1 380 ? -14.567 6.720 -12.199 1.00 96.19 380 PHE A C 1
ATOM 3074 O O . PHE A 1 380 ? -14.416 5.527 -11.966 1.00 96.19 380 PHE A O 1
ATOM 3081 N N . GLU A 1 381 ? -15.778 7.289 -12.170 1.00 95.38 381 GLU A N 1
ATOM 3082 C CA . GLU A 1 381 ? -17.008 6.527 -11.895 1.00 95.38 381 GLU A CA 1
ATOM 3083 C C . GLU A 1 381 ? -17.171 5.342 -12.856 1.00 95.38 381 GLU A C 1
ATOM 3085 O O . GLU A 1 381 ? -17.296 4.205 -12.411 1.00 95.38 381 GLU A O 1
ATOM 3090 N N . LYS A 1 382 ? -17.046 5.580 -14.169 1.00 96.31 382 LYS A N 1
ATOM 3091 C CA . LYS A 1 382 ? -17.129 4.520 -15.186 1.00 96.31 382 LYS A CA 1
ATOM 3092 C C . LYS A 1 382 ? -16.083 3.424 -14.949 1.00 96.31 382 LYS A C 1
ATOM 3094 O O . LYS A 1 382 ? -16.440 2.252 -14.857 1.00 96.31 382 LYS A O 1
ATOM 3099 N N . SER A 1 383 ? -14.810 3.801 -14.797 1.00 96.81 383 SER A N 1
ATOM 3100 C CA . SER A 1 383 ? -13.719 2.851 -14.540 1.00 96.81 383 SER A CA 1
ATOM 3101 C C . SER A 1 383 ? -13.948 2.039 -13.267 1.00 96.81 383 SER A C 1
ATOM 3103 O O . SER A 1 383 ? -13.686 0.840 -13.255 1.00 96.81 383 SER A O 1
ATOM 3105 N N . ARG A 1 384 ? -14.471 2.663 -12.202 1.00 95.62 384 ARG A N 1
ATOM 3106 C CA . ARG A 1 384 ? -14.794 1.976 -10.944 1.00 95.62 384 ARG A CA 1
ATOM 3107 C C . ARG A 1 384 ? -15.874 0.926 -11.116 1.00 95.62 384 ARG A C 1
ATOM 3109 O O . ARG A 1 384 ? -15.707 -0.169 -10.591 1.00 95.62 384 ARG A O 1
ATOM 3116 N N . GLN A 1 385 ? -16.952 1.239 -11.835 1.00 95.88 385 GLN A N 1
ATOM 3117 C CA . GLN A 1 385 ? -18.026 0.272 -12.065 1.00 95.88 385 GLN A CA 1
ATOM 3118 C C . GLN A 1 385 ? -17.545 -0.917 -12.905 1.00 95.88 385 GLN A C 1
ATOM 3120 O O . GLN A 1 385 ? -17.879 -2.054 -12.588 1.00 95.88 385 GLN A O 1
ATOM 3125 N N . ILE A 1 386 ? -16.686 -0.685 -13.904 1.00 97.62 386 ILE A N 1
ATOM 3126 C CA . ILE A 1 386 ? -16.074 -1.770 -14.686 1.00 97.62 386 ILE A CA 1
ATOM 3127 C C . ILE A 1 386 ? -15.124 -2.604 -13.811 1.00 97.62 386 ILE A C 1
ATOM 3129 O O . ILE A 1 386 ? -15.201 -3.831 -13.815 1.00 97.62 386 ILE A O 1
ATOM 3133 N N . PHE 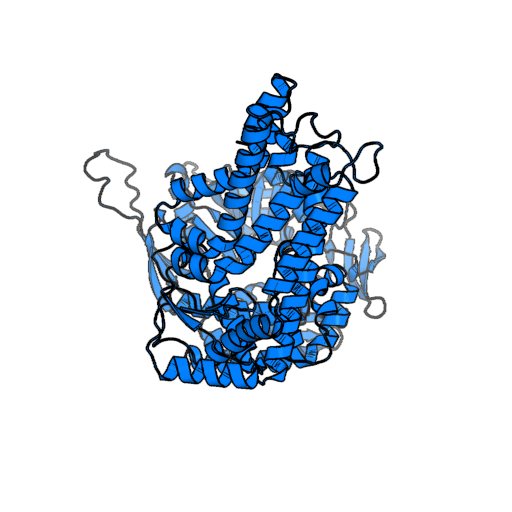A 1 387 ? -14.265 -1.961 -13.011 1.00 97.94 387 PHE A N 1
ATOM 3134 C CA . PHE A 1 387 ? -13.359 -2.659 -12.091 1.00 97.94 387 PHE A CA 1
ATOM 3135 C C . PHE A 1 387 ? -14.120 -3.527 -11.086 1.00 97.94 387 PHE A C 1
ATOM 3137 O O . PHE A 1 387 ? -13.713 -4.653 -10.829 1.00 97.94 387 PHE A O 1
ATOM 3144 N N . LYS A 1 388 ? -15.243 -3.027 -10.560 1.00 96.44 388 LYS A N 1
ATOM 3145 C CA . LYS A 1 388 ? -16.126 -3.751 -9.639 1.00 96.44 388 LYS A CA 1
ATOM 3146 C C . LYS A 1 388 ? -16.582 -5.092 -10.217 1.00 96.44 388 LYS A C 1
ATOM 3148 O O . LYS A 1 388 ? -16.509 -6.103 -9.529 1.00 96.44 388 LYS A O 1
ATOM 3153 N N . VAL A 1 389 ? -16.987 -5.107 -11.490 1.00 97.12 389 VAL A N 1
ATOM 3154 C CA . VAL A 1 389 ? -17.379 -6.336 -12.202 1.00 97.12 389 VAL A CA 1
ATOM 3155 C C . VAL A 1 389 ? -16.183 -7.277 -12.360 1.00 97.12 389 VAL A C 1
ATOM 3157 O O . VAL A 1 389 ? -16.274 -8.438 -11.978 1.00 97.12 389 VAL A O 1
ATOM 3160 N N . ILE A 1 390 ? -15.037 -6.770 -12.829 1.00 97.12 390 ILE A N 1
ATOM 3161 C CA . ILE A 1 390 ? -13.818 -7.577 -13.029 1.00 97.12 390 ILE A CA 1
ATOM 3162 C C . ILE A 1 390 ? -13.335 -8.205 -11.713 1.00 97.12 390 ILE A C 1
ATOM 3164 O O . ILE A 1 390 ? -12.974 -9.380 -11.684 1.00 97.12 390 ILE A O 1
ATOM 3168 N N . ALA A 1 391 ? -13.306 -7.426 -10.630 1.00 97.12 391 ALA A N 1
ATOM 3169 C CA . ALA A 1 391 ? -12.869 -7.885 -9.318 1.00 97.12 391 ALA A CA 1
ATOM 3170 C C . ALA A 1 391 ? -13.822 -8.944 -8.750 1.00 97.12 391 ALA A C 1
ATOM 3172 O O . ALA A 1 391 ? -13.346 -9.944 -8.219 1.00 97.12 391 ALA A O 1
ATOM 3173 N N . ASN A 1 392 ? -15.139 -8.754 -8.911 1.00 96.38 392 ASN A N 1
ATOM 3174 C CA . ASN A 1 392 ? -16.149 -9.745 -8.540 1.00 96.38 392 ASN A CA 1
ATOM 3175 C C . ASN A 1 392 ? -15.954 -11.062 -9.295 1.00 96.38 392 ASN A C 1
ATOM 3177 O O . ASN A 1 392 ? -15.772 -12.089 -8.653 1.00 96.38 392 ASN A O 1
ATOM 3181 N N . GLU A 1 393 ? -15.954 -11.029 -10.633 1.00 95.56 393 GLU A N 1
ATOM 3182 C CA . GLU A 1 393 ? -15.785 -12.223 -11.479 1.00 95.56 393 GLU A CA 1
ATOM 3183 C C . GLU A 1 393 ? -14.526 -12.997 -11.084 1.00 95.56 393 GLU A C 1
ATOM 3185 O O . GLU A 1 393 ? -14.590 -14.182 -10.769 1.00 95.56 393 GLU A O 1
ATOM 3190 N N . LYS A 1 394 ? -13.389 -12.293 -11.011 1.00 94.31 394 LYS A N 1
ATOM 3191 C CA . LYS A 1 394 ? -12.101 -12.891 -10.658 1.00 94.31 394 LYS A CA 1
ATOM 3192 C C . LYS A 1 394 ? -12.126 -13.509 -9.261 1.00 94.31 394 LYS A C 1
ATOM 3194 O O . LYS A 1 394 ? -11.613 -14.604 -9.078 1.00 94.31 394 LYS A O 1
ATOM 3199 N N . PHE A 1 395 ? -12.665 -12.805 -8.265 1.00 95.81 395 PHE A N 1
ATOM 3200 C CA . PHE A 1 395 ? -12.700 -13.304 -6.892 1.00 95.81 395 PHE A CA 1
ATOM 3201 C C . PHE A 1 395 ? -13.546 -14.577 -6.785 1.00 95.81 395 PHE A C 1
ATOM 3203 O O . PHE A 1 395 ? -13.095 -15.559 -6.196 1.00 95.81 395 PHE A O 1
ATOM 3210 N N . LYS A 1 396 ? -14.740 -14.571 -7.390 1.00 95.81 396 LYS A N 1
ATOM 3211 C CA . LYS A 1 396 ? -15.651 -15.719 -7.395 1.00 95.81 396 LYS A CA 1
ATOM 3212 C C . LYS A 1 396 ? -15.036 -16.932 -8.088 1.00 95.81 396 LYS A C 1
ATOM 3214 O O . LYS A 1 396 ? -15.044 -18.014 -7.514 1.00 95.81 396 LYS A O 1
ATOM 3219 N N . GLU A 1 397 ? -14.441 -16.736 -9.264 1.00 93.88 397 GLU A N 1
ATOM 3220 C CA . GLU A 1 397 ? -13.755 -17.789 -10.021 1.00 93.88 397 GLU A CA 1
ATOM 3221 C C . GLU A 1 397 ? -12.562 -18.360 -9.240 1.00 93.88 397 GLU A C 1
ATOM 3223 O O . GLU A 1 397 ? -12.427 -19.572 -9.090 1.00 93.88 397 GLU A O 1
ATOM 3228 N N . TYR A 1 398 ? -11.719 -17.483 -8.686 1.00 92.50 398 TYR A N 1
ATOM 3229 C CA . TYR A 1 398 ? -10.477 -17.886 -8.033 1.00 92.50 398 TYR A CA 1
ATOM 3230 C C . TYR A 1 398 ? -10.699 -18.663 -6.729 1.00 92.50 398 TYR A C 1
ATOM 3232 O O . TYR A 1 398 ? -9.958 -19.602 -6.440 1.00 92.50 398 TYR A O 1
ATOM 3240 N N . PHE A 1 399 ? -11.699 -18.273 -5.934 1.00 94.25 399 PHE A N 1
ATOM 3241 C CA . PHE A 1 399 ? -12.004 -18.913 -4.649 1.00 94.25 399 PHE A CA 1
ATOM 3242 C C . PHE A 1 399 ? -13.195 -19.877 -4.701 1.00 94.25 399 PHE A C 1
ATOM 3244 O O . PHE A 1 399 ? -13.498 -20.482 -3.675 1.00 94.25 399 PHE A O 1
ATOM 3251 N N . GLN A 1 400 ? -13.842 -20.034 -5.862 1.00 95.25 400 GLN A N 1
ATOM 3252 C CA . GLN A 1 400 ? -15.052 -20.847 -6.049 1.00 95.25 400 GLN A CA 1
ATOM 3253 C C . GLN A 1 400 ? -16.174 -20.432 -5.081 1.00 95.25 400 GLN A C 1
ATOM 3255 O O . GLN A 1 400 ? -16.712 -21.241 -4.328 1.00 95.25 400 GLN A O 1
ATOM 3260 N N . ILE A 1 401 ? -16.476 -19.130 -5.059 1.00 94.38 401 ILE A N 1
ATOM 3261 C CA . ILE A 1 401 ? -17.484 -18.533 -4.174 1.00 94.38 401 ILE A CA 1
ATOM 3262 C C . ILE A 1 401 ? -18.595 -17.930 -5.021 1.00 94.38 401 ILE A C 1
ATOM 3264 O O . ILE A 1 401 ? -18.361 -16.963 -5.741 1.00 94.38 401 ILE A O 1
ATOM 3268 N N . ASP A 1 402 ? -19.812 -18.443 -4.873 1.00 91.12 402 ASP A N 1
ATOM 3269 C CA . ASP A 1 402 ? -20.953 -17.975 -5.663 1.00 91.12 402 ASP A CA 1
ATOM 3270 C C . ASP A 1 402 ? -21.601 -16.708 -5.088 1.00 91.12 402 ASP A C 1
ATOM 3272 O O . ASP A 1 402 ? -22.024 -15.838 -5.850 1.00 91.12 402 ASP A O 1
ATOM 3276 N N . ASP A 1 403 ? -21.633 -16.562 -3.757 1.00 93.75 403 ASP A N 1
ATOM 3277 C CA . ASP A 1 403 ? -22.300 -15.456 -3.055 1.00 93.75 403 ASP A CA 1
ATOM 3278 C C . ASP A 1 403 ? -21.372 -14.776 -2.029 1.00 93.75 403 ASP A C 1
ATOM 3280 O O . ASP A 1 403 ? -21.018 -15.328 -0.979 1.00 93.75 403 ASP A O 1
ATOM 3284 N N . ILE A 1 404 ? -20.990 -13.528 -2.323 1.00 94.38 404 ILE A N 1
ATOM 3285 C CA . ILE A 1 404 ? -20.114 -12.713 -1.470 1.00 94.38 404 ILE A CA 1
ATOM 3286 C C . ILE A 1 404 ? -20.863 -12.157 -0.244 1.00 94.38 404 ILE A C 1
ATOM 3288 O O . ILE A 1 404 ? -20.246 -11.915 0.804 1.00 94.38 404 ILE A O 1
ATOM 3292 N N . ALA A 1 405 ? -22.179 -11.953 -0.338 1.00 94.19 405 ALA A N 1
ATOM 3293 C CA . ALA A 1 405 ? -22.998 -11.527 0.792 1.00 94.19 405 ALA A CA 1
ATOM 3294 C C . ALA A 1 405 ? -23.082 -12.647 1.836 1.00 94.19 405 ALA A C 1
ATOM 3296 O O . ALA A 1 405 ? -22.845 -12.401 3.024 1.00 94.19 405 ALA A O 1
ATOM 3297 N N . LEU A 1 406 ? -23.318 -13.886 1.393 1.00 94.38 406 LEU A N 1
ATOM 3298 C CA . LEU A 1 406 ? -23.281 -15.067 2.257 1.00 94.38 406 LEU A CA 1
ATOM 3299 C C . LEU A 1 406 ? -21.895 -15.264 2.882 1.00 94.38 406 LEU A C 1
ATOM 3301 O O . LEU A 1 406 ? -21.796 -15.441 4.096 1.00 94.38 406 LEU A O 1
ATOM 3305 N N . LEU A 1 407 ? -20.819 -15.142 2.095 1.00 94.50 407 LEU A N 1
ATOM 3306 C CA . LEU A 1 407 ? -19.449 -1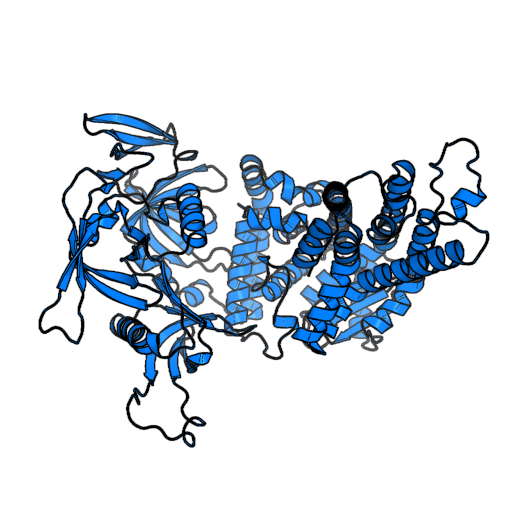5.171 2.621 1.00 94.50 407 LEU A CA 1
ATOM 3307 C C . LEU A 1 407 ? -19.248 -14.130 3.732 1.00 94.50 407 LEU A C 1
ATOM 3309 O O . LEU A 1 407 ? -18.688 -14.436 4.781 1.00 94.50 407 LEU A O 1
ATOM 3313 N N . SER A 1 408 ? -19.708 -12.895 3.523 1.00 93.00 408 SER A N 1
ATOM 3314 C CA . SER A 1 408 ? -19.559 -11.812 4.503 1.00 93.00 408 SER A CA 1
ATOM 3315 C C . SER A 1 408 ? -20.308 -12.096 5.806 1.00 93.00 408 SER A C 1
ATOM 3317 O O . SER A 1 408 ? -19.782 -11.802 6.883 1.00 93.00 408 SER A O 1
ATOM 3319 N N . ASN A 1 409 ? -21.491 -12.709 5.722 1.00 91.69 409 ASN A N 1
ATOM 3320 C CA . ASN A 1 409 ? -22.222 -13.197 6.891 1.00 91.69 409 ASN A CA 1
ATOM 3321 C C . ASN A 1 409 ? -21.450 -14.307 7.616 1.00 91.69 409 ASN A C 1
ATOM 3323 O O . ASN A 1 409 ? -21.254 -14.214 8.827 1.00 91.69 409 ASN A O 1
ATOM 3327 N N . ASN A 1 410 ? -20.955 -15.304 6.879 1.00 91.25 410 ASN A N 1
ATOM 3328 C CA . ASN A 1 410 ? -20.221 -16.441 7.440 1.00 91.25 410 ASN A CA 1
ATOM 3329 C C . ASN A 1 410 ? -18.917 -16.017 8.130 1.00 91.25 410 ASN A C 1
ATOM 3331 O O . ASN A 1 410 ? -18.565 -16.572 9.164 1.00 91.25 410 ASN A O 1
ATOM 3335 N N . LEU A 1 411 ? -18.240 -14.984 7.616 1.00 91.06 411 LEU A N 1
ATOM 3336 C CA . LEU A 1 411 ? -17.052 -14.388 8.242 1.00 91.06 411 LEU A CA 1
ATOM 3337 C C . LEU A 1 411 ? -17.368 -13.534 9.486 1.00 91.06 411 LEU A C 1
ATOM 3339 O O . LEU A 1 411 ? -16.481 -12.857 10.008 1.00 91.06 411 LEU A O 1
ATOM 3343 N N . GLY A 1 412 ? -18.625 -13.494 9.941 1.00 88.56 412 GLY A N 1
ATOM 3344 C CA . GLY A 1 412 ? -19.030 -12.748 11.133 1.00 88.56 412 GLY A CA 1
ATOM 3345 C C . GLY A 1 412 ? -18.917 -11.232 10.974 1.00 88.56 412 GLY A C 1
ATOM 3346 O O . GLY A 1 412 ? -18.798 -10.508 11.961 1.00 88.56 412 GLY A O 1
ATOM 3347 N N . ARG A 1 413 ? -18.955 -10.708 9.741 1.00 89.31 413 ARG A N 1
ATOM 3348 C CA . ARG A 1 413 ? -18.698 -9.283 9.463 1.00 89.31 413 ARG A CA 1
ATOM 3349 C C . ARG A 1 413 ? -19.662 -8.336 10.183 1.00 89.31 413 ARG A C 1
ATOM 3351 O O . ARG A 1 413 ? -19.295 -7.196 10.466 1.00 89.31 413 ARG A O 1
ATOM 3358 N N . ARG A 1 414 ? -20.872 -8.801 10.512 1.00 89.69 414 ARG A N 1
ATOM 3359 C CA . ARG A 1 414 ? -21.879 -8.029 11.258 1.00 89.69 414 ARG A CA 1
ATOM 3360 C C . ARG A 1 414 ? -21.394 -7.622 12.651 1.00 89.69 414 ARG A C 1
ATOM 3362 O O . ARG A 1 414 ? -21.723 -6.528 13.102 1.00 89.69 414 ARG A O 1
ATOM 3369 N N . GLU A 1 415 ? -20.548 -8.432 13.286 1.00 87.25 415 GLU A N 1
ATOM 3370 C CA . GLU A 1 415 ? -19.980 -8.142 14.611 1.00 87.25 415 GLU A CA 1
ATOM 3371 C C . GLU A 1 415 ? -19.143 -6.857 14.618 1.00 87.25 415 GLU A C 1
ATOM 3373 O O . GLU A 1 415 ? -19.147 -6.124 15.603 1.00 87.25 415 GLU A O 1
ATOM 3378 N N . ILE A 1 416 ? -18.509 -6.511 13.491 1.00 86.81 416 ILE A N 1
ATOM 3379 C CA . ILE A 1 416 ? -17.733 -5.268 13.340 1.00 86.81 416 ILE A CA 1
ATOM 3380 C C . ILE A 1 416 ? -18.630 -4.027 13.490 1.00 86.81 416 ILE A C 1
ATOM 3382 O O . ILE A 1 416 ? -18.173 -2.974 13.924 1.00 86.81 416 ILE A O 1
ATOM 3386 N N . PHE A 1 417 ? -19.916 -4.137 13.145 1.00 89.44 417 PHE A N 1
ATOM 3387 C CA . PHE A 1 417 ? -20.867 -3.025 13.195 1.00 89.44 417 PHE A CA 1
ATOM 3388 C C . PHE A 1 417 ? -21.698 -2.989 14.474 1.00 89.44 417 PHE A C 1
ATOM 3390 O O . PHE A 1 417 ? -22.390 -2.002 14.701 1.00 89.44 417 PHE A O 1
ATOM 3397 N N . LYS A 1 418 ? -21.618 -4.016 15.327 1.00 90.44 418 LYS A N 1
ATOM 3398 C CA . LYS A 1 418 ? -22.460 -4.166 16.522 1.00 90.44 418 LYS A CA 1
ATOM 3399 C C . LYS A 1 418 ? -22.437 -2.936 17.429 1.00 90.44 418 LYS A C 1
ATOM 3401 O O . LYS A 1 418 ? -23.483 -2.495 17.885 1.00 90.44 418 LYS A O 1
ATOM 3406 N N . LEU A 1 419 ? -21.257 -2.344 17.624 1.00 88.31 419 LEU A N 1
ATOM 3407 C CA . LEU A 1 419 ? -21.074 -1.152 18.461 1.00 88.31 419 LEU A CA 1
ATOM 3408 C C . LEU A 1 419 ? -21.454 0.162 17.765 1.00 88.31 419 LEU A C 1
ATOM 3410 O O . LEU A 1 419 ? -21.366 1.224 18.381 1.00 88.31 419 LEU A O 1
ATOM 3414 N N . ASP A 1 420 ? -21.801 0.119 16.481 1.00 90.19 420 ASP A N 1
ATOM 3415 C CA . ASP A 1 420 ? -22.223 1.273 15.688 1.00 90.19 420 ASP A CA 1
ATOM 3416 C C . ASP A 1 420 ? -23.740 1.325 15.458 1.00 90.19 420 ASP A C 1
ATOM 3418 O O . ASP A 1 420 ? -24.249 2.365 15.046 1.00 90.19 420 ASP A O 1
ATOM 3422 N N . LEU A 1 421 ? -24.468 0.233 15.703 1.00 92.88 421 LEU A N 1
ATOM 3423 C CA . LEU A 1 421 ? -25.918 0.196 15.520 1.00 92.88 421 LEU A CA 1
ATOM 3424 C C . LEU A 1 421 ? -26.634 1.090 16.542 1.00 92.88 421 LEU A C 1
ATOM 3426 O O . LEU A 1 421 ? -26.163 1.294 17.660 1.00 92.88 421 LEU A O 1
ATOM 3430 N N . ASN A 1 422 ? -27.780 1.629 16.134 1.00 92.44 422 ASN A N 1
ATOM 3431 C CA . ASN A 1 422 ? -28.637 2.564 16.864 1.00 92.44 422 ASN A CA 1
ATOM 3432 C C . ASN A 1 422 ? -27.959 3.876 17.294 1.00 92.44 422 ASN A C 1
ATOM 3434 O O . ASN A 1 422 ? -28.541 4.639 18.062 1.00 92.44 422 ASN A O 1
ATOM 3438 N N . LYS A 1 423 ? -26.760 4.178 16.782 1.00 91.00 423 LYS A N 1
ATOM 3439 C CA . LYS A 1 423 ? -26.056 5.444 17.027 1.00 91.00 423 LYS A CA 1
ATOM 3440 C C . LYS A 1 423 ? -26.295 6.426 15.887 1.00 91.00 423 LYS A C 1
ATOM 3442 O O . LYS A 1 423 ? -26.577 6.041 14.747 1.00 91.00 423 LYS A O 1
ATOM 3447 N N . GLU A 1 424 ? -26.188 7.708 16.202 1.00 92.38 424 GLU A N 1
ATOM 3448 C CA . GLU A 1 424 ? -26.420 8.793 15.257 1.00 92.38 424 GLU A CA 1
ATOM 3449 C C . GLU A 1 424 ? -25.131 9.196 14.541 1.00 92.38 424 GLU A C 1
ATOM 3451 O O . GLU A 1 424 ? -24.044 9.279 15.124 1.00 92.38 424 GLU A O 1
ATOM 3456 N N . TYR A 1 425 ? -25.244 9.467 13.242 1.00 92.81 425 TYR A N 1
ATOM 3457 C CA . TYR A 1 425 ? -24.093 9.786 12.416 1.00 92.81 425 TYR A CA 1
ATOM 3458 C C . TYR A 1 425 ? -24.387 10.861 11.384 1.00 92.81 425 TYR A C 1
ATOM 3460 O O . TYR A 1 425 ? -25.465 10.960 10.801 1.00 92.81 425 TYR A O 1
ATOM 3468 N N . ILE A 1 426 ? -23.332 11.605 11.070 1.00 91.88 426 ILE A N 1
ATOM 3469 C CA . ILE A 1 426 ? -23.241 12.393 9.850 1.00 91.88 426 ILE A CA 1
ATOM 3470 C C . ILE A 1 426 ? -22.555 11.544 8.787 1.00 91.88 426 ILE A C 1
ATOM 3472 O O . ILE A 1 426 ? -21.352 11.259 8.869 1.00 91.88 426 ILE A O 1
ATOM 3476 N N . PHE A 1 427 ? -23.322 11.192 7.762 1.00 93.06 427 PHE A N 1
ATOM 3477 C CA . PHE A 1 427 ? -22.853 10.553 6.546 1.00 93.06 427 PHE A CA 1
ATOM 3478 C C . PHE A 1 427 ? -22.529 11.624 5.516 1.00 93.06 427 PHE A C 1
ATOM 3480 O O . PHE A 1 427 ? -23.391 12.373 5.068 1.00 93.06 427 PHE A O 1
ATOM 3487 N N . ARG A 1 428 ? -21.261 11.706 5.122 1.00 91.56 428 ARG A N 1
ATOM 3488 C CA . ARG A 1 428 ? -20.809 12.631 4.082 1.00 91.56 428 ARG A CA 1
ATOM 3489 C C . ARG A 1 428 ? -20.356 11.872 2.852 1.00 91.56 428 ARG A C 1
ATOM 3491 O O . ARG A 1 428 ? -19.367 11.140 2.926 1.00 91.56 428 ARG A O 1
ATOM 3498 N N . ASN A 1 429 ? -20.985 12.134 1.714 1.00 93.06 429 ASN A N 1
ATOM 3499 C CA . ASN A 1 429 ? -20.551 11.592 0.436 1.00 93.06 429 ASN A CA 1
ATOM 3500 C C . ASN A 1 429 ? -19.143 12.120 0.088 1.00 93.06 429 ASN A C 1
ATOM 3502 O O . ASN A 1 429 ? -18.872 13.324 0.122 1.00 93.06 429 ASN A O 1
ATOM 3506 N N . LYS A 1 430 ? -18.214 11.213 -0.224 1.00 92.19 430 LYS A N 1
ATOM 3507 C CA . LYS A 1 430 ? -16.799 11.515 -0.505 1.00 92.19 430 LYS A CA 1
ATOM 3508 C C . LYS A 1 430 ? -16.606 12.311 -1.799 1.00 92.19 430 LYS A C 1
ATOM 3510 O O . LYS A 1 430 ? -15.570 12.963 -1.939 1.00 92.19 430 LYS A O 1
ATOM 3515 N N . ILE A 1 431 ? -17.575 12.255 -2.713 1.00 91.00 431 ILE A N 1
ATOM 3516 C CA . ILE A 1 431 ? -17.528 12.839 -4.053 1.00 91.00 431 ILE A CA 1
ATOM 3517 C C . ILE A 1 431 ? -18.332 14.144 -4.100 1.00 91.00 431 ILE A C 1
ATOM 3519 O O . ILE A 1 431 ? -17.767 15.201 -4.391 1.00 91.00 431 ILE A O 1
ATOM 3523 N N . THR A 1 432 ? -19.627 14.082 -3.777 1.00 90.00 432 THR A N 1
ATOM 3524 C CA . THR A 1 432 ? -20.563 15.219 -3.894 1.00 90.00 432 THR A CA 1
ATOM 3525 C C . THR A 1 432 ? -20.519 16.166 -2.693 1.00 90.00 432 THR A C 1
ATOM 3527 O O . THR A 1 432 ? -20.980 17.302 -2.784 1.00 90.00 432 THR A O 1
ATOM 3530 N N . ASP A 1 433 ? -19.929 15.739 -1.567 1.00 87.44 433 ASP A N 1
ATOM 3531 C CA . ASP A 1 433 ? -20.035 16.413 -0.265 1.00 87.44 433 ASP A CA 1
ATOM 3532 C C . ASP A 1 433 ? -21.476 16.574 0.242 1.00 87.44 433 ASP A C 1
ATOM 3534 O O . ASP A 1 433 ? -21.716 17.374 1.149 1.00 87.44 433 ASP A O 1
ATOM 3538 N N . GLU A 1 434 ? -22.422 15.824 -0.318 1.00 89.00 434 GLU A N 1
ATOM 3539 C CA . GLU A 1 434 ? -23.751 15.692 0.258 1.00 89.00 434 GLU A CA 1
ATOM 3540 C C . GLU A 1 434 ? -23.651 15.161 1.689 1.00 89.00 434 GLU A C 1
ATOM 3542 O O . GLU A 1 434 ? -22.796 14.323 1.999 1.00 89.00 434 GLU A O 1
ATOM 3547 N N . ILE A 1 435 ? -24.493 15.707 2.562 1.00 89.19 435 ILE A N 1
ATOM 3548 C CA . ILE A 1 435 ? -24.541 15.366 3.976 1.00 89.19 435 ILE A CA 1
ATOM 3549 C C . ILE A 1 435 ? -25.927 14.825 4.288 1.00 89.19 435 ILE A C 1
ATOM 3551 O O . ILE A 1 435 ? -26.931 15.504 4.058 1.00 89.19 435 ILE A O 1
ATOM 3555 N N . ILE A 1 436 ? -25.937 13.629 4.858 1.00 89.69 436 ILE A N 1
ATOM 3556 C CA . ILE A 1 436 ? -27.115 12.950 5.368 1.00 89.69 436 ILE A CA 1
ATOM 3557 C C . ILE A 1 436 ? -26.894 12.760 6.862 1.00 89.69 436 ILE A C 1
ATOM 3559 O O . ILE A 1 436 ? -25.819 12.342 7.297 1.00 89.69 436 ILE A O 1
ATOM 3563 N N . TYR A 1 437 ? -27.895 13.126 7.645 1.00 88.62 437 TYR A N 1
ATOM 3564 C CA . TYR A 1 437 ? -27.904 12.908 9.079 1.00 88.62 437 TYR A CA 1
ATOM 3565 C C . TYR A 1 437 ? -28.916 11.810 9.375 1.00 88.62 437 TYR A C 1
ATOM 3567 O O . TYR A 1 437 ? -30.077 11.913 8.977 1.00 88.62 437 TYR A O 1
ATOM 3575 N N . GLY A 1 438 ? -28.460 10.745 10.020 1.00 91.69 438 GLY A N 1
ATOM 3576 C CA . GLY A 1 438 ? -29.307 9.594 10.266 1.00 91.69 438 GLY A CA 1
ATOM 3577 C C . GLY A 1 438 ? -28.772 8.688 11.357 1.00 91.69 438 GLY A C 1
ATOM 3578 O O . GLY A 1 438 ? -27.585 8.715 11.694 1.00 91.69 438 GLY A O 1
ATOM 3579 N N . GLN A 1 439 ? -29.670 7.870 11.882 1.00 94.69 439 GLN A N 1
ATOM 3580 C CA . GLN A 1 439 ? -29.348 6.800 12.813 1.00 94.69 439 GLN A CA 1
ATOM 3581 C C . GLN A 1 439 ? -29.010 5.536 12.022 1.00 94.69 439 GLN A C 1
ATOM 3583 O O . GLN A 1 439 ? -29.735 5.179 11.093 1.00 94.69 439 GLN A O 1
ATOM 3588 N N . LEU A 1 440 ? -27.901 4.870 12.353 1.00 95.50 440 LEU A N 1
ATOM 3589 C CA . LEU A 1 440 ? -27.539 3.601 11.720 1.00 95.50 440 LEU A CA 1
ATOM 3590 C C . LEU A 1 440 ? -28.361 2.473 12.339 1.00 95.50 440 LEU A C 1
ATOM 3592 O O . LEU A 1 440 ? -28.107 2.097 13.475 1.00 95.50 440 LEU A O 1
ATOM 3596 N N . MET A 1 441 ? -29.309 1.918 11.593 1.00 95.75 441 MET A N 1
ATOM 3597 C CA . MET A 1 441 ? -30.202 0.878 12.109 1.00 95.75 441 MET A CA 1
ATOM 3598 C C . MET A 1 441 ? -29.643 -0.519 11.875 1.00 95.75 441 MET A C 1
ATOM 3600 O O . MET A 1 441 ? -29.707 -1.369 12.757 1.00 95.75 441 MET A O 1
ATOM 3604 N N . ASP A 1 442 ? -29.092 -0.760 10.685 1.00 94.75 442 ASP A N 1
ATOM 3605 C CA . ASP A 1 442 ? -28.567 -2.072 10.317 1.00 94.75 442 ASP A CA 1
ATOM 3606 C C . ASP A 1 442 ? -27.521 -1.977 9.196 1.00 94.75 442 ASP A C 1
ATOM 3608 O O . ASP A 1 442 ? -27.272 -0.909 8.624 1.00 94.75 442 ASP A O 1
ATOM 3612 N N . VAL A 1 443 ? -26.904 -3.109 8.867 1.00 94.12 443 VAL A N 1
ATOM 3613 C CA . VAL A 1 443 ? -26.009 -3.263 7.721 1.00 94.12 443 VAL A CA 1
ATOM 3614 C C . VAL A 1 443 ? -26.437 -4.476 6.911 1.00 94.12 443 VAL A C 1
ATOM 3616 O O . VAL A 1 443 ? -26.522 -5.586 7.429 1.00 94.12 443 VAL A O 1
ATOM 3619 N N . GLN A 1 444 ? -26.663 -4.256 5.621 1.00 94.12 444 GLN A N 1
ATOM 3620 C CA . GLN A 1 444 ? -26.903 -5.305 4.644 1.00 94.12 444 GLN A CA 1
ATOM 3621 C C . GLN A 1 444 ? -25.608 -5.608 3.892 1.00 94.12 444 GLN A C 1
ATOM 3623 O O . GLN A 1 444 ? -24.890 -4.691 3.480 1.00 94.12 444 GLN A O 1
ATOM 3628 N N . PHE A 1 445 ? -25.326 -6.894 3.686 1.00 94.44 445 PHE A N 1
ATOM 3629 C CA . PHE A 1 445 ? -24.230 -7.312 2.822 1.00 94.44 445 PHE A CA 1
ATOM 3630 C C . PHE A 1 445 ? -24.725 -7.530 1.401 1.00 94.44 445 PHE A C 1
ATOM 3632 O O . PHE A 1 445 ? -25.769 -8.143 1.184 1.00 94.44 445 PHE A O 1
ATOM 3639 N N . ILE A 1 446 ? -23.971 -7.003 0.445 1.00 92.94 446 ILE A N 1
ATOM 3640 C CA . ILE A 1 446 ? -24.259 -7.113 -0.982 1.00 92.94 446 ILE A CA 1
ATOM 3641 C C . ILE A 1 446 ? -23.230 -8.009 -1.663 1.00 92.94 446 ILE A C 1
ATOM 3643 O O . ILE A 1 446 ? -22.084 -8.109 -1.221 1.00 92.94 446 ILE A O 1
ATOM 3647 N N . ASP A 1 447 ? -23.652 -8.656 -2.749 1.00 93.94 447 ASP A N 1
ATOM 3648 C CA . ASP A 1 447 ? -22.836 -9.579 -3.538 1.00 93.94 447 ASP A CA 1
ATOM 3649 C C . ASP A 1 447 ? -21.794 -8.822 -4.388 1.00 93.94 447 ASP A C 1
ATOM 3651 O O . ASP A 1 447 ? -21.883 -8.675 -5.609 1.00 93.94 447 ASP A O 1
ATOM 3655 N N . ASN A 1 448 ? -20.836 -8.206 -3.694 1.00 93.06 448 ASN A N 1
ATOM 3656 C CA . ASN A 1 448 ? -19.847 -7.314 -4.273 1.00 93.06 448 ASN A CA 1
ATOM 3657 C C . ASN A 1 448 ? -18.609 -7.192 -3.385 1.00 93.06 448 ASN A C 1
ATOM 3659 O O . ASN A 1 448 ? -18.662 -6.650 -2.285 1.00 93.06 448 ASN A O 1
ATOM 3663 N N . ILE A 1 449 ? -17.467 -7.623 -3.906 1.00 94.69 449 ILE A N 1
ATOM 3664 C CA . ILE A 1 449 ? -16.196 -7.705 -3.196 1.00 94.69 449 ILE A CA 1
ATOM 3665 C C . ILE A 1 449 ? -15.565 -6.336 -2.930 1.00 94.69 449 ILE A C 1
ATOM 3667 O O . ILE A 1 449 ? -14.920 -6.135 -1.901 1.00 94.69 449 ILE A O 1
ATOM 3671 N N . CYS A 1 450 ? -15.774 -5.367 -3.824 1.00 93.94 450 CYS A N 1
ATOM 3672 C CA . CYS A 1 450 ? -15.247 -4.017 -3.662 1.00 93.94 450 CYS A CA 1
ATOM 3673 C C . CYS A 1 450 ? -15.969 -3.283 -2.534 1.00 93.94 450 CYS A C 1
ATOM 3675 O O . CYS A 1 450 ? -15.329 -2.607 -1.723 1.00 93.94 450 CYS A O 1
ATOM 3677 N N . THR A 1 451 ? -17.295 -3.415 -2.487 1.00 90.19 451 THR A N 1
ATOM 3678 C CA . THR A 1 451 ? -18.162 -2.695 -1.553 1.00 90.19 451 THR A CA 1
ATOM 3679 C C . THR A 1 451 ? -19.197 -3.639 -0.976 1.00 90.19 451 THR A C 1
ATOM 3681 O O . THR A 1 451 ? -20.310 -3.731 -1.460 1.00 90.19 451 THR A O 1
ATOM 3684 N N . ARG A 1 452 ? -18.803 -4.361 0.072 1.00 90.19 452 ARG A N 1
ATOM 3685 C CA . ARG A 1 452 ? -19.636 -5.409 0.678 1.00 90.19 452 ARG A CA 1
ATOM 3686 C C . ARG A 1 452 ? -20.749 -4.865 1.560 1.00 90.19 452 ARG A C 1
ATOM 3688 O O . ARG A 1 452 ? -21.757 -5.533 1.721 1.00 90.19 452 ARG A O 1
ATOM 3695 N N . ASP A 1 453 ? -20.569 -3.668 2.121 1.00 91.44 453 ASP A N 1
ATOM 3696 C CA . ASP A 1 453 ? -21.436 -3.149 3.182 1.00 91.44 453 ASP A CA 1
ATOM 3697 C C . ASP A 1 453 ? -22.333 -2.020 2.662 1.00 91.44 453 ASP A C 1
ATOM 3699 O O . ASP A 1 453 ? -21.840 -0.948 2.274 1.00 91.44 453 ASP A O 1
ATOM 3703 N N . GLN A 1 454 ? -23.644 -2.241 2.729 1.00 94.69 454 GLN A N 1
ATOM 3704 C CA . GLN A 1 454 ? -24.677 -1.232 2.538 1.00 94.69 454 GLN A CA 1
ATOM 3705 C C . GLN A 1 454 ? -25.286 -0.879 3.897 1.00 94.69 454 GLN A C 1
ATOM 3707 O O . GLN A 1 454 ? -25.847 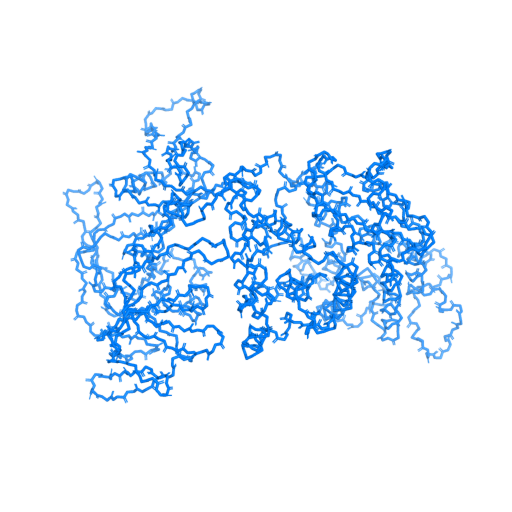-1.718 4.597 1.00 94.69 454 GLN A O 1
ATOM 3712 N N . LEU A 1 455 ? -25.132 0.378 4.297 1.00 95.12 455 LEU A N 1
ATOM 3713 C CA . LEU A 1 455 ? -25.627 0.891 5.566 1.00 95.12 455 LEU A CA 1
ATOM 3714 C C . LEU A 1 455 ? -27.108 1.221 5.430 1.00 95.12 455 LEU A C 1
ATOM 3716 O O . LEU A 1 455 ? -27.491 1.965 4.529 1.00 95.12 455 LEU A O 1
ATOM 3720 N N . ILE A 1 456 ? -27.913 0.700 6.347 1.00 96.19 456 ILE A N 1
ATOM 3721 C CA . ILE A 1 456 ? -29.334 0.996 6.449 1.00 96.19 456 ILE A CA 1
ATOM 3722 C C . ILE A 1 456 ? -29.505 2.057 7.523 1.00 96.19 456 ILE A C 1
ATOM 3724 O O . ILE A 1 456 ? -29.215 1.812 8.698 1.00 96.19 456 ILE A O 1
ATOM 3728 N N . ILE A 1 457 ? -29.974 3.234 7.123 1.00 96.06 457 ILE A N 1
ATOM 3729 C CA . ILE A 1 457 ? -30.126 4.367 8.031 1.00 96.06 457 ILE A CA 1
ATOM 3730 C C . ILE A 1 457 ? -31.569 4.854 8.064 1.00 96.06 457 ILE A C 1
ATOM 3732 O O . ILE A 1 457 ? -32.276 4.790 7.059 1.00 96.06 457 ILE A O 1
ATOM 3736 N N . THR A 1 458 ? -31.979 5.390 9.207 1.00 95.50 458 THR A N 1
ATOM 3737 C CA . THR A 1 458 ? -33.180 6.223 9.310 1.00 95.50 458 THR A CA 1
ATOM 3738 C C . THR A 1 458 ? -32.734 7.670 9.216 1.00 95.50 458 THR A C 1
ATOM 3740 O O . THR A 1 458 ? -31.993 8.147 10.080 1.00 95.50 458 THR A O 1
ATOM 3743 N N . ASN A 1 459 ? -33.133 8.371 8.156 1.00 90.31 459 ASN A N 1
ATOM 3744 C CA . ASN A 1 459 ? -32.849 9.791 8.013 1.00 90.31 459 ASN A CA 1
ATOM 3745 C C . ASN A 1 459 ? -33.645 10.553 9.074 1.00 90.31 459 ASN A C 1
ATOM 3747 O O . ASN A 1 459 ? -34.870 10.513 9.100 1.00 90.31 459 ASN A O 1
ATOM 3751 N N . LEU A 1 460 ? -32.952 11.264 9.958 1.00 85.75 460 LEU A N 1
ATOM 3752 C CA . LEU A 1 460 ? -33.584 11.907 11.114 1.00 85.75 460 LEU A CA 1
ATOM 3753 C C . LEU A 1 460 ? -34.342 13.193 10.754 1.00 85.75 460 LEU A C 1
ATOM 3755 O O . LEU A 1 460 ? -34.999 13.775 11.608 1.00 85.75 460 LEU A O 1
ATOM 3759 N N . LYS A 1 461 ? -34.258 13.642 9.495 1.00 81.56 461 LYS A N 1
ATOM 3760 C CA . LYS A 1 461 ? -35.028 14.776 8.973 1.00 81.56 461 LYS A CA 1
ATOM 3761 C C . LYS A 1 461 ? -36.284 14.332 8.227 1.00 81.56 461 LYS A C 1
ATOM 3763 O O . LYS A 1 461 ? -37.331 14.939 8.405 1.00 81.56 461 LYS A O 1
ATOM 3768 N N . THR A 1 462 ? -36.159 13.359 7.325 1.00 85.25 462 THR A N 1
ATOM 3769 C CA . THR A 1 462 ? -37.298 12.881 6.518 1.00 85.25 462 THR A CA 1
ATOM 3770 C C . THR A 1 462 ? -38.064 11.761 7.212 1.00 85.25 462 THR A C 1
ATOM 3772 O O . THR A 1 462 ? -39.186 11.471 6.821 1.00 85.25 462 THR A O 1
ATOM 3775 N N . HIS A 1 463 ? -37.467 11.141 8.235 1.00 87.50 463 HIS A N 1
ATOM 3776 C CA . HIS A 1 463 ? -37.924 9.901 8.868 1.00 87.50 463 HIS A CA 1
ATOM 3777 C C . HIS A 1 463 ? -38.020 8.711 7.900 1.00 87.50 463 HIS A C 1
ATOM 3779 O O . HIS A 1 463 ? -38.602 7.681 8.229 1.00 87.50 463 HIS A O 1
ATOM 3785 N N . GLU A 1 464 ? -37.401 8.823 6.723 1.00 92.50 464 GLU A N 1
ATOM 3786 C CA . GLU A 1 464 ? -37.373 7.771 5.714 1.00 92.50 464 GLU A CA 1
ATOM 3787 C C . GLU A 1 464 ? -36.148 6.870 5.876 1.00 92.50 464 GLU A C 1
ATOM 3789 O O . GLU A 1 464 ? -35.091 7.268 6.379 1.00 92.50 464 GLU A O 1
ATOM 3794 N N . LYS A 1 465 ? -36.296 5.630 5.411 1.00 94.56 465 LYS A N 1
ATOM 3795 C CA . LYS A 1 465 ? -35.219 4.646 5.372 1.00 94.56 465 LYS A CA 1
ATOM 3796 C C . LYS A 1 465 ? -34.374 4.855 4.116 1.00 94.56 465 LYS A C 1
ATOM 3798 O O . LYS A 1 465 ? -34.891 4.775 3.006 1.00 94.56 465 LYS A O 1
ATOM 3803 N N . GLU A 1 466 ? -33.070 5.044 4.287 1.00 94.38 466 GLU A N 1
ATOM 3804 C CA . GLU A 1 466 ? -32.116 5.210 3.187 1.00 94.38 466 GLU A CA 1
ATOM 3805 C C . GLU A 1 466 ? -31.027 4.130 3.215 1.00 94.38 466 GLU A C 1
ATOM 3807 O O . GLU A 1 466 ? -30.651 3.614 4.271 1.00 94.38 466 GLU A O 1
ATOM 3812 N N . TYR A 1 467 ? -30.496 3.808 2.033 1.00 95.00 467 TYR A N 1
ATOM 3813 C CA . TYR A 1 467 ? -29.484 2.773 1.837 1.00 95.00 467 TYR A CA 1
ATOM 3814 C C . TYR A 1 467 ? -28.202 3.397 1.290 1.00 95.00 467 TYR A C 1
ATOM 3816 O O . TYR A 1 467 ? -28.155 3.853 0.147 1.00 95.00 467 TYR A O 1
ATOM 3824 N N . LEU A 1 468 ? -27.144 3.415 2.100 1.00 94.19 468 LEU A N 1
ATOM 3825 C CA . LEU A 1 468 ? -25.889 4.085 1.765 1.00 94.19 468 LEU A CA 1
ATOM 3826 C C . LEU A 1 468 ? -24.760 3.080 1.544 1.00 94.19 468 LEU A C 1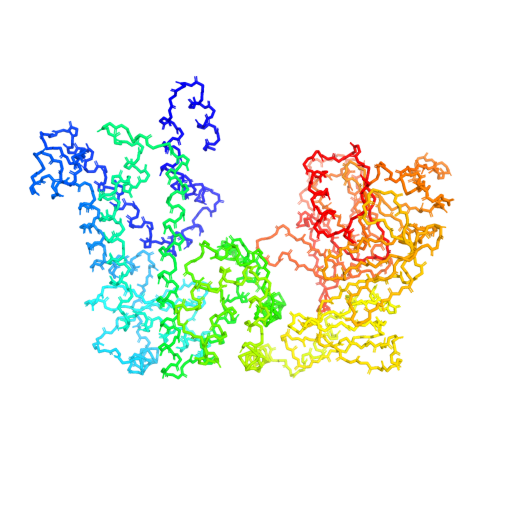
ATOM 3828 O O . LEU A 1 468 ? -24.397 2.319 2.437 1.00 94.19 468 LEU A O 1
ATOM 3832 N N . GLU A 1 469 ? -24.123 3.124 0.379 1.00 92.00 469 GLU A N 1
ATOM 3833 C CA . GLU A 1 469 ? -22.920 2.331 0.117 1.00 92.00 469 GLU A CA 1
ATOM 3834 C C . GLU A 1 469 ? -21.748 2.849 0.968 1.00 92.00 469 GLU A C 1
ATOM 3836 O O . GLU A 1 469 ? -21.249 3.962 0.771 1.00 92.00 469 GLU A O 1
ATOM 3841 N N . SER A 1 470 ? -21.270 2.040 1.915 1.00 88.75 470 SER A N 1
ATOM 3842 C CA . SER A 1 470 ? -20.253 2.445 2.903 1.00 88.75 470 SER A CA 1
ATOM 3843 C C . SER A 1 470 ? -18.982 3.046 2.277 1.00 88.75 470 SER A C 1
ATOM 3845 O O . SER A 1 470 ? -18.379 3.986 2.807 1.00 88.75 470 SER A O 1
ATOM 3847 N N . ALA A 1 471 ? -18.581 2.560 1.101 1.00 89.12 471 ALA A N 1
ATOM 3848 C CA . ALA A 1 471 ? -17.402 3.032 0.390 1.00 89.12 471 ALA A CA 1
ATOM 3849 C C . ALA A 1 471 ? -17.534 4.466 -0.141 1.00 89.12 471 ALA A C 1
ATOM 3851 O O . ALA A 1 471 ? -16.512 5.146 -0.276 1.00 89.12 471 ALA A O 1
ATOM 3852 N N . LEU A 1 472 ? -18.749 4.967 -0.377 1.00 92.31 472 LEU A N 1
ATOM 3853 C CA . LEU A 1 472 ? -18.992 6.332 -0.850 1.00 92.31 472 LEU A CA 1
ATOM 3854 C C . LEU A 1 472 ? -19.114 7.342 0.291 1.00 92.31 472 LEU A C 1
ATOM 3856 O O . LEU A 1 472 ? -18.889 8.532 0.067 1.00 92.31 472 LEU A O 1
ATOM 3860 N N . PHE A 1 473 ? -19.378 6.897 1.519 1.00 93.25 473 PHE A N 1
ATOM 3861 C CA . PHE A 1 473 ? -19.651 7.787 2.644 1.00 93.25 473 PHE A CA 1
ATOM 3862 C C . PHE A 1 473 ? -18.543 7.775 3.702 1.00 93.25 473 PHE A C 1
ATOM 3864 O O . PHE A 1 473 ? -17.864 6.783 3.963 1.00 93.25 473 PHE A O 1
ATOM 3871 N N . LEU A 1 474 ? -18.289 8.943 4.286 1.00 90.88 474 LEU A N 1
ATOM 3872 C CA . LEU A 1 474 ? -17.567 9.080 5.547 1.00 90.88 474 LEU A CA 1
ATOM 3873 C C . LEU A 1 474 ? -18.600 9.135 6.656 1.00 90.88 474 LEU A C 1
ATOM 3875 O O . LEU A 1 474 ? -19.565 9.882 6.535 1.00 90.88 474 LEU A O 1
ATOM 3879 N N . ARG A 1 475 ? -18.352 8.399 7.732 1.00 91.00 475 ARG A N 1
ATOM 3880 C CA . ARG A 1 475 ? -19.228 8.330 8.894 1.00 91.00 475 ARG A CA 1
ATOM 3881 C C . ARG A 1 475 ? -18.544 9.000 10.083 1.00 91.00 475 ARG A C 1
ATOM 3883 O O . ARG A 1 475 ? -17.450 8.588 10.466 1.00 91.00 475 ARG A O 1
ATOM 3890 N N . ASN A 1 476 ? -19.176 10.027 10.643 1.00 89.81 476 ASN A N 1
ATOM 3891 C CA . ASN A 1 476 ? -18.752 10.667 11.889 1.00 89.81 476 ASN A CA 1
ATOM 3892 C C . ASN A 1 476 ? -19.889 10.545 12.903 1.00 89.81 476 ASN A C 1
ATOM 3894 O O . ASN A 1 476 ? -20.983 11.020 12.609 1.00 89.81 476 ASN A O 1
ATOM 3898 N N . GLN A 1 477 ? -19.634 9.901 14.044 1.00 89.94 477 GLN A N 1
ATOM 3899 C CA . GLN A 1 477 ? -20.625 9.801 15.117 1.00 89.94 477 GLN A CA 1
ATOM 3900 C C . GLN A 1 477 ? -20.911 11.190 15.678 1.00 89.94 477 GLN A C 1
ATOM 3902 O O . GLN A 1 477 ? -19.987 12.006 15.791 1.00 89.94 477 GLN A O 1
ATOM 3907 N N . ILE A 1 478 ? -22.173 11.430 16.003 1.00 90.56 478 ILE A N 1
ATOM 3908 C CA . ILE A 1 478 ? -22.613 12.590 16.762 1.00 90.56 478 ILE A CA 1
ATOM 3909 C C . ILE A 1 478 ? -23.573 12.129 17.855 1.00 90.56 478 ILE A C 1
ATOM 3911 O O . ILE A 1 478 ? -24.185 11.078 17.723 1.00 90.56 478 ILE A O 1
ATOM 3915 N N . ASP A 1 479 ? -23.699 12.932 18.898 1.00 89.25 479 ASP A N 1
ATOM 3916 C CA . ASP A 1 479 ? -24.619 12.726 20.005 1.00 89.25 479 ASP A CA 1
ATOM 3917 C C . ASP A 1 479 ? -25.369 14.059 20.172 1.00 89.25 479 ASP A C 1
ATOM 3919 O O . ASP A 1 479 ? -24.798 15.059 20.625 1.00 89.25 479 ASP A O 1
ATOM 3923 N N . LEU A 1 480 ? -26.607 14.139 19.672 1.00 86.31 480 LEU A N 1
ATOM 3924 C CA . LEU A 1 480 ? -27.416 15.352 19.813 1.00 86.31 480 LEU A CA 1
ATOM 3925 C C . LEU A 1 480 ? -27.817 15.587 21.270 1.00 86.31 480 LEU A C 1
ATOM 3927 O O . LEU A 1 480 ? -28.027 14.654 22.035 1.00 86.31 480 LEU A O 1
ATOM 3931 N N . GLY A 1 481 ? -27.930 16.858 21.648 1.00 86.88 481 GLY A N 1
ATOM 3932 C CA . GLY A 1 481 ? -28.231 17.271 23.019 1.00 86.88 481 GLY A CA 1
ATOM 3933 C C . GLY A 1 481 ? -27.043 17.164 23.977 1.00 86.88 481 GLY A C 1
ATOM 3934 O O . GLY A 1 481 ? -27.138 17.641 25.103 1.00 86.88 481 GLY A O 1
ATOM 3935 N N . GLU A 1 482 ? -25.911 16.615 23.530 1.00 90.50 482 GLU A N 1
ATOM 3936 C CA . GLU A 1 482 ? -24.741 16.398 24.376 1.00 90.50 482 GLU A CA 1
ATOM 3937 C C . GLU A 1 482 ? -23.710 17.526 24.301 1.00 90.50 482 GLU A C 1
ATOM 3939 O O . GLU A 1 482 ? -23.605 18.277 23.323 1.00 90.50 482 GLU A O 1
ATOM 3944 N N . THR A 1 483 ? -22.903 17.613 25.359 1.00 89.31 483 THR A N 1
ATOM 3945 C CA . THR A 1 483 ? -21.856 18.627 25.515 1.00 89.31 483 THR A CA 1
ATOM 3946 C C . THR A 1 483 ? -20.552 18.208 24.835 1.00 89.31 483 THR A C 1
ATOM 3948 O O . THR A 1 483 ? -20.049 17.098 25.032 1.00 89.31 483 THR A O 1
ATOM 3951 N N . TYR A 1 484 ? -19.945 19.136 24.093 1.00 89.12 484 TYR A N 1
ATOM 3952 C CA . TYR A 1 484 ? -18.663 18.988 23.405 1.00 89.12 484 TYR A CA 1
ATOM 3953 C C . TYR A 1 484 ? -17.675 20.100 23.783 1.00 89.12 484 TYR A C 1
ATOM 3955 O O . TYR A 1 484 ? -18.048 21.265 23.900 1.00 89.12 484 TYR A O 1
ATOM 3963 N N . TYR A 1 485 ? -16.382 19.757 23.848 1.00 86.56 485 TYR A N 1
ATOM 3964 C CA . TYR A 1 485 ? -15.279 20.703 24.088 1.00 86.56 485 TYR A CA 1
ATOM 3965 C C . TYR A 1 485 ? -14.357 20.806 22.864 1.00 86.56 485 TYR A C 1
ATOM 3967 O O . TYR A 1 485 ? -13.426 20.018 22.688 1.00 86.56 485 TYR A O 1
ATOM 3975 N N . LEU A 1 486 ? -14.606 21.780 21.981 1.00 78.81 486 LEU A N 1
ATOM 3976 C CA . LEU A 1 486 ? -13.899 21.900 20.693 1.00 78.81 486 LEU A CA 1
ATOM 3977 C C . LEU A 1 486 ? -12.450 22.419 20.825 1.00 78.81 486 LEU A C 1
ATOM 3979 O O . LEU A 1 486 ? -11.538 21.904 20.170 1.00 78.81 486 LEU A O 1
ATOM 3983 N N . LYS A 1 487 ? -12.238 23.465 21.631 1.00 67.19 487 LYS A N 1
ATOM 3984 C CA . LYS A 1 487 ? -10.944 24.070 22.009 1.00 67.19 487 LYS A CA 1
ATOM 3985 C C . LYS A 1 487 ? -11.128 24.768 23.359 1.00 67.19 487 LYS A C 1
ATOM 3987 O O . LYS A 1 487 ? -12.239 25.208 23.605 1.00 67.19 487 LYS A O 1
ATOM 3992 N N . LYS A 1 488 ? -10.048 24.858 24.152 1.00 54.56 488 LYS A N 1
ATOM 3993 C CA . LYS A 1 488 ? -9.972 25.430 25.512 1.00 54.56 488 LYS A CA 1
ATOM 3994 C C . LYS A 1 488 ? -11.254 26.145 25.987 1.00 54.56 488 LYS A C 1
ATOM 3996 O O . LYS A 1 488 ? -11.461 27.322 25.708 1.00 54.56 488 LYS A O 1
ATOM 4001 N N . ASP A 1 489 ? -12.054 25.325 26.668 1.00 59.06 489 ASP A N 1
ATOM 4002 C CA . ASP A 1 489 ? -12.756 25.606 27.925 1.00 59.06 489 ASP A CA 1
ATOM 4003 C C . ASP A 1 489 ? -14.196 26.135 27.911 1.00 59.06 489 ASP A C 1
ATOM 4005 O O . ASP A 1 489 ? -14.776 26.214 28.988 1.00 59.06 489 ASP A O 1
ATOM 4009 N N . SER A 1 490 ? -14.847 26.361 26.760 1.00 73.31 490 SER A N 1
ATOM 4010 C CA . SER A 1 490 ? -16.312 26.543 26.766 1.00 73.31 490 SER A CA 1
ATOM 4011 C C . SER A 1 490 ? -17.067 25.257 26.384 1.00 73.31 490 SER A C 1
ATOM 4013 O O . SER A 1 490 ? -16.885 24.751 25.267 1.00 73.31 490 SER A O 1
ATOM 4015 N N . PRO A 1 491 ? -17.907 24.703 27.284 1.00 85.44 491 PRO A N 1
ATOM 4016 C CA . PRO A 1 491 ? -18.819 23.624 26.931 1.00 85.44 491 PRO A CA 1
ATOM 4017 C C . PRO A 1 491 ? -19.839 24.125 25.913 1.00 85.44 491 PRO A C 1
ATOM 4019 O O . PRO A 1 491 ? -20.433 25.191 26.077 1.00 85.44 491 PRO A O 1
ATOM 4022 N N . LEU A 1 492 ? -20.036 23.341 24.856 1.00 88.56 492 LEU A N 1
ATOM 4023 C CA . LEU A 1 492 ? -21.011 23.627 23.813 1.00 88.56 492 LEU A CA 1
ATOM 4024 C C . LEU A 1 492 ? -21.951 22.438 23.642 1.00 88.56 492 LEU A C 1
ATOM 4026 O O . LEU A 1 492 ? -21.495 21.337 23.335 1.00 88.56 492 LEU A O 1
ATOM 4030 N N . VAL A 1 493 ? -23.251 22.665 23.791 1.00 89.81 493 VAL A N 1
ATOM 4031 C CA . VAL A 1 493 ? -24.280 21.640 23.586 1.00 89.81 493 VAL A CA 1
ATOM 4032 C C . VAL A 1 493 ? -24.635 21.573 22.107 1.00 89.81 493 VAL A C 1
ATOM 4034 O O . VAL A 1 493 ? -24.978 22.592 21.505 1.00 89.81 493 VAL A O 1
ATOM 4037 N N . LEU A 1 494 ? -24.548 20.394 21.493 1.00 89.94 494 LEU A N 1
ATOM 4038 C CA . LEU A 1 494 ? -24.908 20.212 20.087 1.00 89.94 494 LEU A CA 1
ATOM 4039 C C . LEU A 1 494 ? -26.434 20.110 19.940 1.00 89.94 494 LEU A C 1
ATOM 4041 O O . LEU A 1 494 ? -27.014 19.057 20.173 1.00 89.94 494 LEU A O 1
ATOM 4045 N N . LYS A 1 495 ? -27.093 21.190 19.513 1.00 88.56 495 LYS A N 1
ATOM 4046 C CA . LYS A 1 495 ? -28.558 21.234 19.357 1.00 88.56 495 LYS A CA 1
ATOM 4047 C C . LYS A 1 495 ? -29.039 20.565 18.069 1.00 88.56 495 LYS A C 1
ATOM 4049 O O . LYS A 1 495 ? -30.126 20.004 18.029 1.00 88.56 495 LYS A O 1
ATOM 4054 N N . GLY A 1 496 ? -28.265 20.675 16.992 1.00 84.50 496 GLY A N 1
ATOM 4055 C CA . GLY A 1 496 ? -28.691 20.172 15.690 1.00 84.50 496 GLY A CA 1
ATOM 4056 C C . GLY A 1 496 ? -27.754 20.531 14.545 1.00 84.50 496 GLY A C 1
ATOM 4057 O O . GLY A 1 496 ? -26.623 20.982 14.741 1.00 84.50 496 GLY A O 1
ATOM 4058 N N . ILE A 1 497 ? -28.240 20.322 13.321 1.00 82.94 497 ILE A N 1
ATOM 4059 C CA . ILE A 1 497 ? -27.490 20.531 12.080 1.00 82.94 497 ILE A CA 1
ATOM 4060 C C . ILE A 1 497 ? -28.324 21.361 11.102 1.00 82.94 497 ILE A C 1
ATOM 4062 O O . ILE A 1 497 ? -29.444 20.989 10.759 1.00 82.94 497 ILE A O 1
ATOM 4066 N N . GLN A 1 498 ? -27.747 22.443 10.578 1.00 80.19 498 GLN A N 1
ATOM 4067 C CA . GLN A 1 498 ? -28.340 23.238 9.502 1.00 80.19 498 GLN A CA 1
ATOM 4068 C C . GLN A 1 498 ? -27.856 22.718 8.138 1.00 80.19 498 GLN A C 1
ATOM 4070 O O . GLN A 1 498 ? -26.662 22.786 7.829 1.00 80.19 498 GLN A O 1
ATOM 4075 N N . LYS A 1 499 ? -28.770 22.185 7.311 1.00 64.88 499 LYS A N 1
ATOM 4076 C CA . LYS A 1 499 ? -28.431 21.516 6.033 1.00 64.88 499 LYS A CA 1
ATOM 4077 C C . LYS A 1 499 ? -27.994 22.494 4.934 1.00 64.88 499 LYS A C 1
ATOM 4079 O O . LYS A 1 499 ? -27.039 22.188 4.224 1.00 64.88 499 LYS A O 1
ATOM 4084 N N . GLU A 1 500 ? -28.654 23.647 4.821 1.00 66.75 500 GLU A N 1
ATOM 4085 C CA . GLU A 1 500 ? -28.394 24.651 3.770 1.00 66.75 500 GLU A CA 1
ATOM 4086 C C . GLU A 1 500 ? -26.962 25.187 3.844 1.00 66.75 500 GLU A C 1
ATOM 4088 O O . GLU A 1 500 ? -26.231 25.167 2.855 1.00 66.75 500 GLU A O 1
ATOM 4093 N N . GLU A 1 501 ? -26.511 25.536 5.049 1.00 64.06 501 GLU A N 1
ATOM 4094 C CA . GLU A 1 501 ? -25.166 26.073 5.276 1.00 64.06 501 GLU A CA 1
ATOM 4095 C C . GLU A 1 501 ? -24.133 25.013 5.692 1.00 64.06 501 GLU A C 1
ATOM 4097 O O . GLU A 1 501 ? -22.937 25.297 5.788 1.00 64.06 501 GLU A O 1
ATOM 4102 N N . ARG A 1 502 ? -24.568 23.761 5.904 1.00 82.31 502 ARG A N 1
ATOM 4103 C CA . ARG A 1 502 ? -23.733 22.636 6.369 1.00 82.31 502 ARG A CA 1
ATOM 4104 C C . ARG A 1 502 ? -23.000 22.969 7.673 1.00 82.31 502 ARG A C 1
ATOM 4106 O O . ARG A 1 502 ? -21.793 22.719 7.804 1.00 82.31 502 ARG A O 1
ATOM 4113 N N . ASN A 1 503 ? -23.741 23.511 8.635 1.00 88.38 503 ASN A N 1
ATOM 4114 C CA . ASN A 1 503 ? -23.238 23.951 9.933 1.00 88.38 503 ASN A CA 1
ATOM 4115 C C . ASN A 1 503 ? -23.768 23.062 11.065 1.00 88.38 503 ASN A C 1
ATOM 4117 O O . ASN A 1 503 ? -24.933 22.673 11.077 1.00 88.38 503 ASN A O 1
ATOM 4121 N N . TYR A 1 504 ? -22.908 22.767 12.038 1.00 88.75 504 TYR A N 1
ATOM 4122 C CA . TYR A 1 504 ? -23.340 22.353 13.370 1.00 88.75 504 TYR A CA 1
ATOM 4123 C C . TYR A 1 504 ? -23.934 23.559 14.095 1.00 88.75 504 TYR A C 1
ATOM 4125 O O . TYR A 1 504 ? -23.366 24.653 14.008 1.00 88.75 504 TYR A O 1
ATOM 4133 N N . ILE A 1 505 ? -25.019 23.339 14.830 1.00 89.38 505 ILE A N 1
ATOM 4134 C CA . ILE A 1 505 ? -25.652 24.327 15.699 1.00 89.38 505 ILE A CA 1
ATOM 4135 C C . ILE A 1 505 ? -25.312 23.965 17.142 1.00 89.38 505 ILE A C 1
ATOM 4137 O O . ILE A 1 505 ? -25.761 22.938 17.651 1.00 89.38 505 ILE A O 1
ATOM 4141 N N . PHE A 1 506 ? -24.525 24.814 17.788 1.00 90.44 506 PHE A N 1
ATOM 4142 C CA . PHE A 1 506 ? -24.158 24.690 19.190 1.00 90.44 506 PHE A CA 1
ATOM 4143 C C . PHE A 1 506 ? -24.865 25.748 20.036 1.00 90.44 506 PHE A C 1
ATOM 4145 O O . PHE A 1 506 ? -25.121 26.846 19.545 1.00 90.44 506 PHE A O 1
ATOM 4152 N N . LEU A 1 507 ? -25.124 25.435 21.300 1.00 89.81 507 LEU A N 1
ATOM 4153 C CA . LEU A 1 507 ? -25.510 26.391 22.336 1.00 89.81 507 LEU A CA 1
ATOM 4154 C C . LEU A 1 507 ? -24.384 26.498 23.368 1.00 89.81 507 LEU A C 1
ATOM 4156 O O . LEU A 1 507 ? -23.797 25.476 23.728 1.00 89.81 507 LEU A O 1
ATOM 4160 N N . ASP A 1 508 ? -24.070 27.710 23.823 1.00 85.44 508 ASP A N 1
ATOM 4161 C CA . ASP A 1 508 ? -23.255 27.897 25.030 1.00 85.44 508 ASP A CA 1
ATOM 4162 C C . ASP A 1 508 ? -24.107 27.789 26.309 1.00 85.44 508 ASP A C 1
ATOM 4164 O O . ASP A 1 508 ? -25.319 27.581 26.258 1.00 85.44 508 ASP A O 1
ATOM 4168 N N . GLN A 1 509 ? -23.466 27.953 27.469 1.00 81.06 509 GLN A N 1
ATOM 4169 C CA . GLN A 1 509 ? -24.132 27.946 28.779 1.00 81.06 509 GLN A CA 1
ATOM 4170 C C . GLN A 1 509 ? -25.179 29.062 28.944 1.00 81.06 509 GLN A C 1
ATOM 4172 O O . GLN A 1 509 ? -26.085 28.929 29.760 1.00 81.06 509 GLN A O 1
ATOM 4177 N N . ASN A 1 510 ? -25.084 30.136 28.155 1.00 83.19 510 ASN A N 1
ATOM 4178 C CA . ASN A 1 510 ? -26.009 31.267 28.166 1.00 83.19 510 ASN A CA 1
ATOM 4179 C C . ASN A 1 510 ? -27.111 31.126 27.097 1.00 83.19 510 ASN A C 1
ATOM 4181 O O . ASN A 1 510 ? -27.824 32.089 26.824 1.00 83.19 510 ASN A O 1
ATOM 4185 N N . ASN A 1 511 ? -27.250 29.946 26.475 1.00 82.69 511 ASN A N 1
ATOM 4186 C CA . ASN A 1 511 ? -28.159 29.665 25.360 1.00 82.69 511 ASN A CA 1
ATOM 4187 C C . ASN A 1 511 ? -27.914 30.496 24.086 1.00 82.69 511 ASN A C 1
ATOM 4189 O O . ASN A 1 511 ? -28.776 30.541 23.203 1.00 82.69 511 ASN A O 1
ATOM 4193 N N . ASN A 1 512 ? -26.738 31.104 23.925 1.00 86.19 512 ASN A N 1
ATOM 4194 C CA . ASN A 1 512 ? -26.368 31.751 22.672 1.00 86.19 512 ASN A CA 1
ATOM 4195 C C . ASN A 1 512 ? -26.062 30.696 21.610 1.00 86.19 512 ASN A C 1
ATOM 4197 O O . ASN A 1 512 ? -25.308 29.745 21.835 1.00 86.19 512 ASN A O 1
ATOM 4201 N N . GLN A 1 513 ? -26.621 30.887 20.418 1.00 88.69 513 GLN A N 1
ATOM 4202 C CA . GLN A 1 513 ? -26.447 29.964 19.307 1.00 88.69 513 GLN A CA 1
ATOM 4203 C C . GLN A 1 513 ? -25.169 30.260 18.514 1.00 88.69 513 GLN A C 1
ATOM 4205 O O . GLN A 1 513 ? -24.987 31.348 17.973 1.00 88.69 513 GLN A O 1
ATOM 4210 N N . PHE A 1 514 ? -24.316 29.248 18.356 1.00 86.12 514 PHE A N 1
ATOM 4211 C CA . PHE A 1 514 ? -23.111 29.296 17.534 1.00 86.12 514 PHE A CA 1
ATOM 4212 C C . PHE A 1 514 ? -23.206 28.326 16.373 1.00 86.12 514 PHE A C 1
ATOM 4214 O O . PHE A 1 514 ? -23.541 27.154 16.533 1.00 86.12 514 PHE A O 1
ATOM 4221 N N . GLN A 1 515 ? -22.802 28.792 15.199 1.00 88.44 515 GLN A N 1
ATOM 4222 C CA . GLN A 1 515 ? -22.703 27.947 14.022 1.00 88.44 515 GLN A CA 1
ATOM 4223 C C . GLN A 1 515 ? -21.245 27.610 13.712 1.00 88.44 515 GLN A C 1
ATOM 4225 O O . GLN A 1 515 ? -20.356 28.468 13.736 1.00 88.44 515 GLN A O 1
ATOM 4230 N N . LYS A 1 516 ? -20.974 26.335 13.421 1.00 87.56 516 LYS A N 1
ATOM 4231 C CA . LYS A 1 516 ? -19.636 25.861 13.043 1.00 87.56 516 LYS A CA 1
ATOM 4232 C C . LYS A 1 516 ? -19.709 25.000 11.780 1.00 87.56 516 LYS A C 1
ATOM 4234 O O . LYS A 1 516 ? -20.380 23.971 11.799 1.00 87.56 516 LYS A O 1
ATOM 4239 N N . PRO A 1 517 ? -18.954 25.312 10.712 1.00 88.44 517 PRO A N 1
ATOM 4240 C CA . PRO A 1 517 ? -18.999 24.529 9.478 1.00 88.44 517 PRO A CA 1
ATOM 4241 C C . PRO A 1 517 ? -18.572 23.075 9.675 1.00 88.44 517 PRO A C 1
ATOM 4243 O O . PRO A 1 517 ? -17.450 22.813 10.127 1.00 88.44 517 PRO A O 1
ATOM 4246 N N . ILE A 1 518 ? -19.403 22.121 9.246 1.00 85.69 518 ILE A N 1
ATOM 4247 C CA . ILE A 1 518 ? -19.147 20.674 9.376 1.00 85.69 518 ILE A CA 1
ATOM 4248 C C . ILE A 1 518 ? -17.840 20.279 8.685 1.00 85.69 518 ILE A C 1
ATOM 4250 O O . ILE A 1 518 ? -17.055 19.475 9.180 1.00 85.69 518 ILE A O 1
ATOM 4254 N N . LEU A 1 519 ? -17.553 20.891 7.535 1.00 82.00 519 LEU A N 1
ATOM 4255 C CA . LEU A 1 519 ? -16.378 20.567 6.723 1.00 82.00 519 LEU A CA 1
ATOM 4256 C C . LEU A 1 519 ? -15.047 21.005 7.356 1.00 82.00 519 LEU A C 1
ATOM 4258 O O . LEU A 1 519 ? -13.997 20.455 6.999 1.00 82.00 519 LEU A O 1
ATOM 4262 N N . LYS A 1 520 ? -15.082 22.008 8.243 1.00 84.88 520 LYS A N 1
ATOM 4263 C CA . LYS A 1 520 ? -13.903 22.600 8.899 1.00 84.88 520 LYS A CA 1
ATOM 4264 C C . LYS A 1 520 ? -13.779 22.185 10.368 1.00 84.88 520 LYS A C 1
ATOM 4266 O O . LYS A 1 520 ? -12.690 22.294 10.930 1.00 84.88 520 LYS A O 1
ATOM 4271 N N . THR A 1 521 ? -14.854 21.678 10.963 1.00 86.88 521 THR A N 1
ATOM 4272 C CA . THR A 1 521 ? -14.927 21.339 12.385 1.00 86.88 521 THR A CA 1
ATOM 4273 C C . THR A 1 521 ? -14.700 19.847 12.579 1.00 86.88 521 THR A C 1
ATOM 4275 O O . THR A 1 521 ? -15.407 19.017 12.014 1.00 86.88 521 THR A O 1
ATOM 4278 N N . LYS A 1 522 ? -13.682 19.493 13.368 1.00 87.81 522 LYS A N 1
ATOM 4279 C CA . LYS A 1 522 ? -13.456 18.110 13.797 1.00 87.81 522 LYS A CA 1
ATOM 4280 C C . LYS A 1 522 ? -14.089 17.938 15.166 1.00 87.81 522 LYS A C 1
ATOM 4282 O O . LYS A 1 522 ? -13.596 18.533 16.120 1.00 87.81 522 LYS A O 1
ATOM 4287 N N . LEU A 1 523 ? -15.152 17.149 15.234 1.00 88.31 523 LEU A N 1
ATOM 4288 C CA . LEU A 1 523 ? -15.864 16.910 16.478 1.00 88.31 523 LEU A CA 1
ATOM 4289 C C . LEU A 1 523 ? -15.030 15.968 17.380 1.00 88.31 523 LEU A C 1
ATOM 4291 O O . LEU A 1 523 ? -14.569 14.929 16.889 1.00 88.31 523 LEU A O 1
ATOM 4295 N N . PRO A 1 524 ? -14.738 16.345 18.638 1.00 89.50 524 PRO A N 1
ATOM 4296 C CA . PRO A 1 524 ? -14.220 15.432 19.656 1.00 89.50 524 PRO A CA 1
ATOM 4297 C C . PRO A 1 524 ? -15.325 14.472 20.119 1.00 89.50 524 PRO A C 1
ATOM 4299 O O . PRO A 1 524 ? -16.458 14.568 19.658 1.00 89.50 524 PRO A O 1
ATOM 4302 N N . ASN A 1 525 ? -15.000 13.558 21.032 1.00 88.81 525 ASN A N 1
ATOM 4303 C CA . ASN A 1 525 ? -16.043 12.820 21.748 1.00 88.81 525 ASN A CA 1
ATOM 4304 C C . ASN A 1 525 ? -16.841 13.775 22.645 1.00 88.81 525 ASN A C 1
ATOM 4306 O O . ASN A 1 525 ? -16.276 14.744 23.164 1.00 88.81 525 ASN A O 1
ATOM 4310 N N . SER A 1 526 ? -18.127 13.487 22.816 1.00 89.31 526 SER A N 1
ATOM 4311 C CA . SER A 1 526 ? -18.984 14.166 23.786 1.00 89.31 526 SER A CA 1
ATOM 4312 C C . SER A 1 526 ? -18.571 13.824 25.219 1.00 89.31 526 SER A C 1
ATOM 4314 O O . SER A 1 526 ? -17.890 12.824 25.475 1.00 89.31 526 SER A O 1
ATOM 4316 N N . VAL A 1 527 ? -19.012 14.645 26.173 1.00 86.88 527 VAL A N 1
ATOM 4317 C CA . VAL A 1 527 ? -18.889 14.340 27.608 1.00 86.88 527 VAL A CA 1
ATOM 4318 C C . VAL A 1 527 ? -19.708 13.104 27.988 1.00 86.88 527 VAL A C 1
ATOM 4320 O O . VAL A 1 527 ? -19.316 12.394 28.913 1.00 86.88 527 VAL A O 1
ATOM 4323 N N . ALA A 1 528 ? -20.784 12.802 27.252 1.00 87.50 528 ALA A N 1
ATOM 4324 C CA . ALA A 1 528 ? -21.591 11.595 27.431 1.00 87.50 528 ALA A CA 1
ATOM 4325 C C . ALA A 1 528 ? -20.731 10.332 27.482 1.00 87.50 528 ALA A C 1
ATOM 4327 O O . ALA A 1 528 ? -20.946 9.474 28.325 1.00 87.50 528 ALA A O 1
ATOM 4328 N N . LEU A 1 529 ? -19.687 10.253 26.648 1.00 88.25 529 LEU A N 1
ATOM 4329 C CA . LEU A 1 529 ? -18.775 9.112 26.641 1.00 88.25 529 LEU A CA 1
ATOM 4330 C C . LEU A 1 529 ? -18.106 8.878 28.000 1.00 88.25 529 LEU A C 1
ATOM 4332 O O . LEU A 1 529 ? -17.873 7.731 28.354 1.00 88.25 529 LEU A O 1
ATOM 4336 N N . ILE A 1 530 ? -17.780 9.946 28.735 1.00 88.12 530 ILE A N 1
ATOM 4337 C CA . ILE A 1 530 ? -17.176 9.861 30.069 1.00 88.12 530 ILE A CA 1
ATOM 4338 C C . ILE A 1 530 ? -18.244 9.598 31.130 1.00 88.12 530 ILE A C 1
ATOM 4340 O O . ILE A 1 530 ? -18.036 8.743 31.980 1.00 88.12 530 ILE A O 1
ATOM 4344 N N . LYS A 1 531 ? -19.392 10.281 31.059 1.00 85.75 531 LYS A N 1
ATOM 4345 C CA . LYS A 1 531 ? -20.509 10.084 32.000 1.00 85.75 531 LYS A CA 1
ATOM 4346 C C . LYS A 1 531 ? -21.053 8.653 31.952 1.00 85.75 531 LYS A C 1
ATOM 4348 O O . LYS A 1 531 ? -21.261 8.043 32.990 1.00 85.75 531 LYS A O 1
ATOM 4353 N N . ASN A 1 532 ? -21.160 8.077 30.757 1.00 88.31 532 ASN A N 1
ATOM 4354 C CA . ASN A 1 532 ? -21.624 6.705 30.539 1.00 88.31 532 ASN A CA 1
ATOM 4355 C C . ASN A 1 532 ? -20.625 5.637 31.017 1.00 88.31 532 ASN A C 1
ATOM 4357 O O . ASN A 1 532 ? -20.912 4.448 30.893 1.00 88.31 532 ASN A O 1
ATOM 4361 N N . LEU A 1 533 ? -19.452 6.027 31.537 1.00 88.81 533 LEU A N 1
ATOM 4362 C CA . LEU A 1 533 ? -18.538 5.082 32.176 1.00 88.81 533 LEU A CA 1
ATOM 4363 C C . LEU A 1 533 ? -19.001 4.675 33.572 1.00 88.81 533 LEU A C 1
ATOM 4365 O O . LEU A 1 533 ? -18.526 3.655 34.065 1.00 88.81 533 LEU A O 1
ATOM 4369 N N . GLU A 1 534 ? -19.896 5.432 34.204 1.00 88.19 534 GLU A N 1
ATOM 4370 C CA . GLU A 1 534 ? -20.436 5.096 35.517 1.00 88.19 534 GLU A CA 1
ATOM 4371 C C . GLU A 1 534 ? -21.030 3.676 35.510 1.00 88.19 534 GLU A C 1
ATOM 4373 O O . GLU A 1 534 ? -21.787 3.298 34.618 1.00 88.19 534 GLU A O 1
ATOM 4378 N N . ASN A 1 535 ? -20.637 2.857 36.487 1.00 87.50 535 ASN A N 1
ATOM 4379 C CA . ASN A 1 535 ? -20.959 1.431 36.596 1.00 87.50 535 ASN A CA 1
ATOM 4380 C C . ASN A 1 535 ? -20.439 0.514 35.470 1.00 87.50 535 ASN A C 1
ATOM 4382 O O . ASN A 1 535 ? -20.790 -0.668 35.445 1.00 87.50 535 ASN A O 1
ATOM 4386 N N . SER A 1 536 ? -19.566 1.000 34.583 1.00 89.88 536 SER A N 1
ATOM 4387 C CA . SER A 1 536 ? -18.959 0.200 33.510 1.00 89.88 536 SER A CA 1
ATOM 4388 C C . SER A 1 536 ? -17.581 -0.369 33.881 1.00 89.88 536 SER A C 1
ATOM 4390 O O . SER A 1 536 ? -16.860 0.150 34.737 1.00 89.88 536 SER A O 1
ATOM 4392 N N . GLU A 1 537 ? -17.187 -1.452 33.209 1.00 91.56 537 GLU A N 1
ATOM 4393 C CA . GLU A 1 537 ? -15.831 -2.007 33.277 1.00 91.56 537 GLU A CA 1
ATOM 4394 C C . GLU A 1 537 ? -14.892 -1.193 32.383 1.00 91.56 537 GLU A C 1
ATOM 4396 O O . GLU A 1 537 ? -15.178 -1.026 31.202 1.00 91.56 537 GLU A O 1
ATOM 4401 N N . VAL A 1 538 ? -13.750 -0.733 32.892 1.00 92.81 538 VAL A N 1
ATOM 4402 C CA . VAL A 1 538 ? -12.733 0.029 32.147 1.00 92.81 538 VAL A CA 1
ATOM 4403 C C . VAL A 1 538 ? -11.379 -0.676 32.156 1.00 92.81 538 VAL A C 1
ATOM 4405 O O . VAL A 1 538 ? -11.019 -1.382 33.098 1.00 92.81 538 VAL A O 1
ATOM 4408 N N . PHE A 1 539 ? -10.572 -0.441 31.120 1.00 93.25 539 PHE A N 1
ATOM 4409 C CA . PHE A 1 539 ? -9.237 -1.031 31.004 1.00 93.25 539 PHE A CA 1
ATOM 4410 C C . PHE A 1 539 ? -8.181 -0.034 31.465 1.00 93.25 539 PHE A C 1
ATOM 4412 O O . PHE A 1 539 ? -7.892 0.945 30.780 1.00 93.25 539 PHE A O 1
ATOM 4419 N N . PHE A 1 540 ? -7.558 -0.272 32.612 1.00 91.25 540 PHE A N 1
ATOM 4420 C CA . PHE A 1 540 ? -6.566 0.637 33.174 1.00 91.25 540 PHE A CA 1
ATOM 4421 C C . PHE A 1 540 ? -5.138 0.174 32.879 1.00 91.25 540 PHE A C 1
ATOM 4423 O O . PHE A 1 540 ? -4.742 -0.946 33.198 1.00 91.25 540 PHE A O 1
ATOM 4430 N N . LYS A 1 541 ? -4.333 1.050 32.269 1.00 89.44 541 LYS A N 1
ATOM 4431 C CA . LYS A 1 541 ? -2.948 0.767 31.879 1.00 89.44 541 LYS A CA 1
ATOM 4432 C C . LYS A 1 541 ? -1.946 1.437 32.819 1.00 89.44 541 LYS A C 1
ATOM 4434 O O . LYS A 1 541 ? -1.740 2.652 32.763 1.00 89.44 541 LYS A O 1
ATOM 4439 N N . LYS A 1 542 ? -1.219 0.632 33.603 1.00 84.25 542 LYS A N 1
ATOM 4440 C CA . LYS A 1 542 ? -0.196 1.073 34.577 1.00 84.25 542 LYS A CA 1
ATOM 4441 C C . LYS A 1 542 ? 1.139 0.375 34.304 1.00 84.25 542 LYS A C 1
ATOM 4443 O O . LYS A 1 542 ? 1.220 -0.845 34.346 1.00 84.25 542 LYS A O 1
ATOM 4448 N N . LYS A 1 543 ? 2.196 1.135 33.978 1.00 78.06 543 LYS A N 1
ATOM 4449 C CA . LYS A 1 543 ? 3.564 0.625 33.691 1.00 78.06 543 LYS A CA 1
ATOM 4450 C C . LYS A 1 543 ? 3.642 -0.540 32.672 1.00 78.06 543 LYS A C 1
ATOM 4452 O O . LYS A 1 543 ? 4.610 -1.285 32.657 1.00 78.06 543 LYS A O 1
ATOM 4457 N N . GLY A 1 544 ? 2.656 -0.672 31.780 1.00 74.69 544 GLY A N 1
ATOM 4458 C CA . GLY A 1 544 ? 2.591 -1.750 30.781 1.00 74.69 544 GLY A CA 1
ATOM 4459 C C . GLY A 1 544 ? 1.648 -2.903 31.138 1.00 74.69 544 GLY A C 1
ATOM 4460 O O . GLY A 1 544 ? 1.290 -3.655 30.238 1.00 74.69 544 GLY A O 1
ATOM 4461 N N . LYS A 1 545 ? 1.183 -2.984 32.389 1.00 84.00 545 LYS A N 1
ATOM 4462 C CA . LYS A 1 545 ? 0.110 -3.877 32.844 1.00 84.00 545 LYS A CA 1
ATOM 4463 C C . LYS A 1 545 ? -1.253 -3.289 32.485 1.00 84.00 545 LYS A C 1
ATOM 4465 O O . LYS A 1 545 ? -1.447 -2.084 32.647 1.00 84.00 545 LYS A O 1
ATOM 4470 N N . ILE A 1 546 ? -2.169 -4.131 32.011 1.00 88.31 546 ILE A N 1
ATOM 4471 C CA . ILE A 1 546 ? -3.584 -3.790 31.826 1.00 88.31 546 ILE A CA 1
ATOM 4472 C C . ILE A 1 546 ? -4.388 -4.532 32.894 1.00 88.31 546 ILE A C 1
ATOM 4474 O O . ILE A 1 546 ? -4.245 -5.745 33.036 1.00 88.31 546 ILE A O 1
ATOM 4478 N N . SER A 1 547 ? -5.192 -3.800 33.657 1.00 89.06 547 SER A N 1
ATOM 4479 C CA . SER A 1 547 ? -6.167 -4.336 34.608 1.00 89.06 547 SER A CA 1
ATOM 4480 C C . SER A 1 547 ? -7.575 -3.937 34.188 1.00 89.06 547 SER A C 1
ATOM 4482 O O . SER A 1 547 ? -7.764 -2.889 33.573 1.00 89.06 547 SER A O 1
ATOM 4484 N N . ILE A 1 548 ? -8.547 -4.781 34.511 1.00 90.56 548 ILE A N 1
ATOM 4485 C CA . ILE A 1 548 ? -9.968 -4.486 34.338 1.00 90.56 548 ILE A CA 1
ATOM 4486 C C . ILE A 1 548 ? -10.445 -3.943 35.677 1.00 90.56 548 ILE A C 1
ATOM 4488 O O . ILE A 1 548 ? -10.281 -4.625 36.684 1.00 90.56 548 ILE A O 1
ATOM 4492 N N . LEU A 1 549 ? -10.929 -2.706 35.688 1.00 91.38 549 LEU A N 1
ATOM 4493 C CA . LEU A 1 549 ? -11.419 -2.017 36.881 1.00 91.38 549 LEU A CA 1
ATOM 4494 C C . LEU A 1 549 ? -12.888 -1.654 36.678 1.00 91.38 549 LEU A C 1
ATOM 4496 O O . LEU A 1 549 ? -13.312 -1.451 35.541 1.00 91.38 549 LEU A O 1
ATOM 4500 N N . LYS A 1 550 ? -13.652 -1.509 37.759 1.00 90.56 550 LYS A N 1
ATOM 4501 C CA . LYS A 1 550 ? -15.014 -0.969 37.687 1.00 90.56 550 LYS A CA 1
ATOM 4502 C C . LYS A 1 550 ? -14.977 0.536 37.926 1.00 90.56 550 LYS A C 1
ATOM 4504 O O . LYS A 1 550 ? -14.392 0.983 38.911 1.00 90.56 550 LYS A O 1
ATOM 4509 N N . CYS A 1 551 ? -15.582 1.317 37.040 1.00 91.19 551 CYS A N 1
ATOM 4510 C CA . CYS A 1 551 ? -15.844 2.723 37.308 1.00 91.19 551 CYS A CA 1
ATOM 4511 C C . CYS A 1 551 ? -17.098 2.819 38.175 1.00 91.19 551 CYS A C 1
ATOM 4513 O O . CYS A 1 551 ? -18.169 2.374 37.773 1.00 91.19 551 CYS A O 1
ATOM 4515 N N . VAL A 1 552 ? -16.933 3.318 39.396 1.00 90.69 552 VAL A N 1
ATOM 4516 C CA . VAL A 1 552 ? -18.010 3.381 40.392 1.00 90.69 552 VAL A CA 1
ATOM 4517 C C . VAL A 1 552 ? -18.814 4.654 40.205 1.00 90.69 552 VAL A C 1
ATOM 4519 O O . VAL A 1 552 ? -20.035 4.603 40.170 1.00 90.69 552 VAL A O 1
ATOM 4522 N N . GLU A 1 553 ? -18.119 5.772 40.025 1.00 90.44 553 GLU A N 1
ATOM 4523 C CA . GLU A 1 553 ? -18.733 7.088 39.933 1.00 90.44 553 GLU A CA 1
ATOM 4524 C C . GLU A 1 553 ? -17.901 8.006 39.030 1.00 90.44 553 GLU A C 1
ATOM 4526 O O . GLU A 1 553 ? -16.672 7.886 38.934 1.00 90.44 553 GLU A O 1
ATOM 4531 N N . VAL A 1 554 ? -18.591 8.932 38.365 1.00 89.25 554 VAL A N 1
ATOM 4532 C CA . VAL A 1 554 ? -18.001 10.027 37.595 1.00 89.25 554 VAL A CA 1
ATOM 4533 C C . VAL A 1 554 ? -18.568 11.338 38.125 1.00 89.25 554 VAL A C 1
ATOM 4535 O O . VAL A 1 554 ? -19.786 11.509 38.192 1.00 89.25 554 VAL A O 1
ATOM 4538 N N . SER A 1 555 ? -17.702 12.284 38.489 1.00 86.50 555 SER A N 1
ATOM 4539 C CA . SER A 1 555 ? -18.160 13.530 39.103 1.00 86.50 555 SER A CA 1
ATOM 4540 C C . SER A 1 555 ? -18.986 14.388 38.136 1.00 86.50 555 SER A C 1
ATOM 4542 O O . SER A 1 555 ? -18.695 14.517 36.942 1.00 86.50 555 SER A O 1
ATOM 4544 N N . LYS A 1 556 ? -20.039 15.011 38.674 1.00 76.88 556 LYS A N 1
ATOM 4545 C CA . LYS A 1 556 ? -20.973 15.873 37.936 1.00 76.88 556 LYS A CA 1
ATOM 4546 C C . LYS A 1 556 ? -20.504 17.328 37.991 1.00 76.88 556 LYS A C 1
ATOM 4548 O O . LYS A 1 556 ? -21.087 18.148 38.690 1.00 76.88 556 LYS A O 1
ATOM 4553 N N . THR A 1 557 ? -19.415 17.633 37.291 1.00 77.25 557 THR A N 1
ATOM 4554 C CA . THR A 1 557 ? -18.886 19.000 37.142 1.00 77.25 557 THR A CA 1
ATOM 4555 C C . THR A 1 557 ? -18.949 19.460 35.687 1.00 77.25 557 THR A C 1
ATOM 4557 O O . THR A 1 557 ? -18.740 18.666 34.768 1.00 77.25 557 THR A O 1
ATOM 4560 N N . ASP A 1 558 ? -19.210 20.753 35.486 1.00 69.25 558 ASP A N 1
ATOM 4561 C CA . ASP A 1 558 ? -19.187 21.406 34.170 1.00 69.25 558 ASP A CA 1
ATOM 4562 C C . ASP A 1 558 ? -17.766 21.801 33.727 1.00 69.25 558 ASP A C 1
ATOM 4564 O O . ASP A 1 558 ? -17.539 22.178 32.574 1.00 69.25 558 ASP A O 1
ATOM 4568 N N . ASP A 1 559 ? -16.785 21.709 34.627 1.00 77.44 559 ASP A N 1
ATOM 4569 C CA . ASP A 1 559 ? -15.374 21.911 34.304 1.00 77.44 559 ASP A CA 1
ATOM 4570 C C . ASP A 1 559 ? -14.749 20.581 33.863 1.00 77.44 559 ASP A C 1
ATOM 4572 O O . ASP A 1 559 ? -14.476 19.700 34.682 1.00 77.44 559 ASP A O 1
ATOM 4576 N N . PHE A 1 560 ? -14.511 20.450 32.555 1.00 78.50 560 PHE A N 1
ATOM 4577 C CA . PHE A 1 560 ? -14.009 19.227 31.927 1.00 78.50 560 PHE A CA 1
ATOM 4578 C C . PHE A 1 560 ? -12.700 18.730 32.543 1.00 78.50 560 PHE A C 1
ATOM 4580 O O . PHE A 1 560 ? -12.514 17.527 32.711 1.00 78.50 560 PHE A O 1
ATOM 4587 N N . ASP A 1 561 ? -11.799 19.640 32.917 1.00 80.12 561 ASP A N 1
ATOM 4588 C CA . ASP A 1 561 ? -10.496 19.269 33.470 1.00 80.12 561 ASP A CA 1
ATOM 4589 C C . ASP A 1 561 ? -10.605 18.771 34.920 1.00 80.12 561 ASP A C 1
ATOM 4591 O O . ASP A 1 561 ? -9.735 18.022 35.381 1.00 80.12 561 ASP A O 1
ATOM 4595 N N . LYS A 1 562 ? -11.680 19.151 35.622 1.00 83.88 562 LYS A N 1
ATOM 4596 C CA . LYS A 1 562 ? -11.974 18.753 37.006 1.00 83.88 562 LYS A CA 1
ATOM 4597 C C . LYS A 1 562 ? -12.893 17.537 37.116 1.00 83.88 562 LYS A C 1
ATOM 4599 O O . LYS A 1 562 ? -13.208 17.145 38.236 1.00 83.88 562 LYS A O 1
ATOM 4604 N N . ILE A 1 563 ? -13.327 16.940 36.003 1.00 85.62 563 ILE A N 1
ATOM 4605 C CA . ILE A 1 563 ? -14.083 15.682 36.050 1.00 85.62 563 ILE A CA 1
ATOM 4606 C C . ILE A 1 563 ? -13.211 14.622 36.727 1.00 85.62 563 ILE A C 1
ATOM 4608 O O . ILE A 1 563 ? -12.072 14.388 36.320 1.00 85.62 563 ILE A O 1
ATOM 4612 N N . GLU A 1 564 ? -13.750 13.985 37.758 1.00 90.38 564 GLU A N 1
ATOM 4613 C CA . GLU A 1 564 ? -13.107 12.914 38.509 1.00 90.38 564 GLU A CA 1
ATOM 4614 C C . GLU A 1 564 ? -13.758 11.585 38.151 1.00 90.38 564 GLU A C 1
ATOM 4616 O O . GLU A 1 564 ? -14.979 11.485 38.057 1.00 90.38 564 GLU A O 1
ATOM 4621 N N . ILE A 1 565 ? -12.929 10.572 37.918 1.00 90.56 565 ILE A N 1
ATOM 4622 C CA . ILE A 1 565 ? -13.355 9.202 37.649 1.00 90.56 565 ILE A CA 1
ATOM 4623 C C . ILE A 1 565 ? -12.896 8.357 38.832 1.00 90.56 565 ILE A C 1
ATOM 4625 O O . ILE A 1 565 ? -11.690 8.218 39.057 1.00 90.56 565 ILE A O 1
ATOM 4629 N N . ILE A 1 566 ? -13.852 7.793 39.567 1.00 91.50 566 ILE A N 1
ATOM 4630 C CA . ILE A 1 566 ? -13.592 6.922 40.713 1.00 91.50 566 ILE A CA 1
ATOM 4631 C C . ILE A 1 566 ? -13.573 5.480 40.216 1.00 91.50 566 ILE A C 1
ATOM 4633 O O . ILE A 1 566 ? -14.563 4.968 39.683 1.00 91.50 566 ILE A O 1
ATOM 4637 N N . LEU A 1 567 ? -12.419 4.829 40.361 1.00 90.62 567 LEU A N 1
ATOM 4638 C CA . LEU A 1 567 ? -12.204 3.447 39.948 1.00 90.62 567 LEU A CA 1
ATOM 4639 C C . LEU A 1 567 ? -12.014 2.554 41.171 1.00 90.62 567 LEU A C 1
ATOM 4641 O O . LEU A 1 567 ? -11.266 2.895 42.082 1.00 90.62 567 LEU A O 1
ATOM 4645 N N . SER A 1 568 ? -12.656 1.392 41.141 1.00 88.31 568 SER A N 1
ATOM 4646 C CA . SER A 1 568 ? -12.441 0.307 42.093 1.00 88.31 568 SER A CA 1
ATOM 4647 C C . SER A 1 568 ? -11.221 -0.505 41.659 1.00 88.31 568 SER A C 1
ATOM 4649 O O . SER A 1 568 ? -11.273 -1.201 40.638 1.00 88.31 568 SER A O 1
ATOM 4651 N N . GLU A 1 569 ? -10.113 -0.387 42.393 1.00 77.00 569 GLU A N 1
ATOM 4652 C CA . GLU A 1 569 ? -8.915 -1.215 42.238 1.00 77.00 569 GLU A CA 1
ATOM 4653 C C . GLU A 1 569 ? -9.029 -2.460 43.137 1.00 77.00 569 GLU A C 1
ATOM 4655 O O . GLU A 1 569 ? -8.856 -2.391 44.350 1.00 77.00 569 GLU A O 1
ATOM 4660 N N . ASP A 1 570 ? -9.302 -3.619 42.527 1.00 66.00 570 ASP A N 1
ATOM 4661 C CA . ASP A 1 570 ? -9.205 -4.914 43.210 1.00 66.00 570 ASP A CA 1
ATOM 4662 C C . ASP A 1 570 ? -7.733 -5.358 43.263 1.00 66.00 570 ASP A C 1
ATOM 4664 O O . ASP A 1 570 ? -7.169 -5.838 42.266 1.00 66.00 570 ASP A O 1
ATOM 4668 N N . ASP A 1 571 ? -7.095 -5.209 44.428 1.00 59.59 571 ASP A N 1
ATOM 4669 C CA . ASP A 1 571 ? -5.845 -5.904 44.743 1.00 59.59 571 ASP A CA 1
ATOM 4670 C C . ASP A 1 571 ? -6.172 -7.219 45.455 1.00 59.59 571 ASP A C 1
ATOM 4672 O O . ASP A 1 571 ? -6.881 -7.251 46.453 1.00 59.59 571 ASP A O 1
ATOM 4676 N N . GLU A 1 572 ? -5.627 -8.328 44.969 1.00 56.12 572 GLU A N 1
ATOM 4677 C CA . GLU A 1 572 ? -5.905 -9.659 45.527 1.00 56.12 572 GLU A CA 1
ATOM 4678 C C . GLU A 1 572 ? -5.354 -9.854 46.948 1.00 56.12 572 GLU A C 1
ATOM 4680 O O . GLU A 1 572 ? -5.648 -10.862 47.587 1.00 56.12 572 GLU A O 1
ATOM 4685 N N . ASN A 1 573 ? -4.534 -8.916 47.428 1.00 53.47 573 ASN A N 1
ATOM 4686 C CA . ASN A 1 573 ? -4.026 -8.887 48.796 1.00 53.47 573 ASN A CA 1
ATOM 4687 C C . ASN A 1 573 ? -4.892 -8.039 49.749 1.00 53.47 573 ASN A C 1
ATOM 4689 O O . ASN A 1 573 ? -4.616 -8.024 50.949 1.00 53.47 573 ASN A O 1
ATOM 4693 N N . LEU A 1 574 ? -5.902 -7.322 49.243 1.00 52.28 574 LEU A N 1
ATOM 4694 C CA . LEU A 1 574 ? -6.806 -6.488 50.037 1.00 52.28 574 LEU A CA 1
ATOM 4695 C C . LEU A 1 574 ? -8.140 -7.214 50.264 1.00 52.28 574 LEU A C 1
ATOM 4697 O O . LEU A 1 574 ? -8.651 -7.899 49.382 1.00 52.28 574 LEU A O 1
ATOM 4701 N N . LYS A 1 575 ? -8.701 -7.087 51.476 1.00 53.34 575 LYS A N 1
ATOM 4702 C CA . LYS A 1 575 ? -10.007 -7.678 51.833 1.00 53.34 575 LYS A CA 1
ATOM 4703 C C . LYS A 1 575 ? -11.189 -6.935 51.202 1.00 53.34 575 LYS A C 1
ATOM 4705 O O . LYS A 1 575 ? -12.255 -7.526 51.074 1.00 53.34 575 LYS A O 1
ATOM 4710 N N . GLU A 1 576 ? -10.991 -5.676 50.816 1.00 61.22 576 GLU A N 1
ATOM 4711 C CA . GLU A 1 576 ? -11.995 -4.814 50.192 1.00 61.22 576 GLU A CA 1
ATOM 4712 C C . GLU A 1 576 ? -11.382 -4.049 49.006 1.00 61.22 576 GLU A C 1
ATOM 4714 O O . GLU A 1 576 ? -10.177 -3.768 49.032 1.00 61.22 576 GLU A O 1
ATOM 4719 N N . PRO A 1 577 ? -12.178 -3.711 47.975 1.00 69.38 577 PRO A N 1
ATOM 4720 C CA . PRO A 1 577 ? -11.711 -2.927 46.837 1.00 69.38 577 PRO A CA 1
ATOM 4721 C C . PRO A 1 577 ? -11.281 -1.520 47.264 1.00 69.38 577 PRO A C 1
ATOM 4723 O O . PRO A 1 577 ? -12.030 -0.823 47.950 1.00 69.38 577 PRO A O 1
ATOM 4726 N N . GLU A 1 578 ? -10.109 -1.062 46.822 1.00 80.88 578 GLU A N 1
ATOM 4727 C CA . GLU A 1 578 ? -9.674 0.315 47.070 1.00 80.88 578 GLU A CA 1
ATOM 4728 C C . GLU A 1 578 ? -10.302 1.251 46.028 1.00 80.88 578 GLU A C 1
ATOM 4730 O O . GLU A 1 578 ? -10.154 1.052 44.820 1.00 80.88 578 GLU A O 1
ATOM 4735 N N . LEU A 1 579 ? -11.002 2.293 46.480 1.00 85.50 579 LEU A N 1
ATOM 4736 C CA . LEU A 1 579 ? -11.540 3.328 45.598 1.00 85.50 579 LEU A CA 1
ATOM 4737 C C . LEU A 1 579 ? -10.487 4.410 45.368 1.00 85.50 579 LEU A C 1
ATOM 4739 O O . LEU A 1 579 ? -10.082 5.108 46.296 1.00 85.50 579 LEU A O 1
ATOM 4743 N N . VAL A 1 580 ? -10.076 4.591 44.113 1.00 88.06 580 VAL A N 1
ATOM 4744 C CA . VAL A 1 580 ? -9.095 5.611 43.731 1.00 88.06 580 VAL A CA 1
ATOM 4745 C C . VAL A 1 580 ? -9.738 6.632 42.797 1.00 88.06 580 VAL A C 1
ATOM 4747 O O . VAL A 1 580 ? -10.214 6.285 41.715 1.00 88.06 580 VAL A O 1
ATOM 4750 N N . SER A 1 581 ? -9.716 7.906 43.202 1.00 89.75 581 SER A N 1
ATOM 4751 C CA . SER A 1 581 ? -10.157 9.027 42.364 1.00 89.75 581 SER A CA 1
ATOM 4752 C C . SER A 1 581 ? -9.040 9.491 41.425 1.00 89.75 581 SER A C 1
ATOM 4754 O O . SER A 1 581 ? -7.883 9.669 41.826 1.00 89.75 581 SER A O 1
ATOM 4756 N N . TYR A 1 582 ? -9.391 9.706 40.157 1.00 90.38 582 TYR A N 1
ATOM 4757 C CA . TYR A 1 582 ? -8.500 10.243 39.137 1.00 90.38 582 TYR A CA 1
ATOM 4758 C C . TYR A 1 582 ? -9.115 11.447 38.427 1.00 90.38 582 TYR A C 1
ATOM 4760 O O . TYR A 1 582 ? -10.163 11.328 37.797 1.00 90.38 582 TYR A O 1
ATOM 4768 N N . GLN A 1 583 ? -8.411 12.581 38.422 1.00 90.00 583 GLN A N 1
ATOM 4769 C CA . GLN A 1 583 ? -8.807 13.750 37.632 1.00 90.00 583 GLN A CA 1
ATOM 4770 C C . GLN A 1 583 ? -8.551 13.523 36.140 1.00 90.00 583 GLN A C 1
ATOM 4772 O O . GLN A 1 583 ? -7.468 13.080 35.739 1.00 90.00 583 GLN A O 1
ATOM 4777 N N . LEU A 1 584 ? -9.518 13.893 35.295 1.00 87.69 584 LEU A N 1
ATOM 4778 C CA . LEU A 1 584 ? -9.444 13.747 33.839 1.00 87.69 584 LEU A CA 1
ATOM 4779 C C . LEU A 1 584 ? -8.202 14.436 33.263 1.00 87.69 584 LEU A C 1
ATOM 4781 O O . LEU A 1 584 ? -7.589 13.931 32.314 1.00 87.69 584 LEU A O 1
ATOM 4785 N N . LYS A 1 585 ? -7.766 15.540 33.889 1.00 88.12 585 LYS A N 1
ATOM 4786 C CA . LYS A 1 585 ? -6.567 16.266 33.474 1.00 88.12 585 LYS A CA 1
ATOM 4787 C C . LYS A 1 585 ? -5.274 15.457 33.535 1.00 88.12 585 LYS A C 1
ATOM 4789 O O . LYS A 1 585 ? -4.321 15.784 32.828 1.00 88.12 585 LYS A O 1
ATOM 4794 N N . ASP A 1 586 ? -5.243 14.389 34.321 1.00 90.19 586 ASP A N 1
ATOM 4795 C CA . ASP A 1 586 ? -4.080 13.523 34.502 1.00 90.19 586 ASP A CA 1
ATOM 4796 C C . ASP A 1 586 ? -4.182 12.223 33.696 1.00 90.19 586 ASP A C 1
ATOM 4798 O O . ASP A 1 586 ? -3.257 11.400 33.701 1.00 90.19 586 ASP A O 1
ATOM 4802 N N . LEU A 1 587 ? -5.271 12.052 32.941 1.00 91.75 587 LEU A N 1
ATOM 4803 C CA . LEU A 1 587 ? -5.585 10.840 32.200 1.00 91.75 587 LEU A CA 1
ATOM 4804 C C . LEU A 1 587 ? -5.441 11.005 30.684 1.00 91.75 587 LEU A C 1
ATOM 4806 O O . LEU A 1 587 ? -5.482 12.089 30.098 1.00 91.75 587 LEU A O 1
ATOM 4810 N N . ILE A 1 588 ? -5.242 9.863 30.039 1.00 91.88 588 ILE A N 1
ATOM 4811 C CA . ILE A 1 588 ? -5.309 9.661 28.599 1.00 91.88 588 ILE A CA 1
ATOM 4812 C C . ILE A 1 588 ? -6.328 8.553 28.389 1.00 91.88 588 ILE A C 1
ATOM 4814 O O . ILE A 1 588 ? -6.094 7.421 28.810 1.00 91.88 588 ILE A O 1
ATOM 4818 N N . ILE A 1 589 ? -7.437 8.874 27.736 1.00 92.06 589 ILE A N 1
ATOM 4819 C CA . ILE A 1 589 ? -8.551 7.951 27.531 1.00 92.06 589 ILE A CA 1
ATOM 4820 C C . ILE A 1 589 ? -8.694 7.691 26.036 1.00 92.06 589 ILE A C 1
ATOM 4822 O O . ILE A 1 589 ? -8.744 8.624 25.228 1.00 92.06 589 ILE A O 1
ATOM 4826 N N . LYS A 1 590 ? -8.743 6.418 25.646 1.00 92.44 590 LYS A N 1
ATOM 4827 C CA . LYS A 1 590 ? -9.041 6.017 24.267 1.00 92.44 590 LYS A CA 1
ATOM 4828 C C . LYS A 1 590 ? -10.297 5.149 24.257 1.00 92.44 590 LYS A C 1
ATOM 4830 O O . LYS A 1 590 ? -10.297 4.114 24.920 1.00 92.44 590 LYS A O 1
ATOM 4835 N N . PRO A 1 591 ? -11.341 5.542 23.519 1.00 90.31 591 PRO A N 1
ATOM 4836 C CA . PRO A 1 591 ? -12.562 4.759 23.434 1.00 90.31 591 PRO A CA 1
ATOM 4837 C C . PRO A 1 591 ? -12.449 3.606 22.439 1.00 90.31 591 PRO A C 1
ATOM 4839 O O . PRO A 1 591 ? -11.675 3.671 21.475 1.00 90.31 591 PRO A O 1
ATOM 4842 N N . ARG A 1 592 ? -13.299 2.597 22.647 1.00 85.31 592 ARG A N 1
ATOM 4843 C CA . ARG A 1 592 ? -13.553 1.438 21.784 1.00 85.31 592 ARG A CA 1
ATOM 4844 C C . ARG A 1 592 ? -12.412 0.454 21.596 1.00 85.31 592 ARG A C 1
ATOM 4846 O O . ARG A 1 592 ? -12.556 -0.722 21.890 1.00 85.31 592 ARG A O 1
ATOM 4853 N N . ASN A 1 593 ? -11.306 0.921 21.033 1.00 89.25 593 ASN A N 1
ATOM 4854 C CA . ASN A 1 593 ? -10.217 0.078 20.563 1.00 89.25 593 ASN A CA 1
ATOM 4855 C C . ASN A 1 593 ? -9.209 -0.182 21.688 1.00 89.25 593 ASN A C 1
ATOM 4857 O O . ASN A 1 593 ? -8.454 0.721 22.074 1.00 89.25 593 ASN A O 1
ATOM 4861 N N . ILE A 1 594 ? -9.158 -1.421 22.170 1.00 90.62 594 ILE A N 1
ATOM 4862 C CA . ILE A 1 594 ? -8.270 -1.846 23.254 1.00 90.62 594 ILE A CA 1
ATOM 4863 C C . ILE A 1 594 ? -7.182 -2.752 22.678 1.00 90.62 594 ILE A C 1
ATOM 4865 O O . ILE A 1 594 ? -7.457 -3.645 21.884 1.00 90.62 594 ILE A O 1
ATOM 4869 N N . TYR A 1 595 ? -5.932 -2.503 23.078 1.00 90.12 595 TYR A N 1
ATOM 4870 C CA . TYR A 1 595 ? -4.764 -3.269 22.638 1.00 90.12 595 TYR A CA 1
ATOM 4871 C C . TYR A 1 595 ? -3.972 -3.766 23.846 1.00 90.12 595 TYR A C 1
ATOM 4873 O O . TYR A 1 595 ? -3.421 -2.967 24.612 1.00 90.12 595 TYR A O 1
ATOM 4881 N N . LEU A 1 596 ? -3.878 -5.085 23.970 1.00 90.00 596 LEU A N 1
ATOM 4882 C CA . LEU A 1 596 ? -3.098 -5.813 24.958 1.00 90.00 596 LEU A CA 1
ATOM 4883 C C . LEU A 1 596 ? -1.784 -6.303 24.321 1.00 90.00 596 LEU A C 1
ATOM 4885 O O . LEU A 1 596 ? -1.789 -7.288 23.584 1.00 90.00 596 LEU A O 1
ATOM 4889 N N . PRO A 1 597 ? -0.642 -5.638 24.567 1.00 88.56 597 PRO A N 1
ATOM 4890 C CA . PRO A 1 597 ? 0.650 -6.135 24.105 1.00 88.56 597 PRO A CA 1
ATOM 4891 C C . PRO A 1 597 ? 1.069 -7.366 24.918 1.00 88.56 597 PRO A C 1
ATOM 4893 O O . PRO A 1 597 ? 1.024 -7.319 26.144 1.00 88.56 597 PRO A O 1
ATOM 4896 N N . ILE A 1 598 ? 1.538 -8.423 24.249 1.00 86.12 598 ILE A N 1
ATOM 4897 C CA . ILE A 1 598 ? 2.009 -9.653 24.898 1.00 86.12 598 ILE A CA 1
ATOM 4898 C C . ILE A 1 598 ? 3.530 -9.638 25.001 1.00 86.12 598 ILE A C 1
ATOM 4900 O O . ILE A 1 598 ? 4.269 -9.709 24.005 1.00 86.12 598 ILE A O 1
ATOM 4904 N N . ARG A 1 599 ? 4.016 -9.525 26.239 1.00 77.31 599 ARG A N 1
ATOM 4905 C CA . ARG A 1 599 ? 5.450 -9.437 26.532 1.00 77.31 599 ARG A CA 1
ATOM 4906 C C . ARG A 1 599 ? 6.041 -10.824 26.780 1.00 77.31 599 ARG A C 1
ATOM 4908 O O . ARG A 1 599 ? 5.357 -11.776 27.140 1.00 77.31 599 ARG A O 1
ATOM 4915 N N . LYS A 1 600 ? 7.356 -10.943 26.569 1.00 69.81 600 LYS A N 1
ATOM 4916 C CA . LYS A 1 600 ? 8.094 -12.180 26.886 1.00 69.81 600 LYS A CA 1
ATOM 4917 C C . LYS A 1 600 ? 8.240 -12.403 28.397 1.00 69.81 600 LYS A C 1
ATOM 4919 O O . LYS A 1 600 ? 8.397 -13.539 28.818 1.00 69.81 600 LYS A O 1
ATOM 4924 N N . ASP A 1 601 ? 8.188 -11.330 29.178 1.00 69.06 601 ASP A N 1
ATOM 4925 C CA . ASP A 1 601 ? 8.376 -11.342 30.626 1.00 69.06 601 ASP A CA 1
ATOM 4926 C C . ASP A 1 601 ? 7.148 -11.901 31.369 1.00 69.06 601 ASP A C 1
ATOM 4928 O O . ASP A 1 601 ? 6.009 -11.505 31.111 1.00 69.06 601 ASP A O 1
ATOM 4932 N N . PHE A 1 602 ? 7.394 -12.801 32.322 1.00 69.06 602 PHE A N 1
ATOM 4933 C CA . PHE A 1 602 ? 6.372 -13.447 33.141 1.00 69.06 602 PHE A CA 1
ATOM 4934 C C . PHE A 1 602 ? 5.702 -12.497 34.142 1.00 69.06 602 PHE A C 1
ATOM 4936 O O . PHE A 1 602 ? 4.565 -12.764 34.534 1.00 69.06 602 PHE A O 1
ATOM 4943 N N . GLN A 1 603 ? 6.327 -11.367 34.507 1.00 72.06 603 GLN A N 1
ATOM 4944 C CA . GLN A 1 603 ? 5.752 -10.421 35.481 1.00 72.06 603 GLN A CA 1
ATOM 4945 C C . GLN A 1 603 ? 4.353 -9.911 35.086 1.00 72.06 603 GLN A C 1
ATOM 4947 O O . GLN A 1 603 ? 3.518 -9.630 35.944 1.00 72.06 603 GLN A O 1
ATOM 4952 N N . HIS A 1 604 ? 4.072 -9.812 33.782 1.00 77.12 604 HIS A N 1
ATOM 4953 C CA . HIS A 1 604 ? 2.807 -9.300 33.247 1.00 77.12 604 HIS A CA 1
ATOM 4954 C C . HIS A 1 604 ? 1.811 -10.415 32.888 1.00 77.12 604 HIS A C 1
ATOM 4956 O O . HIS A 1 604 ? 0.640 -10.131 32.613 1.00 77.12 604 HIS A O 1
ATOM 4962 N N . ARG A 1 605 ? 2.234 -11.689 32.936 1.00 82.81 605 ARG A N 1
ATOM 4963 C CA . ARG A 1 605 ? 1.444 -12.824 32.439 1.00 82.81 605 ARG A CA 1
ATOM 4964 C C . ARG A 1 605 ? 0.111 -12.969 33.156 1.00 82.81 605 ARG A C 1
ATOM 4966 O O . ARG A 1 605 ? -0.897 -13.262 32.526 1.00 82.81 605 ARG A O 1
ATOM 4973 N N . ARG A 1 606 ? 0.081 -12.699 34.461 1.00 82.31 606 ARG A N 1
ATOM 4974 C CA . ARG A 1 606 ? -1.144 -12.795 35.258 1.00 82.31 606 ARG A CA 1
ATOM 4975 C C . ARG A 1 606 ? -2.233 -11.833 34.780 1.00 82.31 606 ARG A C 1
ATOM 4977 O O . ARG A 1 606 ? -3.377 -12.240 34.625 1.00 82.31 606 ARG A O 1
ATOM 4984 N N . SER A 1 607 ? -1.884 -10.573 34.517 1.00 83.44 607 SER A N 1
ATOM 4985 C CA . SER A 1 607 ? -2.820 -9.590 33.951 1.00 83.44 607 SER A CA 1
ATOM 4986 C C . SER A 1 607 ? -3.236 -9.924 32.527 1.00 83.44 607 SER A C 1
ATOM 4988 O O . SER A 1 607 ? -4.402 -9.763 32.191 1.00 83.44 607 SER A O 1
ATOM 4990 N N . GLU A 1 608 ? -2.296 -10.396 31.703 1.00 88.00 608 GLU A N 1
ATOM 4991 C CA . GLU A 1 608 ? -2.591 -10.812 30.330 1.00 88.00 608 GLU A CA 1
ATOM 4992 C C . GLU A 1 608 ? -3.650 -11.925 30.335 1.00 88.00 608 GLU A C 1
ATOM 4994 O O . GLU A 1 608 ? -4.671 -11.795 29.668 1.00 88.00 608 GLU A O 1
ATOM 4999 N N . VAL A 1 609 ? -3.462 -12.962 31.161 1.00 87.88 609 VAL A N 1
ATOM 5000 C CA . VAL A 1 609 ? -4.415 -14.076 31.305 1.00 87.88 609 VAL A CA 1
ATOM 5001 C C . VAL A 1 609 ? -5.764 -13.605 31.853 1.00 87.88 609 VAL A C 1
ATOM 5003 O O . VAL A 1 609 ? -6.788 -14.040 31.340 1.00 87.88 609 VAL A O 1
ATOM 5006 N N . LYS A 1 610 ? -5.798 -12.682 32.829 1.00 89.31 610 LYS A N 1
ATOM 5007 C CA . LYS A 1 610 ? -7.064 -12.104 33.324 1.00 89.31 610 LYS A CA 1
ATOM 5008 C C . LYS A 1 610 ? -7.870 -11.443 32.202 1.00 89.31 610 LYS A C 1
ATOM 5010 O O . LYS A 1 610 ? -9.056 -11.719 32.071 1.00 89.31 610 LYS A O 1
ATOM 5015 N N . VAL A 1 611 ? -7.227 -10.614 31.375 1.00 90.75 611 VAL A N 1
ATOM 5016 C CA . VAL A 1 611 ? -7.902 -9.959 30.241 1.00 90.75 611 VAL A CA 1
ATOM 5017 C C . VAL A 1 611 ? -8.383 -10.983 29.218 1.00 90.75 611 VAL A C 1
ATOM 5019 O O . VAL A 1 611 ? -9.490 -10.865 28.710 1.00 90.75 611 VAL A O 1
ATOM 5022 N N . MET A 1 612 ? -7.589 -12.012 28.926 1.00 91.50 612 MET A N 1
ATOM 5023 C CA . MET A 1 612 ? -8.007 -13.036 27.972 1.00 91.50 612 MET A CA 1
ATOM 5024 C C . MET A 1 612 ? -9.150 -13.918 28.504 1.00 91.50 612 MET A C 1
ATOM 5026 O O . MET A 1 612 ? -10.053 -14.236 27.741 1.00 91.50 612 MET A O 1
ATOM 5030 N N . ASN A 1 613 ? -9.167 -14.261 29.796 1.00 92.75 613 ASN A N 1
ATOM 5031 C CA . ASN A 1 613 ? -10.303 -14.951 30.420 1.00 92.75 613 ASN A CA 1
ATOM 5032 C C . ASN A 1 613 ? -11.579 -14.107 30.344 1.00 92.75 613 ASN A C 1
ATOM 5034 O O . ASN A 1 613 ? -12.639 -14.633 30.023 1.00 92.75 613 ASN A O 1
ATOM 5038 N N . TRP A 1 614 ? -11.464 -12.795 30.557 1.00 93.56 614 TRP A N 1
ATOM 5039 C CA . TRP A 1 614 ? -12.578 -11.869 30.362 1.00 93.56 614 TRP A CA 1
ATOM 5040 C C . TRP A 1 614 ? -13.073 -11.861 28.906 1.00 93.56 614 TRP A C 1
ATOM 5042 O O . TRP A 1 614 ? -14.277 -11.887 28.664 1.00 93.56 614 TRP A O 1
ATOM 5052 N N . LEU A 1 615 ? -12.168 -11.911 27.918 1.00 94.25 615 LEU A N 1
ATOM 5053 C CA . LEU A 1 615 ? -12.549 -12.023 26.500 1.00 94.25 615 LEU A CA 1
ATOM 5054 C C . LEU A 1 615 ? -13.302 -13.326 26.192 1.00 94.25 615 LEU A C 1
ATOM 5056 O O . LEU A 1 615 ? -14.236 -13.300 25.388 1.00 94.25 615 LEU A O 1
ATOM 5060 N N . ILE A 1 616 ? -12.913 -14.440 26.828 1.00 94.44 616 ILE A N 1
ATOM 5061 C CA . ILE A 1 616 ? -13.608 -15.734 26.722 1.00 94.44 616 ILE A CA 1
ATOM 5062 C C . ILE A 1 616 ? -15.019 -15.618 27.309 1.00 94.44 616 ILE A C 1
ATOM 5064 O O . ILE A 1 616 ? -15.991 -15.959 26.637 1.00 94.44 616 ILE A O 1
ATOM 5068 N N . GLU A 1 617 ? -15.138 -15.101 28.535 1.00 94.62 617 GLU A N 1
ATOM 5069 C CA . GLU A 1 617 ? -16.415 -14.959 29.247 1.00 94.62 617 GLU A CA 1
ATOM 5070 C C . GLU A 1 617 ? -17.408 -14.094 28.460 1.00 94.62 617 GLU A C 1
ATOM 5072 O O . GLU A 1 617 ? -18.554 -14.487 28.238 1.00 94.62 617 GLU A O 1
ATOM 5077 N N . LYS A 1 618 ? -16.950 -12.932 27.980 1.00 92.19 618 LYS A N 1
ATOM 5078 C CA . LYS A 1 618 ? -17.777 -11.984 27.224 1.00 92.19 618 LYS A CA 1
ATOM 5079 C C . LYS A 1 618 ? -17.957 -12.367 25.750 1.00 92.19 618 LYS A C 1
ATOM 5081 O O . LYS A 1 618 ? -18.686 -11.675 25.041 1.00 92.19 618 LYS A O 1
ATOM 5086 N N . LYS A 1 619 ? -17.302 -13.438 25.278 1.00 92.94 619 LYS A N 1
ATOM 5087 C CA . LYS A 1 619 ? -17.303 -13.902 23.877 1.00 92.94 619 LYS A CA 1
ATOM 5088 C C . LYS A 1 619 ? -17.033 -12.762 22.888 1.00 92.94 619 LYS A C 1
ATOM 5090 O O . LYS A 1 619 ? -17.817 -12.510 21.975 1.00 92.94 619 LYS A O 1
ATOM 5095 N N . ILE A 1 620 ? -15.925 -12.049 23.081 1.00 91.88 620 ILE A N 1
ATOM 5096 C CA . ILE A 1 620 ? -15.567 -10.884 22.259 1.00 91.88 620 ILE A CA 1
ATOM 5097 C C . ILE A 1 620 ? -14.765 -11.306 21.027 1.00 91.88 620 ILE A C 1
ATOM 5099 O O . ILE A 1 620 ? -13.785 -12.052 21.126 1.00 91.88 620 ILE A O 1
ATOM 5103 N N . LEU A 1 621 ? -15.147 -10.774 19.862 1.00 93.31 621 LEU A N 1
ATOM 5104 C CA . LEU A 1 621 ? -14.377 -10.934 18.633 1.00 93.31 621 LEU A CA 1
ATOM 5105 C C . LEU A 1 621 ? -13.002 -10.277 18.801 1.00 93.31 621 LEU A C 1
ATOM 5107 O O . LEU A 1 621 ? -12.883 -9.075 19.043 1.00 93.31 621 LEU A O 1
ATOM 5111 N N . THR A 1 622 ? -11.960 -11.085 18.668 1.00 94.75 622 THR A N 1
ATOM 5112 C CA . THR A 1 622 ? -10.597 -10.727 19.040 1.00 94.75 622 THR A CA 1
ATOM 5113 C C . THR A 1 622 ? -9.664 -10.810 17.835 1.00 94.75 622 THR A C 1
ATOM 5115 O O . THR A 1 622 ? -9.721 -11.750 17.047 1.00 94.75 622 THR A O 1
ATOM 5118 N N . GLN A 1 623 ? -8.780 -9.824 17.707 1.00 94.56 623 GLN A N 1
ATOM 5119 C CA . GLN A 1 623 ? -7.707 -9.738 16.720 1.00 94.56 623 GLN A CA 1
ATOM 5120 C C . GLN A 1 623 ? -6.385 -10.138 17.374 1.00 94.56 623 GLN A C 1
ATOM 5122 O O . GLN A 1 623 ? -5.959 -9.517 18.345 1.00 94.56 623 GLN A O 1
ATOM 5127 N N . ILE A 1 624 ? -5.706 -11.145 16.845 1.00 94.31 624 ILE A N 1
ATOM 5128 C CA . ILE A 1 624 ? -4.430 -11.636 17.361 1.00 94.31 624 ILE A CA 1
ATOM 5129 C C . ILE A 1 624 ? -3.344 -11.347 16.331 1.00 94.31 624 ILE A C 1
ATOM 5131 O O . ILE A 1 624 ? -3.329 -11.909 15.238 1.00 94.31 624 ILE A O 1
ATOM 5135 N N . TYR A 1 625 ? -2.404 -10.488 16.711 1.00 93.44 625 TYR A N 1
ATOM 5136 C CA . TYR A 1 625 ? -1.222 -10.173 15.920 1.00 93.44 625 TYR A CA 1
ATOM 5137 C C . TYR A 1 625 ? -0.071 -11.071 16.366 1.00 93.44 625 TYR A C 1
ATOM 5139 O O . TYR A 1 625 ? 0.253 -11.145 17.557 1.00 93.44 625 TYR A O 1
ATOM 5147 N N . LEU A 1 626 ? 0.551 -11.763 15.418 1.00 91.25 626 LEU A N 1
ATOM 5148 C CA . LEU A 1 626 ? 1.602 -12.746 15.650 1.00 91.25 626 LEU A CA 1
ATOM 5149 C C . LEU A 1 626 ? 2.964 -12.213 15.201 1.00 91.25 626 LEU A C 1
ATOM 5151 O O . LEU A 1 626 ? 3.092 -11.547 14.180 1.00 91.25 626 LEU A O 1
ATOM 5155 N N . LYS A 1 627 ? 4.015 -12.621 15.914 1.00 88.62 627 LYS A N 1
ATOM 5156 C CA . LYS A 1 627 ? 5.432 -12.397 15.598 1.00 88.62 627 LYS A CA 1
ATOM 5157 C C . LYS A 1 627 ? 5.877 -13.294 14.438 1.00 88.62 627 LYS A C 1
ATOM 5159 O O . LYS A 1 627 ? 6.772 -14.128 14.590 1.00 88.62 627 LYS A O 1
ATOM 5164 N N . LYS A 1 628 ? 5.211 -13.168 13.293 1.00 83.94 628 LYS A N 1
ATOM 5165 C CA . LYS A 1 628 ? 5.499 -13.895 12.057 1.00 83.94 628 LYS A CA 1
ATOM 5166 C C . LYS A 1 628 ? 5.676 -12.920 10.888 1.00 83.94 628 LYS A C 1
ATOM 5168 O O . LYS A 1 628 ? 5.062 -11.858 10.891 1.00 83.94 628 LYS A O 1
ATOM 5173 N N . PRO A 1 629 ? 6.488 -13.273 9.875 1.00 77.00 629 PRO A N 1
ATOM 5174 C CA . PRO A 1 629 ? 6.637 -12.454 8.674 1.00 77.00 629 PRO A CA 1
ATOM 5175 C C . PRO A 1 629 ? 5.406 -12.507 7.755 1.00 77.00 629 PRO A C 1
ATOM 5177 O O . PRO A 1 629 ? 5.146 -11.535 7.057 1.00 77.00 629 PRO A O 1
ATOM 5180 N N . VAL A 1 630 ? 4.672 -13.624 7.747 1.00 80.69 630 VAL A N 1
ATOM 5181 C CA . VAL A 1 630 ? 3.422 -13.851 6.997 1.00 80.69 630 VAL A CA 1
ATOM 5182 C C . VAL A 1 630 ? 2.438 -14.614 7.884 1.00 80.69 630 VAL A C 1
ATOM 5184 O O . VAL A 1 630 ? 2.861 -15.188 8.889 1.00 80.69 630 VAL A O 1
ATOM 5187 N N . ASN A 1 631 ? 1.148 -14.641 7.529 1.00 86.94 631 ASN A N 1
ATOM 5188 C CA . ASN A 1 631 ? 0.089 -15.208 8.380 1.00 86.94 631 ASN A CA 1
ATOM 5189 C C . ASN A 1 631 ? 0.185 -14.674 9.818 1.00 86.94 631 ASN A C 1
ATOM 5191 O O . ASN A 1 631 ? 0.177 -15.424 10.796 1.00 86.94 631 ASN A O 1
ATOM 5195 N N . ASN A 1 632 ? 0.420 -13.367 9.928 1.00 88.00 632 ASN A N 1
ATOM 5196 C CA . ASN A 1 632 ? 0.720 -12.680 11.177 1.00 88.00 632 ASN A CA 1
ATOM 5197 C C . ASN A 1 632 ? -0.531 -12.109 11.851 1.00 88.00 632 ASN A C 1
ATOM 5199 O O . ASN A 1 632 ? -0.419 -11.383 12.835 1.00 88.00 632 ASN A O 1
ATOM 5203 N N . PHE A 1 633 ? -1.704 -12.425 11.319 1.00 90.56 633 PHE A N 1
ATOM 5204 C CA . PHE A 1 633 ? -2.980 -11.934 11.783 1.00 90.56 633 PHE A CA 1
ATOM 5205 C C . PHE A 1 633 ? -3.972 -13.089 11.827 1.00 90.56 633 PHE A C 1
ATOM 5207 O O . PHE A 1 633 ? -4.101 -13.832 10.860 1.00 90.56 633 PHE A O 1
ATOM 5214 N N . GLU A 1 634 ? -4.655 -13.223 12.954 1.00 92.31 634 GLU A N 1
ATOM 5215 C CA . GLU A 1 634 ? -5.773 -14.140 13.149 1.00 92.31 634 GLU A CA 1
ATOM 5216 C C . GLU A 1 634 ? -6.915 -13.358 13.797 1.00 92.31 634 GLU A C 1
ATOM 5218 O O . GLU A 1 634 ? -6.684 -12.517 14.666 1.00 92.31 634 GLU A O 1
ATOM 5223 N N . MET A 1 635 ? -8.154 -13.631 13.401 1.00 93.19 635 MET A N 1
ATOM 5224 C CA . MET A 1 635 ? -9.339 -13.017 14.000 1.00 93.19 635 MET A CA 1
ATOM 5225 C C . MET A 1 635 ? -10.324 -14.112 14.395 1.00 93.19 635 MET A C 1
ATOM 5227 O O . MET A 1 635 ? -10.549 -15.037 13.617 1.00 93.19 635 MET A O 1
ATOM 5231 N N . GLY A 1 636 ? -10.911 -14.016 15.588 1.00 94.38 636 GLY A N 1
ATOM 5232 C CA . GLY A 1 636 ? -11.865 -15.010 16.077 1.00 94.38 636 GLY A CA 1
ATOM 5233 C C . GLY A 1 636 ? -12.215 -14.876 17.554 1.00 94.38 636 GLY A C 1
ATOM 5234 O O . GLY A 1 636 ? -11.940 -13.853 18.179 1.00 94.38 636 GLY A O 1
ATOM 5235 N N . TYR A 1 637 ? -12.785 -15.937 18.118 1.00 94.88 637 TYR A N 1
ATOM 5236 C CA . TYR A 1 637 ? -13.168 -16.025 19.527 1.00 94.88 637 TYR A CA 1
ATOM 5237 C C . TYR A 1 637 ? -12.224 -16.953 20.283 1.00 94.88 637 TYR A C 1
ATOM 5239 O O . TYR A 1 637 ? -12.047 -18.119 19.911 1.00 94.88 637 TYR A O 1
ATOM 5247 N N . ILE A 1 638 ? -11.623 -16.441 21.357 1.00 95.06 638 ILE A N 1
ATOM 5248 C CA . ILE A 1 638 ? -10.788 -17.250 22.248 1.00 95.06 638 ILE A CA 1
ATOM 5249 C C . ILE A 1 638 ? -11.703 -18.246 22.966 1.00 95.06 638 ILE A C 1
ATOM 5251 O O . ILE A 1 638 ? -12.725 -17.852 23.520 1.00 95.06 638 ILE A O 1
ATOM 5255 N N . GLN A 1 639 ? -11.344 -19.529 22.940 1.00 94.56 639 GLN A N 1
ATOM 5256 C CA . GLN A 1 639 ? -12.106 -20.597 23.596 1.00 94.56 639 GLN A CA 1
ATOM 5257 C C . GLN A 1 639 ? -11.504 -20.979 24.941 1.00 94.56 639 GLN A C 1
ATOM 5259 O O . GLN A 1 639 ? -12.213 -21.135 25.929 1.00 94.56 639 GLN A O 1
ATOM 5264 N N . SER A 1 640 ? -10.186 -21.156 24.979 1.00 90.81 640 SER A N 1
ATOM 5265 C CA . SER A 1 640 ? -9.481 -21.547 26.192 1.00 90.81 640 SER A CA 1
ATOM 5266 C C . SER A 1 640 ? -8.020 -21.127 26.148 1.00 90.81 640 SER A C 1
ATOM 5268 O O . SER A 1 640 ? -7.442 -20.845 25.092 1.00 90.81 640 SER A O 1
ATOM 5270 N N . ILE A 1 641 ? -7.428 -21.067 27.335 1.00 88.44 641 ILE A N 1
ATOM 5271 C CA . ILE A 1 641 ? -6.037 -20.697 27.557 1.00 88.44 641 ILE A CA 1
ATOM 5272 C C . ILE A 1 641 ? -5.443 -21.753 28.474 1.00 88.44 641 ILE A C 1
ATOM 5274 O O . ILE A 1 641 ? -5.894 -21.913 29.606 1.00 88.44 641 ILE A O 1
ATOM 5278 N N . ASP A 1 642 ? -4.424 -22.453 27.993 1.00 82.19 642 ASP A N 1
ATOM 5279 C CA . ASP A 1 642 ? -3.647 -23.374 28.812 1.00 82.19 642 ASP A CA 1
ATOM 5280 C C . ASP A 1 642 ? -2.369 -22.667 29.273 1.00 82.19 642 ASP A C 1
ATOM 5282 O O . ASP A 1 642 ? -1.410 -22.484 28.513 1.00 82.19 642 ASP A O 1
ATOM 5286 N N . VAL A 1 643 ? -2.398 -22.183 30.517 1.00 70.44 643 VAL A N 1
ATOM 5287 C CA . VAL A 1 643 ? -1.261 -21.550 31.191 1.00 70.44 643 VAL A CA 1
ATOM 5288 C C . VAL A 1 643 ? -1.116 -22.184 32.571 1.00 70.44 643 VAL A C 1
ATOM 5290 O O . VAL A 1 643 ? -1.879 -21.875 33.487 1.00 70.44 643 VAL A O 1
ATOM 5293 N N . LYS A 1 644 ? -0.098 -23.034 32.762 1.00 59.09 644 LYS A N 1
ATOM 5294 C CA . LYS A 1 644 ? 0.264 -23.509 34.105 1.00 59.09 644 LYS A CA 1
ATOM 5295 C C . LYS A 1 644 ? 1.007 -22.413 34.872 1.00 59.09 644 LYS A C 1
ATOM 5297 O O . LYS A 1 644 ? 2.143 -22.068 34.552 1.00 59.09 644 LYS A O 1
ATOM 5302 N N . ASN A 1 645 ? 0.379 -21.900 35.929 1.00 47.97 645 ASN A N 1
ATOM 5303 C CA . ASN A 1 645 ? 1.008 -21.048 36.941 1.00 47.97 645 ASN A CA 1
ATOM 5304 C C . ASN A 1 645 ? 1.907 -21.887 37.874 1.00 47.97 645 ASN A C 1
ATOM 5306 O O . ASN A 1 645 ? 1.616 -22.026 39.059 1.00 47.97 645 ASN A O 1
ATOM 5310 N N . ASN A 1 646 ? 3.019 -22.438 37.383 1.00 40.47 646 ASN A N 1
ATOM 5311 C CA . ASN A 1 646 ? 4.038 -22.985 38.287 1.00 40.47 646 ASN A CA 1
ATOM 5312 C C . ASN A 1 646 ? 4.925 -21.849 38.810 1.00 40.47 646 ASN A C 1
ATOM 5314 O O . ASN A 1 646 ? 6.041 -21.634 38.356 1.00 40.47 646 ASN A O 1
ATOM 5318 N N . LEU A 1 647 ? 4.407 -21.116 39.800 1.00 41.56 647 LEU A N 1
ATOM 5319 C CA . LEU A 1 647 ? 5.183 -20.179 40.623 1.00 41.56 647 LEU A CA 1
ATOM 5320 C C . LEU A 1 647 ? 5.863 -20.863 41.824 1.00 41.56 647 LEU A C 1
ATOM 5322 O O . LEU A 1 647 ? 6.420 -20.181 42.682 1.00 41.56 647 LEU A O 1
ATOM 5326 N N . LYS A 1 648 ? 5.869 -22.202 41.907 1.00 40.97 648 LYS A N 1
ATOM 5327 C CA . LYS A 1 648 ? 6.629 -22.932 42.931 1.00 40.97 648 LYS A CA 1
ATOM 5328 C C . LYS A 1 648 ? 7.368 -24.141 42.346 1.00 40.97 648 LYS A C 1
ATOM 5330 O O . LYS A 1 648 ? 6.752 -25.025 41.768 1.00 40.97 648 LYS A O 1
ATOM 5335 N N . LYS A 1 649 ? 8.673 -24.156 42.645 1.00 36.38 649 LYS A N 1
ATOM 5336 C CA . LYS A 1 649 ? 9.731 -25.161 42.420 1.00 36.38 649 LYS A CA 1
ATOM 5337 C C . LYS A 1 649 ? 10.493 -25.092 41.088 1.00 36.38 649 LYS A C 1
ATOM 5339 O O . LYS A 1 649 ? 10.037 -25.512 40.036 1.00 36.38 649 LYS A O 1
ATOM 5344 N N . LYS A 1 650 ? 11.722 -24.581 41.233 1.00 41.59 650 LYS A N 1
ATOM 5345 C CA . LYS A 1 650 ? 12.865 -24.695 40.326 1.00 41.59 650 LYS A CA 1
ATOM 5346 C C . LYS A 1 650 ? 13.210 -26.169 40.069 1.00 41.59 650 LYS A C 1
ATOM 5348 O O . LYS A 1 650 ? 13.459 -26.893 41.029 1.00 41.59 650 LYS A O 1
ATOM 5353 N N . SER A 1 651 ? 13.345 -26.550 38.801 1.00 35.06 651 SER A N 1
ATOM 5354 C CA . SER A 1 651 ? 14.453 -27.389 38.323 1.00 35.06 651 SER A CA 1
ATOM 5355 C C . SER A 1 651 ? 14.688 -27.106 36.830 1.00 35.06 651 SER A C 1
ATOM 5357 O O . SER A 1 651 ? 13.746 -27.073 36.042 1.00 35.06 651 SER A O 1
ATOM 5359 N N . GLU A 1 652 ? 15.939 -26.832 36.452 1.00 37.31 652 GLU A N 1
ATOM 5360 C CA . GLU A 1 652 ? 16.358 -26.402 35.100 1.00 37.31 652 GLU A CA 1
ATOM 5361 C C . GLU A 1 652 ? 16.248 -27.510 34.030 1.00 37.31 652 GLU A C 1
ATOM 5363 O O . GLU A 1 652 ? 16.505 -27.273 32.850 1.00 37.31 652 GLU A O 1
ATOM 5368 N N . SER A 1 653 ? 15.831 -28.724 34.398 1.00 35.78 653 SER A N 1
ATOM 5369 C CA . SER A 1 653 ? 15.699 -29.857 33.474 1.00 35.78 653 SER A CA 1
ATOM 5370 C C . SER A 1 653 ? 14.304 -30.007 32.843 1.00 35.78 653 SER A C 1
ATOM 5372 O O . SER A 1 653 ? 14.182 -30.708 31.837 1.00 35.78 653 SER A O 1
ATOM 5374 N N . GLU A 1 654 ? 13.268 -29.316 33.342 1.00 36.34 654 GLU A N 1
ATOM 5375 C CA . GLU A 1 654 ? 11.886 -29.403 32.819 1.00 36.34 654 GLU A CA 1
ATOM 5376 C C . GLU A 1 654 ? 11.455 -28.224 31.920 1.00 36.34 654 GLU A C 1
ATOM 5378 O O . GLU A 1 654 ? 10.431 -28.302 31.235 1.00 36.34 654 GLU A O 1
ATOM 5383 N N . GLU A 1 655 ? 12.255 -27.154 31.820 1.00 37.50 655 GLU A N 1
ATOM 5384 C CA . GLU A 1 655 ? 11.934 -25.953 31.018 1.00 37.50 655 GLU A CA 1
ATOM 5385 C C . GLU A 1 655 ? 11.799 -26.210 29.503 1.00 37.50 655 GLU A C 1
ATOM 5387 O O . GLU A 1 655 ? 11.306 -25.360 28.759 1.00 37.50 655 GLU A O 1
ATOM 5392 N N . LYS A 1 656 ? 12.186 -27.393 29.013 1.00 33.25 656 LYS A N 1
ATOM 5393 C CA . LYS A 1 656 ? 12.196 -27.708 27.577 1.00 33.25 656 LYS A CA 1
ATOM 5394 C C . LYS A 1 656 ? 10.881 -28.254 27.000 1.00 33.25 656 LYS A C 1
ATOM 5396 O O . LYS A 1 656 ? 10.866 -28.529 25.801 1.00 33.25 656 LYS A O 1
ATOM 5401 N N . ARG A 1 657 ? 9.785 -28.427 27.762 1.00 39.00 657 ARG A N 1
ATOM 5402 C CA . ARG A 1 657 ? 8.602 -29.164 27.237 1.00 39.00 657 ARG A CA 1
ATOM 5403 C C . ARG A 1 657 ? 7.194 -28.577 27.390 1.00 39.00 657 ARG A C 1
ATOM 5405 O O . ARG A 1 657 ? 6.277 -29.184 26.843 1.00 39.00 657 ARG A O 1
ATOM 5412 N N . HIS A 1 658 ? 6.970 -27.407 27.992 1.00 49.19 658 HIS A N 1
ATOM 5413 C CA . HIS A 1 658 ? 5.594 -26.900 28.153 1.00 49.19 658 HIS A CA 1
ATOM 5414 C C . HIS A 1 658 ? 5.336 -25.582 27.413 1.00 49.19 658 HIS A C 1
ATOM 5416 O O . HIS A 1 658 ? 5.812 -24.512 27.786 1.00 49.19 658 HIS A O 1
ATOM 5422 N N . VAL A 1 659 ? 4.567 -25.672 26.325 1.00 54.66 659 VAL A N 1
ATOM 5423 C CA . VAL A 1 659 ? 4.139 -24.531 25.511 1.00 54.66 659 VAL A CA 1
ATOM 5424 C C . VAL A 1 659 ? 2.794 -24.045 26.047 1.00 54.66 659 VAL A C 1
ATOM 5426 O O . VAL A 1 659 ? 1.810 -24.761 25.933 1.00 54.66 659 VAL A O 1
ATOM 5429 N N . ASN A 1 660 ? 2.732 -22.830 26.604 1.00 77.25 660 ASN A N 1
ATOM 5430 C CA . ASN A 1 660 ? 1.451 -22.185 26.915 1.00 77.25 660 ASN A CA 1
ATOM 5431 C C . ASN A 1 660 ? 0.699 -21.915 25.602 1.00 77.25 660 ASN A C 1
ATOM 5433 O O . ASN A 1 660 ? 1.231 -21.219 24.721 1.00 77.25 660 ASN A O 1
ATOM 5437 N N . LEU A 1 661 ? -0.510 -22.457 25.470 1.00 86.19 661 LEU A N 1
ATOM 5438 C CA . LEU A 1 661 ? -1.305 -22.426 24.242 1.00 86.19 661 LEU A CA 1
ATOM 5439 C C . LEU A 1 661 ? -2.579 -21.604 24.440 1.00 86.19 661 LEU A C 1
ATOM 5441 O O . LEU A 1 661 ? -3.240 -21.680 25.472 1.00 86.19 661 LEU A O 1
ATOM 5445 N N . LEU A 1 662 ? -2.926 -20.828 23.420 1.00 90.94 662 LEU A N 1
ATOM 5446 C CA . LEU A 1 662 ? -4.216 -20.168 23.279 1.00 90.94 662 LEU A CA 1
ATOM 5447 C C . LEU A 1 662 ? -5.001 -20.895 22.189 1.00 90.94 662 LEU A C 1
ATOM 5449 O O . LEU A 1 662 ? -4.506 -21.036 21.071 1.00 90.94 662 LEU A O 1
ATOM 5453 N N . LYS A 1 663 ? -6.214 -21.344 22.510 1.00 94.19 663 LYS A N 1
ATOM 5454 C CA . LYS A 1 663 ? -7.137 -21.967 21.560 1.00 94.19 663 LYS A CA 1
ATOM 5455 C C . LYS A 1 663 ? -8.111 -20.914 21.035 1.00 94.19 663 LYS A C 1
ATOM 5457 O O . LYS A 1 663 ? -8.842 -20.301 21.813 1.00 94.19 663 LYS A O 1
ATOM 5462 N N . LEU A 1 664 ? -8.107 -20.702 19.723 1.00 95.00 664 LEU A N 1
ATOM 5463 C CA . LEU A 1 664 ? -8.950 -19.740 19.011 1.00 95.00 664 LEU A CA 1
ATOM 5464 C C . LEU A 1 664 ? -9.853 -20.493 18.032 1.00 95.00 664 LEU A C 1
ATOM 5466 O O . LEU A 1 664 ? -9.357 -21.340 17.297 1.00 95.00 664 LEU A O 1
ATOM 5470 N N . ILE A 1 665 ? -11.139 -20.154 17.969 1.00 95.25 665 ILE A N 1
ATOM 5471 C CA . ILE A 1 665 ? -11.961 -20.462 16.790 1.00 95.25 665 ILE A CA 1
ATOM 5472 C C . ILE A 1 665 ? -11.948 -19.214 15.920 1.00 95.25 665 ILE A C 1
ATOM 5474 O O . ILE A 1 665 ? -12.440 -18.165 16.345 1.00 95.25 665 ILE A O 1
ATOM 5478 N N . ASN A 1 666 ? -11.321 -19.301 14.750 1.00 94.00 666 ASN A N 1
ATOM 5479 C CA . ASN A 1 666 ? -11.193 -18.158 13.855 1.00 94.00 666 ASN A CA 1
ATOM 5480 C C . ASN A 1 666 ? -12.518 -17.844 13.132 1.00 94.00 666 ASN A C 1
ATOM 5482 O O . ASN A 1 666 ? -13.477 -18.613 13.190 1.00 94.00 666 ASN A O 1
ATOM 5486 N N . ILE A 1 667 ? -12.574 -16.715 12.422 1.00 93.62 667 ILE A N 1
ATOM 5487 C CA . ILE A 1 667 ? -13.752 -16.298 11.634 1.00 93.62 667 ILE A CA 1
ATOM 5488 C C . ILE A 1 667 ? -14.122 -17.263 10.492 1.00 93.62 667 ILE A C 1
ATOM 5490 O O . ILE A 1 667 ? -15.187 -17.125 9.904 1.00 93.62 667 ILE A O 1
ATOM 5494 N N . PHE A 1 668 ? -13.267 -18.241 10.182 1.00 92.75 668 PHE A N 1
ATOM 5495 C CA . PHE A 1 668 ? -13.538 -19.316 9.224 1.00 92.75 668 PHE A CA 1
ATOM 5496 C C . PHE A 1 668 ? -14.072 -20.590 9.902 1.00 92.75 668 PHE A C 1
ATOM 5498 O O . PHE A 1 668 ? -14.195 -21.625 9.251 1.00 92.75 668 PHE A O 1
ATOM 5505 N N . GLY A 1 669 ? -14.340 -20.552 11.213 1.00 91.25 669 GLY A N 1
ATOM 5506 C CA . GLY A 1 669 ? -14.794 -21.702 11.999 1.00 91.25 669 GLY A CA 1
ATOM 5507 C C . GLY A 1 669 ? -13.704 -22.735 12.297 1.00 91.25 669 GLY A C 1
ATOM 5508 O O . GLY A 1 669 ? -14.002 -23.796 12.840 1.00 91.25 669 GLY A O 1
ATOM 5509 N N . LYS A 1 670 ? -12.439 -22.450 11.962 1.00 93.25 670 LYS A N 1
ATOM 5510 C CA . LYS A 1 670 ? -11.315 -23.362 12.196 1.00 93.25 670 LYS A CA 1
ATOM 5511 C C . LYS A 1 670 ? -10.744 -23.152 13.588 1.00 93.25 670 LYS A C 1
ATOM 5513 O O . LYS A 1 670 ? -10.548 -22.023 14.040 1.00 93.25 670 LYS A O 1
ATOM 5518 N N . GLU A 1 671 ? -10.436 -24.259 14.247 1.00 94.00 671 GLU A N 1
ATOM 5519 C CA . GLU A 1 671 ? -9.727 -24.248 15.517 1.00 94.00 671 GLU A CA 1
ATOM 5520 C C . GLU A 1 671 ? -8.219 -24.084 15.289 1.00 94.00 671 GLU A C 1
ATOM 5522 O O . GLU A 1 671 ? -7.583 -24.895 14.614 1.00 94.00 671 GLU A O 1
ATOM 5527 N N . THR A 1 672 ? -7.639 -23.049 15.893 1.00 91.44 672 THR A N 1
ATOM 5528 C CA . THR A 1 672 ? -6.216 -22.720 15.799 1.00 91.44 672 THR A CA 1
ATOM 5529 C C . THR A 1 672 ? -5.593 -22.694 17.192 1.00 91.44 672 THR A C 1
ATOM 5531 O O . THR A 1 672 ? -6.045 -21.973 18.084 1.00 91.44 672 THR A O 1
ATOM 5534 N N . LEU A 1 673 ? -4.507 -23.449 17.370 1.00 92.75 673 LEU A N 1
ATOM 5535 C CA . LEU A 1 673 ? -3.690 -23.437 18.584 1.00 92.75 673 LEU A CA 1
ATOM 5536 C C . LEU A 1 673 ? -2.495 -22.496 18.404 1.00 92.75 673 LEU A C 1
ATOM 5538 O O . LEU A 1 673 ? -1.609 -22.730 17.578 1.00 92.75 673 LEU A O 1
ATOM 5542 N N . ILE A 1 674 ? -2.457 -21.427 19.196 1.00 91.38 674 ILE A N 1
ATOM 5543 C CA . ILE A 1 674 ? -1.461 -20.361 19.094 1.00 91.38 674 ILE A CA 1
ATOM 5544 C C . ILE A 1 674 ? -0.548 -20.386 20.327 1.00 91.38 674 ILE A C 1
ATOM 5546 O O . ILE A 1 674 ? -0.993 -20.097 21.438 1.00 91.38 674 ILE A O 1
ATOM 5550 N N . PRO A 1 675 ? 0.756 -20.667 20.163 1.00 89.62 675 PRO A N 1
ATOM 5551 C CA . PRO A 1 675 ? 1.727 -20.522 21.242 1.00 89.62 675 PRO A CA 1
ATOM 5552 C C . PRO A 1 675 ? 1.832 -19.073 21.724 1.00 89.62 675 PRO A C 1
ATOM 5554 O O . PRO A 1 675 ? 2.094 -18.173 20.924 1.00 89.62 675 PRO A O 1
ATOM 5557 N N . PHE A 1 676 ? 1.760 -18.848 23.038 1.00 85.19 676 PHE A N 1
ATOM 5558 C CA . PHE A 1 676 ? 1.843 -17.507 23.641 1.00 85.19 676 PHE A CA 1
ATOM 5559 C C . PHE A 1 676 ? 3.070 -16.705 23.194 1.00 85.19 676 PHE A C 1
ATOM 5561 O O . PHE A 1 676 ? 2.994 -15.503 22.963 1.00 85.19 676 PHE A O 1
ATOM 5568 N N . GLN A 1 677 ? 4.217 -17.370 23.043 1.00 85.56 677 GLN A N 1
ATOM 5569 C CA . GLN A 1 677 ? 5.473 -16.725 22.648 1.00 85.56 677 GLN A CA 1
ATOM 5570 C C . GLN A 1 677 ? 5.410 -16.108 21.243 1.00 85.56 677 GLN A C 1
ATOM 5572 O O . GLN A 1 677 ? 6.142 -15.155 20.957 1.00 85.56 677 GLN A O 1
ATOM 5577 N N . LYS A 1 678 ? 4.533 -16.639 20.380 1.00 89.12 678 LYS A N 1
ATOM 5578 C CA . LYS A 1 678 ? 4.302 -16.132 19.027 1.00 89.12 678 LYS A CA 1
ATOM 5579 C C . LYS A 1 678 ? 3.343 -14.947 19.007 1.00 89.12 678 LYS A C 1
ATOM 5581 O O . LYS A 1 678 ? 3.319 -14.260 17.998 1.00 89.12 678 LYS A O 1
ATOM 5586 N N . ILE A 1 679 ? 2.594 -14.669 20.072 1.00 91.06 679 ILE A N 1
ATOM 5587 C CA . ILE A 1 679 ? 1.669 -13.532 20.107 1.00 91.06 679 ILE A CA 1
ATOM 5588 C C . ILE A 1 679 ? 2.466 -12.245 20.343 1.00 91.06 679 ILE A C 1
ATOM 5590 O O . ILE A 1 679 ? 3.315 -12.167 21.236 1.00 91.06 679 ILE A O 1
ATOM 5594 N N . GLU A 1 680 ? 2.236 -11.238 19.509 1.00 91.94 680 GLU A N 1
ATOM 5595 C CA . GLU A 1 680 ? 2.757 -9.883 19.677 1.00 91.94 680 GLU A CA 1
ATOM 5596 C C . GLU A 1 680 ? 1.775 -9.018 20.458 1.00 91.94 680 GLU A C 1
ATOM 5598 O O . GLU A 1 680 ? 2.146 -8.392 21.452 1.00 91.94 680 GLU A O 1
ATOM 5603 N N . SER A 1 681 ? 0.517 -8.999 20.024 1.00 93.06 681 SER A N 1
ATOM 5604 C CA . SER A 1 681 ? -0.538 -8.251 20.694 1.00 93.06 681 SER A CA 1
ATOM 5605 C C . SER A 1 681 ? -1.914 -8.825 20.392 1.00 93.06 681 SER A C 1
ATOM 5607 O O . SER A 1 681 ? -2.107 -9.534 19.406 1.00 93.06 681 SER A O 1
ATOM 5609 N N . ILE A 1 682 ? -2.860 -8.504 21.264 1.00 94.19 682 ILE A N 1
ATOM 5610 C CA . ILE A 1 682 ? -4.270 -8.839 21.133 1.00 94.19 682 ILE A CA 1
ATOM 5611 C C . ILE A 1 682 ? -5.056 -7.528 21.091 1.00 94.19 682 ILE A C 1
ATOM 5613 O O . ILE A 1 682 ? -4.911 -6.695 21.984 1.00 94.19 682 ILE A O 1
ATOM 5617 N N . GLY A 1 683 ? -5.850 -7.326 20.047 1.00 94.25 683 GLY A N 1
ATOM 5618 C CA . GLY A 1 683 ? -6.741 -6.183 19.875 1.00 94.25 683 GLY A CA 1
ATOM 5619 C C . GLY A 1 683 ? -8.204 -6.610 19.911 1.00 94.25 683 GLY A C 1
ATOM 5620 O O . GLY A 1 683 ? -8.537 -7.702 19.464 1.00 94.25 683 GLY A O 1
ATOM 5621 N N . PHE A 1 684 ? -9.083 -5.762 20.429 1.00 93.44 684 PHE A N 1
ATOM 5622 C CA . PHE A 1 684 ? -10.531 -5.976 20.383 1.00 93.44 684 PHE A CA 1
ATOM 5623 C C . PHE A 1 684 ? -11.278 -4.644 20.509 1.00 93.44 684 PHE A C 1
ATOM 5625 O O . PHE A 1 684 ? -10.708 -3.635 20.944 1.00 93.44 684 PHE A O 1
ATOM 5632 N N . GLU A 1 685 ? -12.552 -4.642 20.116 1.00 91.25 685 GLU A N 1
ATOM 5633 C CA . GLU A 1 685 ? -13.449 -3.500 20.289 1.00 91.25 685 GLU A CA 1
ATOM 5634 C C . GLU A 1 685 ? -14.493 -3.780 21.373 1.00 91.25 685 GLU A C 1
ATOM 5636 O O . GLU A 1 685 ? -15.048 -4.874 21.447 1.00 91.25 685 GLU A O 1
ATOM 5641 N N . PHE A 1 686 ? -14.757 -2.786 22.221 1.00 89.75 686 PHE A N 1
ATOM 5642 C CA . PHE A 1 686 ? -15.741 -2.873 23.301 1.00 89.75 686 PHE A CA 1
ATOM 5643 C C . PHE A 1 686 ? -16.354 -1.495 23.594 1.00 89.75 686 PHE A C 1
ATOM 5645 O O . PHE A 1 686 ? -15.735 -0.484 23.284 1.00 89.75 686 PHE A O 1
ATOM 5652 N N . GLU A 1 687 ? -17.547 -1.402 24.191 1.00 85.19 687 GLU A N 1
ATOM 5653 C CA . GLU A 1 687 ? -18.201 -0.095 24.438 1.00 85.19 687 GLU A CA 1
ATOM 5654 C C . GLU A 1 687 ? -17.517 0.778 25.499 1.00 85.19 687 GLU A C 1
ATOM 5656 O O . GLU A 1 687 ? -17.874 1.941 25.665 1.00 85.19 687 GLU A O 1
ATOM 5661 N N . SER A 1 688 ? -16.485 0.257 26.160 1.00 87.44 688 SER A N 1
ATOM 5662 C CA . SER A 1 688 ? -15.716 0.977 27.170 1.00 87.44 688 SER A CA 1
ATOM 5663 C C . SER A 1 688 ? -14.458 1.673 26.614 1.00 87.44 688 SER A C 1
ATOM 5665 O O . SER A 1 688 ? -14.247 1.849 25.406 1.00 87.44 688 SER A O 1
ATOM 5667 N N . VAL A 1 689 ? -13.594 2.107 27.528 1.00 91.38 689 VAL A N 1
ATOM 5668 C CA . VAL A 1 689 ? -12.377 2.869 27.292 1.00 91.38 689 VAL A CA 1
ATOM 5669 C C . VAL A 1 689 ? -11.149 2.170 27.873 1.00 91.38 689 VAL A C 1
ATOM 5671 O O . VAL A 1 689 ? -11.212 1.454 28.874 1.00 91.38 689 VAL A O 1
ATOM 5674 N N . ILE A 1 690 ? -9.991 2.453 27.274 1.00 92.94 690 ILE A N 1
ATOM 5675 C CA . ILE A 1 690 ? -8.691 2.236 27.911 1.00 92.94 690 ILE A CA 1
ATOM 5676 C C . ILE A 1 690 ? -8.173 3.556 28.493 1.00 92.94 690 ILE A C 1
ATOM 5678 O O . ILE A 1 690 ? -8.064 4.562 27.786 1.00 92.94 690 ILE A O 1
ATOM 5682 N N . ILE A 1 691 ? -7.839 3.540 29.783 1.00 93.00 691 ILE A N 1
ATOM 5683 C CA . ILE A 1 691 ? -7.375 4.680 30.577 1.00 93.00 691 ILE A CA 1
ATOM 5684 C C . ILE A 1 691 ? -5.888 4.503 30.898 1.00 93.00 691 ILE A C 1
ATOM 5686 O O . ILE A 1 691 ? -5.441 3.428 31.295 1.00 93.00 691 ILE A O 1
ATOM 5690 N N . GLN A 1 692 ? -5.097 5.564 30.745 1.00 92.06 692 GLN A N 1
ATOM 5691 C CA . GLN A 1 692 ? -3.676 5.587 31.093 1.00 92.06 692 GLN A CA 1
ATOM 5692 C C . GLN A 1 692 ? -3.306 6.899 31.798 1.00 92.06 692 GLN A C 1
ATOM 5694 O O . GLN A 1 692 ? -3.656 7.975 31.324 1.00 92.06 692 GLN A O 1
ATOM 5699 N N . LYS A 1 693 ? -2.520 6.836 32.882 1.00 90.00 693 LYS A N 1
ATOM 5700 C CA . LYS A 1 693 ? -1.970 8.039 33.539 1.00 90.00 693 LYS A CA 1
ATOM 5701 C C . LYS A 1 693 ? -0.956 8.758 32.642 1.00 90.00 693 LYS A C 1
ATOM 5703 O O . LYS A 1 693 ? -0.011 8.137 32.134 1.00 90.00 693 LYS A O 1
ATOM 5708 N N . LYS A 1 694 ? -1.077 10.085 32.514 1.00 88.12 694 LYS A N 1
ATOM 5709 C CA . LYS A 1 694 ? -0.116 10.940 31.790 1.00 88.12 694 LYS A CA 1
ATOM 5710 C C . LYS A 1 694 ? 1.297 10.806 32.370 1.00 88.12 694 LYS A C 1
ATOM 5712 O O . LYS A 1 694 ? 2.248 10.683 31.601 1.00 88.12 694 LYS A O 1
ATOM 5717 N N . SER A 1 695 ? 1.433 10.761 33.696 1.00 86.75 695 SER A N 1
ATOM 5718 C CA . SER A 1 695 ? 2.720 10.607 34.397 1.00 86.75 695 SER A CA 1
ATOM 5719 C C . SER A 1 695 ? 3.421 9.272 34.113 1.00 86.75 695 SER A C 1
ATOM 5721 O O . SER A 1 695 ? 4.644 9.211 34.078 1.00 86.75 695 SER A O 1
ATOM 5723 N N . ALA A 1 696 ? 2.662 8.211 33.823 1.00 84.81 696 ALA A N 1
ATOM 5724 C CA . ALA A 1 696 ? 3.181 6.877 33.513 1.00 84.81 696 ALA A CA 1
ATOM 5725 C C . ALA A 1 696 ? 3.435 6.648 32.007 1.00 84.81 696 ALA A C 1
ATOM 5727 O O . ALA A 1 696 ? 3.595 5.507 31.564 1.00 84.81 696 ALA A O 1
ATOM 5728 N N . THR A 1 697 ? 3.418 7.711 31.198 1.00 84.62 697 THR A N 1
ATOM 5729 C CA . THR A 1 697 ? 3.527 7.644 29.736 1.00 84.62 697 THR A CA 1
ATOM 5730 C C . THR A 1 697 ? 4.809 8.322 29.257 1.00 84.62 697 THR A C 1
ATOM 5732 O O . THR A 1 697 ? 5.115 9.442 29.666 1.00 84.62 697 THR A O 1
ATOM 5735 N N . SER A 1 698 ? 5.545 7.681 28.338 1.00 85.88 698 SER A N 1
ATOM 5736 C CA . SER A 1 698 ? 6.772 8.265 27.782 1.00 85.88 698 SER A CA 1
ATOM 5737 C C . SER A 1 698 ? 6.505 9.624 27.124 1.00 85.88 698 SER A C 1
ATOM 5739 O O . SER A 1 698 ? 5.421 9.880 26.590 1.00 85.88 698 SER A O 1
ATOM 5741 N N . PHE A 1 699 ? 7.504 10.510 27.130 1.00 83.38 699 PHE A N 1
ATOM 5742 C CA . PHE A 1 699 ? 7.409 11.815 26.468 1.00 83.38 699 PHE A CA 1
ATOM 5743 C C . PHE A 1 699 ? 7.030 11.688 24.982 1.00 83.38 699 PHE A C 1
ATOM 5745 O O . PHE A 1 699 ? 6.111 12.361 24.517 1.00 83.38 699 PHE A O 1
ATOM 5752 N N . THR A 1 700 ? 7.657 10.750 24.270 1.00 83.62 700 THR A N 1
ATOM 5753 C CA . THR A 1 700 ? 7.378 10.455 22.856 1.00 83.62 700 THR A CA 1
ATOM 5754 C C . THR A 1 700 ? 5.927 10.037 22.615 1.00 83.62 700 THR A C 1
ATOM 5756 O O . THR A 1 700 ? 5.269 10.569 21.722 1.00 83.62 700 THR A O 1
ATOM 5759 N N . SER A 1 701 ? 5.383 9.151 23.455 1.00 85.25 701 SER A N 1
ATOM 5760 C CA . SER A 1 701 ? 3.986 8.712 23.357 1.00 85.25 701 SER A CA 1
ATOM 5761 C C . SER A 1 701 ? 3.017 9.863 23.629 1.00 85.25 701 SER A C 1
ATOM 5763 O O . SER A 1 701 ? 2.044 10.036 22.897 1.00 85.25 701 SER A O 1
ATOM 5765 N N . ARG A 1 702 ? 3.299 10.699 24.641 1.00 85.94 702 ARG A N 1
ATOM 5766 C CA . ARG A 1 702 ? 2.487 11.889 24.952 1.00 85.94 702 ARG A CA 1
ATOM 5767 C C . ARG A 1 702 ? 2.454 12.874 23.786 1.00 85.94 702 ARG A C 1
ATOM 5769 O O . ARG A 1 702 ? 1.385 13.387 23.456 1.00 85.94 702 ARG A O 1
ATOM 5776 N N . LEU A 1 703 ? 3.596 13.113 23.140 1.00 87.38 703 LEU A N 1
ATOM 5777 C CA . LEU A 1 703 ? 3.667 13.958 21.950 1.00 87.38 703 LEU A CA 1
ATOM 5778 C C . LEU A 1 703 ? 2.825 13.373 20.806 1.00 87.38 703 LEU A C 1
ATOM 5780 O O . LEU A 1 703 ? 2.009 14.084 20.217 1.00 87.38 703 LEU A O 1
ATOM 5784 N N . GLY A 1 704 ? 2.945 12.065 20.558 1.00 88.69 704 GLY A N 1
ATOM 5785 C CA . GLY A 1 704 ? 2.126 11.349 19.576 1.00 88.69 704 GLY A CA 1
ATOM 5786 C C . GLY A 1 704 ? 0.623 11.476 19.845 1.00 88.69 704 GLY A C 1
ATOM 5787 O O . GLY A 1 704 ? -0.153 11.745 18.930 1.00 88.69 704 GLY A O 1
ATOM 5788 N N . TYR A 1 705 ? 0.200 11.376 21.106 1.00 89.75 705 TYR A N 1
ATOM 5789 C CA . TYR A 1 705 ? -1.197 11.549 21.509 1.00 89.75 705 TYR A CA 1
ATOM 5790 C C . TYR A 1 705 ? -1.715 12.979 21.335 1.00 89.75 705 TYR A C 1
ATOM 5792 O O . TYR A 1 705 ? -2.843 13.158 20.876 1.00 89.75 705 TYR A O 1
ATOM 5800 N N . LYS A 1 706 ? -0.897 14.004 21.604 1.00 88.25 706 LYS A N 1
ATOM 5801 C CA . LYS A 1 706 ? -1.259 15.402 21.306 1.00 88.25 706 LYS A CA 1
ATOM 5802 C C . LYS A 1 706 ? -1.455 15.629 19.804 1.00 88.25 706 LYS A C 1
ATOM 5804 O O . LYS A 1 706 ? -2.413 16.287 19.392 1.00 88.25 706 LYS A O 1
ATOM 5809 N N . ILE A 1 707 ? -0.588 15.046 18.974 1.00 88.75 707 ILE A N 1
ATOM 5810 C CA . ILE A 1 707 ? -0.734 15.077 17.512 1.00 88.75 707 ILE A CA 1
ATOM 5811 C C . ILE A 1 707 ? -2.019 14.347 17.095 1.00 88.75 707 ILE A C 1
ATOM 5813 O O . ILE A 1 707 ? -2.793 14.877 16.292 1.00 88.75 707 ILE A O 1
ATOM 5817 N N . LEU A 1 708 ? -2.296 13.177 17.682 1.00 88.38 708 LEU A N 1
ATOM 5818 C CA . LEU A 1 708 ? -3.516 12.415 17.425 1.00 88.38 708 LEU A CA 1
ATOM 5819 C C . LEU A 1 708 ? -4.776 13.214 17.787 1.00 88.38 708 LEU A C 1
ATOM 5821 O O . LEU A 1 708 ? -5.660 13.296 16.940 1.00 88.38 708 LEU A O 1
ATOM 5825 N N . LYS A 1 709 ? -4.831 13.881 18.952 1.00 88.75 709 LYS A N 1
ATOM 5826 C CA . LYS A 1 709 ? -5.945 14.773 19.348 1.00 88.75 709 LYS A CA 1
ATOM 5827 C C . LYS A 1 709 ? -6.190 15.859 18.297 1.00 88.75 709 LYS A C 1
ATOM 5829 O O . LYS A 1 709 ? -7.319 16.080 17.876 1.00 88.75 709 LYS A O 1
ATOM 5834 N N . LYS A 1 710 ? -5.133 16.498 17.785 1.00 87.44 710 LYS A N 1
ATOM 5835 C CA . LYS A 1 710 ? -5.249 17.534 16.738 1.00 87.44 710 LYS A CA 1
ATOM 5836 C C . LYS A 1 710 ? -5.741 16.973 15.394 1.00 87.44 710 LYS A C 1
ATOM 5838 O O . LYS A 1 710 ? -6.438 17.649 14.623 1.00 87.44 710 LYS A O 1
ATOM 5843 N N . LEU A 1 711 ? -5.353 15.743 15.059 1.00 86.44 711 LEU A N 1
ATOM 5844 C CA . LEU A 1 711 ? -5.682 15.121 13.777 1.00 86.44 711 LEU A CA 1
ATOM 5845 C C . LEU A 1 711 ? -7.056 14.439 13.773 1.00 86.44 711 LEU A C 1
ATOM 5847 O O . LEU A 1 711 ? -7.790 14.632 12.799 1.00 86.44 711 LEU A O 1
ATOM 5851 N N . LYS A 1 712 ? -7.390 13.695 14.828 1.00 87.75 712 LYS A N 1
ATOM 5852 C CA . LYS A 1 712 ? -8.601 12.884 15.023 1.00 87.75 712 LYS A CA 1
ATOM 5853 C C . LYS A 1 712 ? -9.060 12.983 16.496 1.00 87.75 712 LYS A C 1
ATOM 5855 O O . LYS A 1 712 ? -8.816 12.054 17.265 1.00 87.75 712 LYS A O 1
ATOM 5860 N N . PRO A 1 713 ? -9.685 14.102 16.904 1.00 87.50 713 PRO A N 1
ATOM 5861 C CA . PRO A 1 713 ? -10.045 14.350 18.305 1.00 87.50 713 PRO A CA 1
ATOM 5862 C C . PRO A 1 713 ? -11.068 13.355 18.875 1.00 87.50 713 PRO A C 1
ATOM 5864 O O . PRO A 1 713 ? -11.090 13.133 20.074 1.00 87.50 713 PRO A O 1
ATOM 5867 N N . ASN A 1 714 ? -11.860 12.688 18.036 1.00 86.38 714 ASN A N 1
ATOM 5868 C CA . ASN A 1 714 ? -12.769 11.614 18.448 1.00 86.38 714 ASN A CA 1
ATOM 5869 C C . ASN A 1 714 ? -12.064 10.291 18.816 1.00 86.38 714 ASN A C 1
ATOM 5871 O O . ASN A 1 714 ? -12.677 9.385 19.365 1.00 86.38 714 ASN A O 1
ATOM 5875 N N . LYS A 1 715 ? -10.769 10.130 18.516 1.00 88.88 715 LYS A N 1
ATOM 5876 C CA . LYS A 1 715 ? -10.033 8.894 18.842 1.00 88.88 715 LYS A CA 1
ATOM 5877 C C . LYS A 1 715 ? -9.355 8.915 20.209 1.00 88.88 715 LYS A C 1
ATOM 5879 O O . LYS A 1 715 ? -8.804 7.896 20.618 1.00 88.88 715 LYS A O 1
ATOM 5884 N N . ILE A 1 716 ? -9.308 10.066 20.875 1.00 90.62 716 ILE A N 1
ATOM 5885 C CA . ILE A 1 716 ? -8.566 10.224 22.124 1.00 90.62 716 ILE A CA 1
ATOM 5886 C C . ILE A 1 716 ? -9.088 11.415 22.921 1.00 90.62 716 ILE A C 1
ATOM 5888 O O . ILE A 1 716 ? -9.263 12.503 22.379 1.00 90.62 716 ILE A O 1
ATOM 5892 N N . ILE A 1 717 ? -9.256 11.217 24.222 1.00 87.75 717 ILE A N 1
ATOM 5893 C CA . ILE A 1 717 ? -9.512 12.277 25.188 1.00 87.75 717 ILE A CA 1
ATOM 5894 C C . ILE A 1 717 ? -8.231 12.443 26.001 1.00 87.75 717 ILE A C 1
ATOM 5896 O O . ILE A 1 717 ? -7.741 11.524 26.655 1.00 87.75 717 ILE A O 1
ATOM 5900 N N . ILE A 1 718 ? -7.632 13.616 25.869 1.00 85.38 718 ILE A N 1
ATOM 5901 C CA . ILE A 1 718 ? -6.442 14.034 26.599 1.00 85.38 718 ILE A CA 1
ATOM 5902 C C . ILE A 1 718 ? -6.581 15.534 26.756 1.00 85.38 718 ILE A C 1
ATOM 5904 O O . ILE A 1 718 ? -6.768 16.198 25.743 1.00 85.38 718 ILE A O 1
ATOM 5908 N N . THR A 1 719 ? -6.554 16.076 27.964 1.00 76.56 719 THR A N 1
ATOM 5909 C CA . THR A 1 719 ? -6.647 17.532 28.147 1.00 76.56 719 THR A CA 1
ATOM 5910 C C . THR A 1 719 ? -5.336 18.216 27.775 1.00 76.56 719 THR A C 1
ATOM 5912 O O . THR A 1 719 ? -4.243 17.706 28.152 1.00 76.56 719 THR A O 1
#

Secondary structure (DSSP, 8-state):
-HHHHHHHHHHHT-THHHHHHHHTHHHHHHHHHHHHHGGGHHHHHHHTHHHHHHHHHHHHHHHHHHHHHHHSS---S----TTSTT--HHHHHTSHHHHHHHHHHHHHHHHHHHHHHHTT-EE---HHHHHHHHHHHHHHT--S--EEEEEE-SS-EEEEES-TTS-EEEEEES-GGG--HHHHHHHHHHHHHHHHHTHHHHHHHHHHHHHHHHHHHT--SSHHHHHH-SSPPSS-HHHHHHHHHHHHHHHHHHHHHHHHHHHHHHHHTT-HHHHHHHHHHHHHHTTTTTTTS--GGGG-SSPPPHHHHHHHHHHHHHHHHHHHHS--HHHHHHGGG-SSPPHHHHHHHHS-TT--HHHHHHHHHHTTSHHHHHHHHHHTHHHHHHHHHHHHHHHHHHHT-S-HHHHHHHTTGGGGGGGGTT-EEEEEETTT--EEEEEEEEEEE-S-SS--EEEEEEETTT--EEEEETTTEEEEEE-TT-EE--STT--EEEEEEETTTTEEEEE-TT--EEEEETTT------THHHHTTTT-EEEEEETTEEEEEEEEEE---S-GGG-EEEEEE--TT-SSPEEEEEEGGGEEEEEEEEEEE--S-GGGHHHHHHHHHHHHHTT--EEEEESSSSS-EEEEEEEEEE-----S---TTSTTS---EEEEEETTS-EEEEEGGGEEEEEEEEEEEEEEEGGGS-HHHHHHHHHHHHH-GGG-EE-

pLDDT: mean 86.01, std 11.59, range [33.25, 97.94]

Sequence (719 aa):
IIFIAGIISSYLNNSIFLDTAFAFSFWIILILGFILFGRKYLIVWRFLSPEYLTLFLYIIAWLVVVFIDQYTPLTFISDKRIGSEGFTFLDFIMNIYFILIMINWLIYFISGFILDKLLGIKRVKDKELLKLVDKIKNDIGIKGKVKVGYGNYPILNAMAYGSLIDKRIAIIAESPAEIPEDELKGILAHELAHTKGKHTLILTLITSIDLIVRMLLGIPATFYDYTFRDPPPQMPMIVFIFLNFGIYIILFIFVRILEGRADLKSKEAGYAKELVKALYNLESFYASGREIGLNTMLLSKEKISNDNKLLDYIDTASYLYGSMIKPSRASLLGNLLNSHPPSYFRIAALLDDKLKPTKEAILPFICLKKSKQKKYGQLFEKSRQIFKVIANEKFKEYFQIDDIALLSNNLGRREIFKLDLNKEYIFRNKITDEIIYGQLMDVQFIDNICTRDQLIITNLKTHEKEYLESALFLRNQIDLGETYYLKKDSPLVLKGIQKEERNYIFLDQNNNQFQKPILKTKLPNSVALIKNLENSEVFFKKKGKISILKCVEVSKTDDFDKIEIILSEDDENLKEPELVSYQLKDLIIKPRNIYLPIRKDFQHRRSEVKVMNWLIEKKILTQIYLKKPVNNFEMGYIQSIDVKNNLKKKSESEEKRHVNLLKLINIFGKETLIPFQKIESIGFEFESVIIQKKSATSFTSRLGYKILKKLKPNKIIIT

Radius of gyration: 30.51 Å; chains: 1; bounding box: 88×62×87 Å

Foldseek 3Di:
DLVVLVVVCVVVVHCLSNLVCVQCVVVVVLVVLCVVQPPLCLLVCLVCVLVVVLVVVLVVLVVVQVVCCVPHPDHLLDPDAVPPPPDDPSNVCSHSLNSSLVVLVVCQACVLVVSCVSQVWAFDPDPVVVVLLVVLLVLLPPDDDEGETEHAAPDFAKAWGHALVHTYMYTYHNDPVPDDSLLNSLRSLLRSLCNVVRVSVVLSVVLSVVSVVCSNVVNQNGSCSQSPRPVHDPDDPVVSVVVVLVVLLVSLLVLLLSSLSSLVSSLSSVSLLSNLLNLLLRQLQCQVPLLPPDQLCSSDPDDFDPVSSLVSSLVSLQQLLLCLQANDLSNLVSCSNPSYQPSSLSLLVSQDVPDRSSNRSCCSVQSNDLVSSLVSNVVSPRSSVVSQVSSLVSSCVVSVNDAVQVVCVLLVVQLVCPLQAQFWKWKAFSRPRQTFTWGFHGWGAHRTSNQGTWTWTQGPPVSDIDTHGPSRIDIDTDDAQFWFDQDPDWTWHFHDADRVQCWTWTATPVRDTDTDHPVPGFTADTCVLVQVLAQHWEWEAFLLATATWRFNHWDDDPTQQAIKTWTFDDDVVDPGTDTDIDGLQQKKKFAFKDKRFQDPDPVRVVRVVVVLVVQQVVQFWKWWAWPDSHPRIFIFGWPDWADDPCPDDDDPPPPPDDFTWIWGLTSNRDTDTDGSVGTGMMMGTDRHIYMYGPVRDDPVVVVVVVVCCVVRNHRMRHD